Protein AF-A0AAV7ZYR9-F1 (afdb_monomer_lite)

pLDDT: mean 75.24, std 21.91, range [27.55, 97.44]

Secondary structure (DSSP, 8-state):
-HHHHHHHHHHHHHHHHSS-S-SSGGGTT-HHHHHHTHHHH-EEEETTTTEEEEEETTEETTS-S-GGGEE-STTPPPPPPPPPPP-PPPP----PPPPPPPP-S-HHHH-SSHHHHHHTHHHH-EEEETTTTEEEEEETTEETTSSS-GGGEE-STT-----S--GGGGTT-HHHHHTTHHHH-EEEETTTTEEEEEETTEETTS-S-GGGEE-STTPPPPPPPP-----------PPPPPPPPPTT-GGG--SHHHHHHTTTTS-EEEETTTTEEEEEETTEETTSS--GGGEE-STT-----HHHHT--SHHHHHHTHHHH-EEEEEETTTEEEEEEEETTEESSS--TTSEE-STT----SPPPP-------------PPPPPPTTGGGGGTT-HHHHHTTTTTS-EEEETTTTEEEEB-SS-BTT--S-GGGEE-STTS--PPPP----------------PPPTHHHHHHHHHHHHHHHHHHHHHHHHHHHHHTTS-----------------------------------------

Structure (mmCIF, N/CA/C/O backbone):
data_AF-A0AAV7ZYR9-F1
#
_entry.id   AF-A0AAV7ZYR9-F1
#
loop_
_atom_site.group_PDB
_atom_site.id
_atom_site.type_symbol
_atom_site.label_atom_id
_atom_site.label_alt_id
_atom_site.label_comp_id
_atom_site.label_asym_id
_atom_site.label_entity_id
_atom_site.label_seq_id
_atom_site.pdbx_PDB_ins_code
_atom_site.Cartn_x
_atom_site.Cartn_y
_atom_site.Cartn_z
_atom_site.occupancy
_atom_site.B_iso_or_equiv
_atom_site.auth_seq_id
_atom_site.auth_comp_id
_atom_site.auth_asym_id
_atom_site.auth_atom_id
_atom_site.pdbx_PDB_model_num
ATOM 1 N N . MET A 1 1 ? 52.885 -9.027 7.923 1.00 53.88 1 MET A N 1
ATOM 2 C CA . MET A 1 1 ? 52.209 -7.826 8.469 1.00 53.88 1 MET A CA 1
ATOM 3 C C . MET A 1 1 ? 51.811 -6.784 7.413 1.00 53.88 1 MET A C 1
ATOM 5 O O . MET A 1 1 ? 50.833 -6.096 7.654 1.00 53.88 1 MET A O 1
ATOM 9 N N . ASN A 1 2 ? 52.444 -6.704 6.232 1.00 48.59 2 ASN A N 1
ATOM 10 C CA . ASN A 1 2 ? 52.104 -5.683 5.217 1.00 48.59 2 ASN A CA 1
ATOM 11 C C . ASN A 1 2 ? 50.805 -5.921 4.411 1.00 48.59 2 ASN A C 1
ATOM 13 O O . ASN A 1 2 ? 50.259 -4.975 3.855 1.00 48.59 2 ASN A O 1
ATOM 17 N N . LEU A 1 3 ? 50.265 -7.145 4.373 1.00 50.34 3 LEU A N 1
ATOM 18 C CA . LEU A 1 3 ? 49.079 -7.456 3.558 1.00 50.34 3 LEU A CA 1
ATOM 19 C C . LEU A 1 3 ? 47.756 -6.954 4.178 1.00 50.34 3 LEU A C 1
ATOM 21 O O . LEU A 1 3 ? 46.842 -6.569 3.457 1.00 50.34 3 LEU A O 1
ATOM 25 N N . ASN A 1 4 ? 47.675 -6.883 5.513 1.00 60.84 4 ASN A N 1
ATOM 26 C CA . ASN A 1 4 ? 46.469 -6.418 6.214 1.00 60.84 4 ASN A CA 1
ATOM 27 C C . ASN A 1 4 ? 46.257 -4.903 6.107 1.00 60.84 4 ASN A C 1
ATOM 29 O O . ASN A 1 4 ? 45.119 -4.451 6.141 1.00 60.84 4 ASN A O 1
ATOM 33 N N . LEU A 1 5 ? 47.326 -4.119 5.938 1.00 58.44 5 LEU A N 1
ATOM 34 C CA . LEU A 1 5 ? 47.211 -2.666 5.809 1.00 58.44 5 LEU A CA 1
ATOM 35 C C . LEU A 1 5 ? 46.697 -2.261 4.419 1.00 58.44 5 LEU A C 1
ATOM 37 O O . LEU A 1 5 ? 45.922 -1.319 4.298 1.00 58.44 5 LEU A O 1
ATOM 41 N N . SER A 1 6 ? 47.064 -3.018 3.381 1.00 69.62 6 SER A N 1
ATOM 42 C CA . SER A 1 6 ? 46.621 -2.762 2.006 1.00 69.62 6 SER A CA 1
ATOM 43 C C . SER A 1 6 ? 45.141 -3.113 1.794 1.00 69.62 6 SER A C 1
ATOM 45 O O . SER A 1 6 ? 44.426 -2.355 1.142 1.00 69.62 6 SER A O 1
ATOM 47 N N . LEU A 1 7 ? 44.643 -4.188 2.425 1.00 65.81 7 LEU A N 1
ATOM 48 C CA . LEU A 1 7 ? 43.213 -4.520 2.394 1.00 65.81 7 LEU A CA 1
ATOM 49 C C . LEU A 1 7 ? 42.355 -3.515 3.172 1.00 65.81 7 LEU A C 1
ATOM 51 O O . LEU A 1 7 ? 41.273 -3.171 2.712 1.00 65.81 7 LEU A O 1
ATOM 55 N N . LEU A 1 8 ? 42.839 -3.010 4.312 1.00 72.31 8 LEU A N 1
ATOM 56 C CA . LEU A 1 8 ? 42.140 -1.968 5.073 1.00 72.31 8 LEU A CA 1
ATOM 57 C C . LEU A 1 8 ? 42.076 -0.646 4.297 1.00 72.31 8 LEU A C 1
ATOM 59 O O . LEU A 1 8 ? 41.040 0.012 4.312 1.00 72.31 8 LEU A O 1
ATOM 63 N N . PHE A 1 9 ? 43.133 -0.295 3.559 1.00 73.69 9 PHE A N 1
ATOM 64 C CA . PHE A 1 9 ? 43.125 0.871 2.672 1.00 73.69 9 PHE A CA 1
ATOM 65 C C . PHE A 1 9 ? 42.136 0.719 1.512 1.00 73.69 9 PHE A C 1
ATOM 67 O O . PHE A 1 9 ? 41.377 1.645 1.241 1.00 73.69 9 PHE A O 1
ATOM 74 N N . LEU A 1 10 ? 42.082 -0.452 0.871 1.00 71.19 10 LEU A N 1
ATOM 75 C CA . LEU A 1 10 ? 41.095 -0.727 -0.177 1.00 71.19 10 LEU A CA 1
ATOM 76 C C . LEU A 1 10 ? 39.663 -0.686 0.364 1.00 71.19 10 LEU A C 1
ATOM 78 O O . LEU A 1 10 ? 38.811 -0.079 -0.275 1.00 71.19 10 LEU A O 1
ATOM 82 N N . PHE A 1 11 ? 39.415 -1.237 1.558 1.00 69.69 11 PHE A N 1
ATOM 83 C CA . PHE A 1 11 ? 38.084 -1.255 2.170 1.00 69.69 11 PHE A CA 1
ATOM 84 C C . PHE A 1 11 ? 37.593 0.150 2.552 1.00 69.69 11 PHE A C 1
ATOM 86 O O . PHE A 1 11 ? 36.431 0.482 2.315 1.00 69.69 11 PHE A O 1
ATOM 93 N N . VAL A 1 12 ? 38.481 1.000 3.085 1.00 67.88 12 VAL A N 1
ATOM 94 C CA . VAL A 1 12 ? 38.173 2.404 3.408 1.00 67.88 12 VAL A CA 1
ATOM 95 C C . VAL A 1 12 ? 37.918 3.217 2.135 1.00 67.88 12 VAL A C 1
ATOM 97 O O . VAL A 1 12 ? 36.945 3.962 2.092 1.00 67.88 12 VAL A O 1
ATOM 100 N N . ILE A 1 13 ? 38.699 3.015 1.067 1.00 63.91 13 ILE A N 1
ATOM 101 C CA . ILE A 1 13 ? 38.478 3.691 -0.223 1.00 63.91 13 ILE A CA 1
ATOM 102 C C . ILE A 1 13 ? 37.147 3.252 -0.857 1.00 63.91 13 ILE A C 1
ATOM 104 O O . ILE A 1 13 ? 36.394 4.097 -1.336 1.00 63.91 13 ILE A O 1
ATOM 108 N N . THR A 1 14 ? 36.792 1.963 -0.799 1.00 57.06 14 THR A N 1
ATOM 109 C CA . THR A 1 14 ? 35.491 1.491 -1.305 1.00 57.06 14 THR A CA 1
ATOM 110 C C . THR A 1 14 ? 34.306 1.970 -0.466 1.00 57.06 14 THR A C 1
ATOM 112 O O . THR A 1 14 ? 33.272 2.298 -1.039 1.00 57.06 14 THR A O 1
ATOM 115 N N . LEU A 1 15 ? 34.428 2.089 0.865 1.00 46.91 15 LEU A N 1
ATOM 116 C CA . LEU A 1 15 ? 33.347 2.650 1.690 1.00 46.91 15 LEU A CA 1
ATOM 117 C C . LEU A 1 15 ? 33.177 4.165 1.503 1.00 46.91 15 LEU A C 1
ATOM 119 O O . LEU A 1 15 ? 32.062 4.665 1.645 1.00 46.91 15 LEU A O 1
ATOM 123 N N . SER A 1 16 ? 34.244 4.890 1.160 1.00 49.03 16 SER A N 1
ATOM 124 C CA . SER A 1 16 ? 34.173 6.318 0.831 1.00 49.03 16 SER A CA 1
ATOM 125 C C . SER A 1 16 ? 33.573 6.594 -0.554 1.00 49.03 16 SER A C 1
ATOM 127 O O . SER A 1 16 ? 33.007 7.662 -0.748 1.00 49.03 16 SER A O 1
ATOM 129 N N . LEU A 1 17 ? 33.629 5.641 -1.492 1.00 47.97 17 LEU A N 1
ATOM 130 C CA . LEU A 1 17 ? 33.036 5.779 -2.833 1.00 47.97 17 LEU A CA 1
ATOM 131 C C . LEU A 1 17 ? 31.554 5.360 -2.909 1.00 47.97 17 LEU A C 1
ATOM 133 O O . LEU A 1 17 ? 30.886 5.673 -3.886 1.00 47.97 17 LEU A O 1
ATOM 137 N N . ILE A 1 18 ? 31.012 4.694 -1.881 1.00 47.53 18 ILE A N 1
ATOM 138 C CA . ILE A 1 18 ? 29.614 4.207 -1.852 1.00 47.53 18 ILE A CA 1
ATOM 139 C C . ILE A 1 18 ? 28.634 5.239 -1.244 1.00 47.53 18 ILE A C 1
ATOM 141 O O . ILE A 1 18 ? 27.428 5.010 -1.177 1.00 47.53 18 ILE A O 1
ATOM 145 N N . ARG A 1 19 ? 29.102 6.425 -0.837 1.00 42.84 19 ARG A N 1
ATOM 146 C CA . ARG A 1 19 ? 28.238 7.497 -0.315 1.00 42.84 19 ARG A CA 1
ATOM 147 C C . ARG A 1 19 ? 28.418 8.794 -1.094 1.00 42.84 19 ARG A C 1
ATOM 149 O O . ARG A 1 19 ? 29.181 9.635 -0.652 1.00 42.84 19 ARG A O 1
ATOM 156 N N . CYS A 1 20 ? 27.699 8.928 -2.205 1.00 44.62 20 CYS A N 1
ATOM 157 C CA . CYS A 1 20 ? 27.210 10.191 -2.782 1.00 44.62 20 CYS A CA 1
ATOM 158 C C . CYS A 1 20 ? 26.295 9.845 -3.970 1.00 44.62 20 CYS A C 1
ATOM 160 O O . CYS A 1 20 ? 26.632 10.118 -5.115 1.00 44.62 20 CYS A O 1
ATOM 162 N N . ASN A 1 21 ? 25.167 9.173 -3.714 1.00 53.53 21 ASN A N 1
ATOM 163 C CA . ASN A 1 21 ? 24.111 9.094 -4.724 1.00 53.53 21 ASN A CA 1
ATOM 164 C C . ASN A 1 21 ? 23.280 10.381 -4.616 1.00 53.53 21 ASN A C 1
ATOM 166 O O . ASN A 1 21 ? 22.937 10.774 -3.500 1.00 53.53 21 ASN A O 1
ATOM 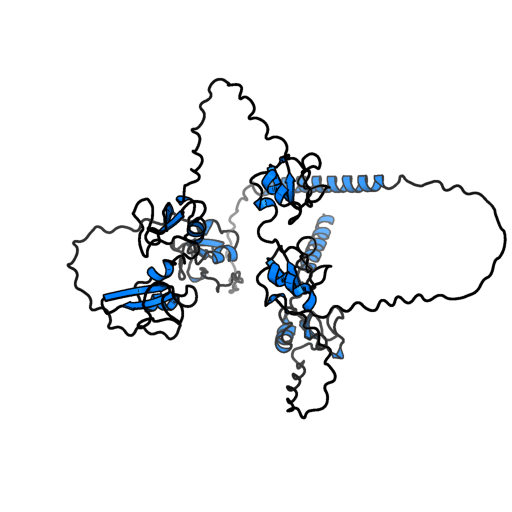170 N N . ASP A 1 22 ? 23.076 11.040 -5.757 1.00 67.44 22 ASP A N 1
ATOM 171 C CA . ASP A 1 22 ? 22.580 12.407 -5.976 1.00 67.44 22 ASP A CA 1
ATOM 172 C C . ASP A 1 22 ? 21.921 13.107 -4.786 1.00 67.44 22 ASP A C 1
ATOM 174 O O . ASP A 1 22 ? 20.717 13.044 -4.557 1.00 67.44 22 ASP A O 1
ATOM 178 N N . VAL A 1 23 ? 22.729 13.854 -4.039 1.00 86.12 23 VAL A N 1
ATOM 179 C CA . VAL A 1 23 ? 22.230 14.715 -2.964 1.00 86.12 23 VAL A CA 1
ATOM 180 C C . VAL A 1 23 ? 21.592 15.995 -3.535 1.00 86.12 23 VAL A C 1
ATOM 182 O O . VAL A 1 23 ? 20.804 16.651 -2.852 1.00 86.12 23 VAL A O 1
ATOM 185 N N . CYS A 1 24 ? 21.924 16.352 -4.779 1.00 93.12 24 CYS A N 1
ATOM 186 C CA . CYS A 1 24 ? 21.448 17.567 -5.435 1.00 93.12 24 CYS A CA 1
ATOM 187 C C . CYS A 1 24 ? 20.039 17.422 -6.041 1.00 93.12 24 CYS A C 1
ATOM 189 O O . CYS A 1 24 ? 19.318 18.416 -6.082 1.00 93.12 24 CYS A O 1
ATOM 191 N N . SER A 1 25 ? 19.594 16.203 -6.380 1.00 91.06 25 SER A N 1
ATOM 192 C CA . SER A 1 25 ? 18.270 15.949 -6.986 1.00 91.06 25 SER A CA 1
ATOM 193 C C . SER A 1 25 ? 17.084 16.298 -6.076 1.00 91.06 25 SER A C 1
ATOM 195 O O . SER A 1 25 ? 15.972 16.561 -6.529 1.00 91.06 25 SER A O 1
ATOM 197 N N . ALA A 1 26 ? 17.316 16.404 -4.763 1.00 91.12 26 ALA A N 1
ATOM 198 C CA . ALA A 1 26 ? 16.317 16.887 -3.810 1.00 91.12 26 ALA A CA 1
ATOM 199 C C . ALA A 1 26 ? 15.866 18.345 -4.067 1.00 91.12 26 ALA A C 1
ATOM 201 O O . ALA A 1 26 ? 14.871 18.778 -3.484 1.00 91.12 26 ALA A O 1
ATOM 202 N N . TYR A 1 27 ? 16.579 19.096 -4.918 1.00 91.88 27 TYR A N 1
ATOM 203 C CA . TYR A 1 27 ? 16.332 20.512 -5.216 1.00 91.88 27 TYR A CA 1
ATOM 204 C C . TYR A 1 27 ? 15.958 20.774 -6.687 1.00 91.88 27 TYR A C 1
ATOM 206 O O . TYR A 1 27 ? 16.013 21.915 -7.145 1.00 91.88 27 TYR A O 1
ATOM 214 N N . ASP A 1 28 ? 15.551 19.742 -7.432 1.00 88.00 28 ASP A N 1
ATOM 215 C CA . ASP A 1 28 ? 15.246 19.821 -8.872 1.00 88.00 28 ASP A CA 1
ATOM 216 C C . ASP A 1 28 ? 14.072 20.744 -9.232 1.00 88.00 28 ASP A C 1
ATOM 218 O O . ASP A 1 28 ? 13.854 21.061 -10.394 1.00 88.00 28 ASP A O 1
ATOM 222 N N . ASN A 1 29 ? 13.309 21.216 -8.250 1.00 87.06 29 ASN A N 1
ATOM 223 C CA . ASN A 1 29 ? 12.154 22.084 -8.463 1.00 87.06 29 ASN A CA 1
ATOM 224 C C . ASN A 1 29 ? 12.462 23.586 -8.354 1.00 87.06 29 ASN A C 1
ATOM 226 O O . ASN A 1 29 ? 11.558 24.397 -8.565 1.00 87.06 29 ASN A O 1
ATOM 230 N N . SER A 1 30 ? 13.692 23.988 -8.013 1.00 94.06 30 SER A N 1
ATOM 231 C CA . SER A 1 30 ? 14.034 25.406 -7.890 1.00 94.06 30 SER A CA 1
ATOM 232 C C . SER A 1 30 ? 15.531 25.674 -8.028 1.00 94.06 30 SER A C 1
ATOM 234 O O . SER A 1 30 ? 16.347 25.229 -7.221 1.00 94.06 30 SER A O 1
ATOM 236 N N . CYS A 1 31 ? 15.872 26.511 -9.011 1.00 96.00 31 CYS A N 1
ATOM 237 C CA . CYS A 1 31 ? 17.227 27.018 -9.200 1.00 96.00 31 CYS A CA 1
ATOM 238 C C . CYS A 1 31 ? 17.752 27.744 -7.949 1.00 96.00 31 CYS A C 1
ATOM 240 O O . CYS A 1 31 ? 18.904 27.550 -7.572 1.00 96.00 31 CYS A O 1
ATOM 242 N N . GLU A 1 32 ? 16.912 28.527 -7.262 1.00 95.56 32 GLU A N 1
ATOM 243 C CA . GLU A 1 32 ? 17.338 29.266 -6.068 1.00 95.56 32 GLU A CA 1
ATOM 244 C C . GLU A 1 32 ? 17.712 28.316 -4.925 1.00 95.56 32 GLU A C 1
ATOM 246 O O . GLU A 1 32 ? 18.763 28.480 -4.314 1.00 95.56 32 GLU A O 1
ATOM 251 N N . LEU A 1 33 ? 16.904 27.277 -4.686 1.00 93.50 33 LEU A N 1
ATOM 252 C CA . LEU A 1 33 ? 17.183 26.250 -3.673 1.00 93.50 33 LEU A CA 1
ATOM 253 C C . LEU A 1 33 ? 18.407 25.400 -4.030 1.00 93.50 33 LEU A C 1
ATOM 255 O O . LEU A 1 33 ? 19.198 25.060 -3.157 1.00 93.50 33 LEU A O 1
ATOM 259 N N . CYS A 1 34 ? 18.602 25.078 -5.308 1.00 95.81 34 CYS A N 1
ATOM 260 C CA . CYS A 1 34 ? 19.803 24.377 -5.756 1.00 95.81 34 CYS A CA 1
ATOM 261 C C . CYS A 1 34 ? 21.071 25.204 -5.471 1.00 95.81 34 CYS A C 1
ATOM 263 O O . CYS A 1 34 ? 22.071 24.687 -4.960 1.00 95.81 34 CYS A O 1
ATOM 265 N N . LEU A 1 35 ? 21.016 26.513 -5.744 1.00 94.88 35 LEU A N 1
ATOM 266 C CA . LEU A 1 35 ? 22.148 27.419 -5.578 1.00 94.88 35 LEU A CA 1
ATOM 267 C C . LEU A 1 35 ? 22.410 27.841 -4.129 1.00 94.88 35 LEU A C 1
ATOM 269 O O . LEU A 1 35 ? 23.512 28.305 -3.865 1.00 94.88 35 LEU A O 1
ATOM 273 N N . THR A 1 36 ? 21.502 27.647 -3.166 1.00 93.88 36 THR A N 1
ATOM 274 C CA . THR A 1 36 ? 21.829 27.867 -1.739 1.00 93.88 36 THR A CA 1
ATOM 275 C C . THR A 1 36 ? 22.729 26.769 -1.162 1.00 93.88 36 THR A C 1
ATOM 277 O O . THR A 1 36 ? 23.428 27.010 -0.179 1.00 93.88 36 THR A O 1
ATOM 280 N N . HIS A 1 37 ? 22.779 25.588 -1.790 1.00 90.44 37 HIS A N 1
ATOM 281 C CA . HIS A 1 37 ? 23.540 24.425 -1.316 1.00 90.44 37 HIS A CA 1
ATOM 282 C C . HIS A 1 37 ? 24.871 24.182 -2.052 1.00 90.44 37 HIS A C 1
ATOM 284 O O . HIS A 1 37 ? 25.522 23.152 -1.842 1.00 90.44 37 HIS A O 1
ATOM 290 N N . PHE A 1 38 ? 25.330 25.132 -2.874 1.00 88.31 38 PHE A N 1
ATOM 291 C CA . PHE A 1 38 ? 26.585 25.002 -3.629 1.00 88.31 38 PHE A CA 1
ATOM 292 C C . PHE A 1 38 ? 27.825 24.834 -2.723 1.00 88.31 38 PHE A C 1
ATOM 294 O O . PHE A 1 38 ? 28.741 24.091 -3.074 1.00 88.31 38 PHE A O 1
ATOM 301 N N . ALA A 1 39 ? 27.853 25.497 -1.557 1.00 82.81 39 ALA A N 1
ATOM 302 C CA . ALA A 1 39 ? 29.013 25.524 -0.660 1.00 82.81 39 ALA A CA 1
ATOM 303 C C . ALA A 1 39 ? 29.218 24.199 0.092 1.00 82.81 39 ALA A C 1
ATOM 305 O O . ALA A 1 39 ? 30.352 23.754 0.261 1.00 82.81 39 ALA A O 1
ATOM 306 N N . ASP A 1 40 ? 28.123 23.551 0.493 1.00 83.00 40 ASP A N 1
ATOM 307 C CA . ASP A 1 40 ? 28.176 22.359 1.344 1.00 83.00 40 ASP A CA 1
ATOM 308 C C . ASP A 1 40 ? 28.171 21.058 0.535 1.00 83.00 40 ASP A C 1
ATOM 310 O O . ASP A 1 40 ? 28.617 20.018 1.021 1.00 83.00 40 ASP A O 1
ATOM 314 N N . ARG A 1 41 ? 27.608 21.090 -0.681 1.00 84.19 41 ARG A N 1
ATOM 315 C CA . ARG A 1 41 ? 27.262 19.878 -1.443 1.00 84.19 41 ARG A CA 1
ATOM 316 C C . ARG A 1 41 ? 27.703 19.902 -2.901 1.00 84.19 41 ARG A C 1
ATOM 318 O O . ARG A 1 41 ? 27.441 18.943 -3.613 1.00 84.19 41 ARG A O 1
ATOM 325 N N . GLN A 1 42 ? 28.392 20.964 -3.331 1.00 94.50 42 GLN A N 1
ATOM 326 C CA . GLN A 1 42 ? 28.850 21.132 -4.713 1.00 94.50 42 GLN A CA 1
ATOM 327 C C . GLN A 1 42 ? 27.706 21.027 -5.736 1.00 94.50 42 GLN A C 1
ATOM 329 O O . GLN A 1 42 ? 27.893 20.512 -6.832 1.00 94.50 42 GLN A O 1
ATOM 334 N N . CYS A 1 43 ? 26.510 21.506 -5.393 1.00 96.31 43 CYS A N 1
ATOM 335 C CA . CYS A 1 43 ? 25.384 21.512 -6.322 1.00 96.31 43 CYS A CA 1
ATOM 336 C C . CYS A 1 43 ? 25.443 22.714 -7.277 1.00 96.31 43 CYS A C 1
ATOM 338 O O . CYS A 1 43 ? 25.876 23.806 -6.896 1.00 96.31 43 CYS A O 1
ATOM 340 N N . GLY A 1 44 ? 24.984 22.515 -8.510 1.00 96.31 44 GLY A N 1
ATOM 341 C CA . GLY A 1 44 ? 24.724 23.574 -9.481 1.00 96.31 44 GLY A CA 1
ATOM 342 C C . GLY A 1 44 ? 23.503 23.254 -10.342 1.00 96.31 44 GLY A C 1
ATOM 343 O O . GLY A 1 44 ? 23.049 22.112 -10.412 1.00 96.31 44 GLY A O 1
ATOM 344 N N . TRP A 1 45 ? 22.937 24.283 -10.963 1.00 97.12 45 TRP A N 1
ATOM 345 C CA . TRP A 1 45 ? 21.672 24.194 -11.688 1.00 97.12 45 TRP A CA 1
ATOM 346 C C . TRP A 1 45 ? 21.895 24.165 -13.198 1.00 97.12 45 TRP A C 1
ATOM 348 O O . TRP A 1 45 ? 22.585 25.031 -13.744 1.00 97.12 45 TRP A O 1
ATOM 358 N N . CYS A 1 46 ? 21.258 23.216 -13.887 1.00 97.31 46 CYS A N 1
ATOM 359 C CA . CYS A 1 46 ? 21.220 23.181 -15.343 1.00 97.31 46 CYS A CA 1
ATOM 360 C C . CYS A 1 46 ? 19.925 23.798 -15.879 1.00 97.31 46 CYS A C 1
ATOM 362 O O . CYS A 1 46 ? 18.843 23.231 -15.739 1.00 97.31 46 CYS A O 1
ATOM 364 N N . LYS A 1 47 ? 20.023 24.933 -16.577 1.00 95.81 47 LYS A N 1
ATOM 365 C CA . LYS A 1 47 ? 18.862 25.609 -17.183 1.00 95.81 47 LYS A CA 1
ATOM 366 C C . LYS A 1 47 ? 18.201 24.801 -18.297 1.00 95.81 47 LYS A C 1
ATOM 368 O O . LYS A 1 47 ? 16.990 24.889 -18.454 1.00 95.81 47 LYS A O 1
ATOM 373 N N . ALA A 1 48 ? 18.977 24.041 -19.068 1.00 94.50 48 ALA A N 1
ATOM 374 C CA . ALA A 1 48 ? 18.447 23.282 -20.201 1.00 94.50 48 ALA A CA 1
ATOM 375 C C . ALA A 1 48 ? 17.503 22.156 -19.754 1.00 94.50 48 ALA A C 1
ATOM 377 O O . ALA A 1 48 ? 16.489 21.917 -20.402 1.00 94.50 48 ALA A O 1
ATOM 378 N N . THR A 1 49 ? 17.820 21.496 -18.639 1.00 94.38 49 THR A N 1
ATOM 379 C CA . THR A 1 49 ? 17.025 20.380 -18.105 1.00 94.38 49 THR A CA 1
ATOM 380 C C . THR A 1 49 ? 16.116 20.798 -16.953 1.00 94.38 49 THR A C 1
ATOM 382 O O . THR A 1 49 ? 15.203 20.060 -16.608 1.00 94.38 49 THR A O 1
ATOM 385 N N . SER A 1 50 ? 16.340 21.985 -16.377 1.00 95.12 50 SER A N 1
ATOM 386 C CA . SER A 1 50 ? 15.695 22.438 -15.140 1.00 95.12 50 SER A CA 1
ATOM 387 C C . SER A 1 50 ? 15.908 21.440 -13.993 1.00 95.12 50 SER A C 1
ATOM 389 O O . SER A 1 50 ? 14.952 20.971 -13.387 1.00 95.12 50 SER A O 1
ATOM 391 N N . THR A 1 51 ? 17.165 21.060 -13.747 1.00 95.00 51 THR A N 1
ATOM 392 C CA . THR A 1 51 ? 17.556 20.014 -12.778 1.00 95.00 51 THR A CA 1
ATOM 393 C C . THR A 1 51 ? 18.834 20.436 -12.050 1.00 95.00 51 THR A C 1
ATOM 395 O O . THR A 1 51 ? 19.669 21.153 -12.617 1.00 95.00 51 THR A O 1
ATOM 398 N N . CYS A 1 52 ? 18.996 20.003 -10.802 1.00 96.44 52 CYS A N 1
ATOM 399 C CA . CYS A 1 52 ? 20.140 20.300 -9.954 1.00 96.44 52 CYS A CA 1
ATOM 400 C C . CYS A 1 52 ? 21.112 19.112 -9.939 1.00 96.44 52 CYS A C 1
ATOM 402 O O . CYS A 1 52 ? 20.783 18.026 -9.471 1.00 96.44 52 CYS A O 1
ATOM 404 N N . PHE A 1 53 ? 22.340 19.324 -10.408 1.00 95.75 53 PHE A N 1
ATOM 405 C CA . PHE A 1 53 ? 23.361 18.278 -10.489 1.00 95.75 53 PHE A CA 1
ATOM 406 C C . PHE A 1 53 ? 24.534 18.570 -9.556 1.00 95.75 53 PHE A C 1
ATOM 408 O O . PHE A 1 53 ? 24.786 19.715 -9.170 1.00 95.75 53 PHE A O 1
ATOM 415 N N . THR A 1 54 ? 25.300 17.533 -9.225 1.00 95.44 54 THR A N 1
ATOM 416 C CA . THR A 1 54 ? 26.599 17.712 -8.564 1.00 95.44 54 THR A CA 1
ATOM 417 C C . THR A 1 54 ? 27.627 18.202 -9.594 1.00 95.44 54 THR A C 1
ATOM 419 O O . THR A 1 54 ? 27.799 17.601 -10.656 1.00 95.44 54 THR A O 1
ATOM 422 N N . GLY A 1 55 ? 28.334 19.295 -9.306 1.00 94.62 55 GLY A N 1
ATOM 423 C CA . GLY A 1 55 ? 29.243 19.938 -10.251 1.00 94.62 55 GLY A CA 1
ATOM 424 C C . GLY A 1 55 ? 30.164 20.996 -9.648 1.00 94.62 55 GLY A C 1
ATOM 425 O O . GLY A 1 55 ? 30.200 21.243 -8.445 1.00 94.62 55 GLY A O 1
ATOM 426 N N . ASN A 1 56 ? 30.947 21.633 -10.512 1.00 95.00 56 ASN A N 1
ATOM 427 C CA . ASN A 1 56 ? 31.875 22.704 -10.144 1.00 95.00 56 ASN A CA 1
ATOM 428 C C . ASN A 1 56 ? 31.742 23.899 -11.103 1.00 95.00 56 ASN A C 1
ATOM 430 O O . ASN A 1 56 ? 30.832 23.945 -11.927 1.00 95.00 56 ASN A O 1
ATOM 434 N N . THR A 1 57 ? 32.653 24.873 -11.026 1.00 94.62 57 THR A N 1
ATOM 435 C CA . THR A 1 57 ? 32.663 26.057 -11.909 1.00 94.62 57 THR A CA 1
ATOM 436 C C . THR A 1 57 ? 32.711 25.739 -13.408 1.00 94.62 57 THR A C 1
ATOM 438 O O . THR A 1 57 ? 32.403 26.613 -14.216 1.00 94.62 57 THR A O 1
ATOM 441 N N . ASN A 1 58 ? 33.117 24.530 -13.804 1.00 94.69 58 ASN A N 1
ATOM 442 C CA . ASN A 1 58 ? 33.253 24.139 -15.207 1.00 94.69 58 ASN A CA 1
ATOM 443 C C . ASN A 1 58 ? 32.025 23.414 -15.774 1.00 94.69 58 ASN A C 1
ATOM 445 O O . ASN A 1 58 ? 31.950 23.266 -16.992 1.00 94.69 58 ASN A O 1
ATOM 449 N N . GLY A 1 59 ? 31.089 22.970 -14.933 1.00 95.12 59 GLY A N 1
ATOM 450 C CA . GLY A 1 59 ? 29.949 22.153 -15.349 1.00 95.12 59 GLY A CA 1
ATOM 451 C C . GLY A 1 59 ? 29.574 21.081 -14.320 1.00 95.12 59 GLY A C 1
ATOM 452 O O . GLY A 1 59 ? 30.252 20.945 -13.291 1.00 95.12 59 GLY A O 1
ATOM 453 N N . PRO A 1 60 ? 28.514 20.301 -14.591 1.00 96.12 60 PRO A N 1
ATOM 454 C CA . PRO A 1 60 ? 28.213 19.097 -13.827 1.00 96.12 60 PRO A CA 1
ATOM 455 C C . PRO A 1 60 ? 29.299 18.036 -14.055 1.00 96.12 60 PRO A C 1
ATOM 457 O O . PRO A 1 60 ? 29.933 17.994 -15.112 1.00 96.12 60 PRO A O 1
ATOM 460 N N . LEU A 1 61 ? 29.530 17.173 -13.063 1.00 93.31 61 LEU A N 1
ATOM 461 C CA . LEU A 1 61 ? 30.581 16.145 -13.142 1.00 93.31 61 LEU A CA 1
ATOM 462 C C . LEU A 1 61 ? 30.289 15.053 -14.184 1.00 93.31 61 LEU A C 1
ATOM 464 O O . LEU A 1 61 ? 31.216 14.391 -14.644 1.00 93.31 61 LEU A O 1
ATOM 468 N N . ASP A 1 62 ? 29.023 14.872 -14.558 1.00 90.50 62 ASP A N 1
ATOM 469 C CA . ASP A 1 62 ? 28.551 13.862 -15.511 1.00 90.50 62 ASP A CA 1
ATOM 470 C C . ASP A 1 62 ? 28.446 14.373 -16.963 1.00 90.50 62 ASP A C 1
ATOM 472 O O . ASP A 1 62 ? 28.166 13.596 -17.874 1.00 90.50 62 ASP A O 1
ATOM 476 N N . GLY A 1 63 ? 28.686 15.669 -17.199 1.00 88.88 63 GLY A N 1
ATOM 477 C CA . GLY A 1 63 ? 28.608 16.288 -18.525 1.00 88.88 63 GLY A CA 1
ATOM 478 C C . GLY A 1 63 ? 27.189 16.483 -19.078 1.00 88.88 63 GLY A C 1
ATOM 479 O O . GLY A 1 63 ? 27.047 16.810 -20.255 1.00 88.88 63 GLY A O 1
ATOM 480 N N . THR A 1 64 ? 26.141 16.326 -18.266 1.00 91.00 64 THR A N 1
ATOM 481 C CA . THR A 1 64 ? 24.731 16.444 -18.703 1.00 91.00 64 THR A CA 1
ATOM 482 C C . THR A 1 64 ? 24.307 17.859 -19.098 1.00 91.00 64 THR A C 1
ATOM 484 O O . THR A 1 64 ? 23.309 18.037 -19.797 1.00 91.00 64 THR A O 1
ATOM 487 N N . CYS A 1 65 ? 25.069 18.878 -18.697 1.00 96.44 65 CYS A N 1
ATOM 488 C CA . CYS A 1 65 ? 24.765 20.277 -18.963 1.00 96.44 65 CYS A CA 1
ATOM 489 C C . CYS A 1 65 ? 25.933 20.989 -19.646 1.00 96.44 65 CYS A C 1
ATOM 491 O O . CYS A 1 65 ? 27.064 20.963 -19.160 1.00 96.44 65 CYS A O 1
ATOM 493 N N . SER A 1 66 ? 25.642 21.688 -20.747 1.00 95.31 66 SER A N 1
ATOM 494 C CA . SER A 1 66 ? 26.607 22.598 -21.372 1.00 95.31 66 SER A CA 1
ATOM 495 C C . SER A 1 66 ? 26.964 23.746 -20.424 1.00 95.31 66 SER A C 1
ATOM 497 O O . SER A 1 66 ? 26.106 24.241 -19.690 1.00 95.31 66 SER A O 1
ATOM 499 N N . LYS A 1 67 ? 28.213 24.219 -20.497 1.00 93.94 67 LYS A N 1
ATOM 500 C CA . LYS A 1 67 ? 28.746 25.320 -19.682 1.00 93.94 67 LYS A CA 1
ATOM 501 C C . LYS A 1 67 ? 27.894 26.594 -19.759 1.00 93.94 67 LYS A C 1
ATOM 503 O O . LYS A 1 67 ? 27.746 27.275 -18.752 1.00 93.94 67 LYS A O 1
ATOM 508 N N . ASP A 1 68 ? 27.282 26.873 -20.910 1.00 94.94 68 ASP A N 1
ATOM 509 C CA . ASP A 1 68 ? 26.434 28.061 -21.112 1.00 94.94 68 ASP A CA 1
ATOM 510 C C . ASP A 1 68 ? 25.069 27.967 -20.409 1.00 94.94 68 ASP A C 1
ATOM 512 O O . ASP A 1 68 ? 24.380 28.969 -20.231 1.00 94.94 68 ASP A O 1
ATOM 516 N N . ASN A 1 69 ? 24.671 26.761 -19.998 1.00 95.81 69 ASN A N 1
ATOM 517 C CA . ASN A 1 69 ? 23.423 26.495 -19.287 1.00 95.81 69 ASN A CA 1
ATOM 518 C C . ASN A 1 69 ? 23.650 26.129 -17.814 1.00 95.81 69 ASN A C 1
ATOM 520 O O . ASN A 1 69 ? 22.690 25.769 -17.131 1.00 95.81 69 ASN A O 1
ATOM 524 N N . TRP A 1 70 ? 24.893 26.207 -17.335 1.00 97.06 70 TRP A N 1
ATOM 525 C CA . TRP A 1 70 ? 25.293 25.777 -16.004 1.00 97.06 70 TRP A CA 1
ATOM 526 C C . TRP A 1 70 ? 25.480 26.960 -15.054 1.00 97.06 70 TRP A C 1
ATOM 528 O O . TRP A 1 70 ? 26.288 27.855 -15.300 1.00 97.06 70 TRP A O 1
ATOM 538 N N . TYR A 1 71 ? 24.754 26.938 -13.940 1.00 96.94 71 TYR A N 1
ATOM 539 C CA . TYR A 1 71 ? 24.788 27.969 -12.908 1.00 96.94 71 TYR A CA 1
ATOM 540 C C . TYR A 1 71 ? 25.402 27.381 -11.638 1.00 96.94 71 TYR A C 1
ATOM 542 O O . TYR A 1 71 ? 24.920 26.375 -11.119 1.00 96.94 71 TYR A O 1
ATOM 550 N N . TRP A 1 72 ? 26.471 28.000 -11.133 1.00 96.25 72 TRP A N 1
ATOM 551 C CA . TRP A 1 72 ? 27.223 27.486 -9.985 1.00 96.25 72 TRP A CA 1
ATOM 552 C C . TRP A 1 72 ? 27.864 28.614 -9.169 1.00 96.25 72 TRP A C 1
ATOM 554 O O . TRP A 1 72 ? 28.428 29.557 -9.727 1.00 96.25 72 TRP A O 1
ATOM 564 N N . GLY A 1 73 ? 27.813 28.515 -7.839 1.00 93.62 73 GLY A N 1
ATOM 565 C CA . GLY A 1 73 ? 28.409 29.494 -6.923 1.00 93.62 73 GLY A CA 1
ATOM 566 C C . GLY A 1 73 ? 27.433 30.547 -6.381 1.00 93.62 73 GLY A C 1
ATOM 567 O O . GLY A 1 73 ? 26.422 30.844 -7.011 1.00 93.62 73 GLY A O 1
ATOM 568 N N . ALA A 1 74 ? 27.783 31.169 -5.246 1.00 88.38 74 ALA A N 1
ATOM 569 C CA . ALA A 1 74 ? 26.972 32.188 -4.550 1.00 88.38 74 ALA A CA 1
ATOM 570 C C . ALA A 1 74 ? 26.556 33.393 -5.408 1.00 88.38 74 ALA A C 1
ATOM 572 O O . ALA A 1 74 ? 25.574 34.056 -5.094 1.00 88.38 74 ALA A O 1
ATOM 573 N N . ASN A 1 75 ? 27.318 33.696 -6.462 1.00 88.88 75 ASN A N 1
ATOM 574 C CA . ASN A 1 75 ? 27.084 34.860 -7.318 1.00 88.88 75 ASN A CA 1
ATOM 575 C C . ASN A 1 75 ? 26.343 34.511 -8.616 1.00 88.88 75 ASN A C 1
ATOM 577 O O . ASN A 1 75 ? 26.086 35.401 -9.424 1.00 88.88 75 ASN A O 1
ATOM 581 N N . SER A 1 76 ? 26.029 33.233 -8.845 1.00 92.81 76 SER A N 1
ATOM 582 C CA . SER A 1 76 ? 25.225 32.840 -9.996 1.00 92.81 76 SER A CA 1
ATOM 583 C C . SER A 1 76 ? 23.779 33.251 -9.753 1.00 92.81 76 SER A C 1
ATOM 585 O O . SER A 1 76 ? 23.150 32.810 -8.797 1.00 92.81 76 SER A O 1
ATOM 587 N N . GLN A 1 77 ? 23.249 34.114 -10.615 1.00 93.19 77 GLN A N 1
ATOM 588 C CA . GLN A 1 77 ? 21.838 34.477 -10.586 1.00 93.19 77 GLN A CA 1
ATOM 589 C C . GLN A 1 77 ? 21.056 33.513 -11.469 1.00 93.19 77 GLN A C 1
ATOM 591 O O . GLN A 1 77 ? 21.408 33.303 -12.633 1.00 93.19 77 GLN A O 1
ATOM 596 N N . CYS A 1 78 ? 19.989 32.939 -10.916 1.00 93.75 78 CYS A N 1
ATOM 597 C CA . CYS A 1 78 ? 19.039 32.169 -11.701 1.00 93.75 78 CYS A CA 1
ATOM 598 C C . CYS A 1 78 ? 18.479 33.042 -12.831 1.00 93.75 78 CYS A C 1
ATOM 600 O O . CYS A 1 78 ? 18.212 34.228 -12.612 1.00 93.75 78 CYS A O 1
ATOM 602 N N . PRO A 1 79 ? 18.307 32.491 -14.044 1.00 88.81 79 PRO A N 1
ATOM 603 C CA . PRO A 1 79 ? 17.710 33.246 -15.131 1.00 88.81 79 PRO A CA 1
ATOM 604 C C . PRO A 1 79 ? 16.311 33.713 -14.697 1.00 88.81 79 PRO A C 1
ATOM 606 O O . PRO A 1 79 ? 15.573 32.916 -14.112 1.00 88.81 79 PRO A O 1
ATOM 609 N N . PRO A 1 80 ? 15.936 34.981 -14.955 1.00 84.00 80 PRO A N 1
ATOM 610 C CA . PRO A 1 80 ? 14.614 35.473 -14.602 1.00 84.00 80 PRO A CA 1
ATOM 611 C C . PRO A 1 80 ? 13.565 34.577 -15.259 1.00 84.00 80 PRO A C 1
ATOM 613 O O . PRO A 1 80 ? 13.659 34.281 -16.454 1.00 84.00 80 PRO A O 1
ATOM 616 N N . ASN A 1 81 ? 12.599 34.120 -14.460 1.00 70.44 81 ASN A N 1
ATOM 617 C CA . ASN A 1 81 ? 11.476 33.332 -14.951 1.00 70.44 81 ASN A CA 1
ATOM 618 C C . ASN A 1 81 ? 10.837 34.109 -16.117 1.00 70.44 81 ASN A C 1
ATOM 620 O O . ASN A 1 81 ? 10.554 35.300 -15.927 1.00 70.44 81 ASN A O 1
ATOM 624 N N . PRO A 1 82 ? 10.675 33.526 -17.323 1.00 67.38 82 PRO A N 1
ATOM 625 C CA . PRO A 1 82 ? 10.082 34.251 -18.435 1.00 67.38 82 PRO A CA 1
ATOM 626 C C . PRO A 1 82 ? 8.740 34.846 -17.987 1.00 67.38 82 PRO A C 1
ATOM 628 O O . PRO A 1 82 ? 7.950 34.142 -17.350 1.00 67.38 82 PRO A O 1
ATOM 631 N N . PRO A 1 83 ? 8.487 36.142 -18.255 1.00 64.31 83 PRO A N 1
ATOM 632 C CA . PRO A 1 83 ? 7.234 36.768 -17.870 1.00 64.31 83 PRO A CA 1
ATOM 633 C C . PRO A 1 83 ? 6.077 35.951 -18.460 1.00 64.31 83 PRO A C 1
ATOM 635 O O . PRO A 1 83 ? 6.183 35.526 -19.616 1.00 64.31 83 PRO A O 1
ATOM 638 N N . PRO A 1 84 ? 5.000 35.698 -17.691 1.00 50.22 84 PRO A N 1
ATOM 639 C CA . PRO A 1 84 ? 3.842 34.983 -18.206 1.00 50.22 84 PRO A CA 1
ATOM 640 C C . PRO A 1 84 ? 3.376 35.709 -19.466 1.00 50.22 84 PRO A C 1
ATOM 642 O O . PRO A 1 84 ? 3.050 36.896 -19.426 1.00 50.22 84 PRO A O 1
ATOM 645 N N . SER A 1 85 ? 3.458 35.010 -20.598 1.00 46.91 85 SER A N 1
ATOM 646 C CA . SER A 1 85 ? 3.151 35.583 -21.905 1.00 46.91 85 SER A CA 1
ATOM 647 C C . SER A 1 85 ? 1.729 36.162 -21.873 1.00 46.91 85 SER A C 1
ATOM 649 O O . SER A 1 85 ? 0.828 35.470 -21.389 1.00 46.91 85 SER A O 1
ATOM 651 N N . PRO A 1 86 ? 1.500 37.416 -22.313 1.00 44.19 86 PRO A N 1
ATOM 652 C CA . PRO A 1 86 ? 0.193 38.051 -22.209 1.00 44.19 86 PRO A CA 1
ATOM 653 C C . PRO A 1 86 ? -0.845 37.259 -23.007 1.00 44.19 86 PRO A C 1
ATOM 655 O O . PRO A 1 86 ? -0.737 37.107 -24.225 1.00 44.19 86 PRO A O 1
ATOM 658 N N . THR A 1 87 ? -1.863 36.764 -22.307 1.00 47.28 87 THR A N 1
ATOM 659 C CA . THR A 1 87 ? -3.023 36.101 -22.902 1.00 47.28 87 THR A CA 1
ATOM 660 C C . THR A 1 87 ? -3.731 37.083 -23.832 1.00 47.28 87 THR A C 1
ATOM 662 O O . THR A 1 87 ? -4.327 38.061 -23.381 1.00 47.28 87 THR A O 1
ATOM 665 N N . THR A 1 88 ? -3.650 36.845 -25.140 1.00 41.22 88 THR A N 1
ATOM 666 C CA . THR A 1 88 ? -4.390 37.613 -26.143 1.00 41.22 88 THR A CA 1
ATOM 667 C C . THR A 1 88 ? -5.790 37.023 -26.313 1.00 41.22 88 THR A C 1
ATOM 669 O O . THR A 1 88 ? -5.966 35.819 -26.485 1.00 41.22 88 THR A O 1
ATOM 672 N N . THR A 1 89 ? -6.800 37.887 -26.226 1.00 43.41 89 THR A N 1
ATOM 673 C CA . THR A 1 89 ? -8.210 37.584 -26.510 1.00 43.41 89 THR A CA 1
ATOM 674 C C . THR A 1 89 ? -8.373 37.195 -27.990 1.00 43.41 89 THR A C 1
ATOM 676 O O . THR A 1 89 ? -7.871 37.929 -28.844 1.00 43.41 89 THR A O 1
ATOM 679 N N . PRO A 1 90 ? -9.048 36.079 -28.334 1.00 39.66 90 PRO A N 1
ATOM 680 C CA . PRO A 1 90 ? -9.067 35.576 -29.705 1.00 39.66 90 PRO A CA 1
ATOM 681 C C . PRO A 1 90 ? -10.021 36.357 -30.623 1.00 39.66 90 PRO A C 1
ATOM 683 O O . PRO A 1 90 ? -11.202 36.529 -30.322 1.00 39.66 90 PRO A O 1
ATOM 686 N N . THR A 1 91 ? -9.501 36.740 -31.791 1.00 43.69 91 THR A N 1
ATOM 687 C CA . THR A 1 91 ? -10.260 37.048 -33.015 1.00 43.69 91 THR A CA 1
ATOM 688 C C . THR A 1 91 ? -10.332 35.765 -33.859 1.00 43.69 91 THR A C 1
ATOM 690 O O . THR A 1 91 ? -9.301 35.105 -34.013 1.00 43.69 91 THR A O 1
ATOM 693 N N . PRO A 1 92 ? -11.503 35.373 -34.399 1.00 46.88 92 PRO A N 1
ATOM 694 C CA . PRO A 1 92 ? -11.675 34.097 -35.092 1.00 46.88 92 PRO A CA 1
ATOM 695 C C . PRO A 1 92 ? -10.947 34.079 -36.444 1.00 46.88 92 PRO A C 1
ATOM 697 O O . PRO A 1 92 ? -11.323 34.784 -37.376 1.00 46.88 92 PRO A O 1
ATOM 700 N N . THR A 1 93 ? -9.934 33.220 -36.545 1.00 47.72 93 THR A N 1
ATOM 701 C CA . THR A 1 93 ? -9.225 32.849 -37.781 1.00 47.72 93 THR A CA 1
ATOM 702 C C . THR A 1 93 ? -9.134 31.316 -37.798 1.00 47.72 93 THR A C 1
ATOM 704 O O . THR A 1 93 ? -8.887 30.739 -36.735 1.00 47.72 93 THR A O 1
ATOM 707 N N . PRO A 1 94 ? -9.390 30.640 -38.938 1.00 44.00 94 PRO A N 1
ATOM 708 C CA . PRO A 1 94 ? -9.604 29.195 -38.999 1.00 44.00 94 PRO A CA 1
ATOM 709 C C . PRO A 1 94 ? -8.447 28.401 -38.392 1.00 44.00 94 PRO A C 1
ATOM 711 O O . PRO A 1 94 ? -7.281 28.591 -38.730 1.00 44.00 94 PRO A O 1
ATOM 714 N N . THR A 1 95 ? -8.829 27.522 -37.474 1.00 39.72 95 THR A N 1
ATOM 715 C CA . THR A 1 95 ? -8.000 26.674 -36.623 1.00 39.72 95 THR A CA 1
ATOM 716 C C . THR A 1 95 ? -7.127 25.713 -37.438 1.00 39.72 95 THR A C 1
ATOM 718 O O . THR A 1 95 ? -7.669 24.791 -38.046 1.00 39.72 95 THR A O 1
ATOM 721 N N . PRO A 1 96 ? -5.785 25.828 -37.419 1.00 46.00 96 PRO A N 1
ATOM 722 C CA . PRO A 1 96 ? -4.938 24.662 -37.604 1.00 46.00 96 PRO A CA 1
ATOM 723 C C . PRO A 1 96 ? -5.043 23.806 -36.338 1.00 46.00 96 PRO A C 1
ATOM 725 O O . PRO A 1 96 ? -4.811 24.286 -35.226 1.00 46.00 96 PRO A O 1
ATOM 728 N N . THR A 1 97 ? -5.450 22.552 -36.509 1.00 42.62 97 THR A N 1
ATOM 729 C CA . THR A 1 97 ? -5.603 21.573 -35.431 1.00 42.62 97 THR A CA 1
ATOM 730 C C . THR A 1 97 ? -4.301 21.475 -34.623 1.00 42.62 97 THR A C 1
ATOM 732 O O . THR A 1 97 ? -3.268 21.120 -35.197 1.00 42.62 97 THR A O 1
ATOM 735 N N . PRO A 1 98 ? -4.301 21.806 -33.318 1.00 37.84 98 PRO A N 1
ATOM 736 C CA . PRO A 1 98 ? -3.101 21.723 -32.500 1.00 37.84 98 PRO A CA 1
ATOM 737 C C . PRO A 1 98 ? -2.691 20.260 -32.325 1.00 37.84 98 PRO A C 1
ATOM 739 O O . PRO A 1 98 ? -3.484 19.423 -31.898 1.00 37.84 98 PRO A O 1
ATOM 742 N N . ILE A 1 99 ? -1.429 19.974 -32.639 1.00 47.38 99 ILE A N 1
ATOM 743 C CA . ILE A 1 99 ? -0.775 18.717 -32.277 1.00 47.38 99 ILE A CA 1
ATOM 744 C C . ILE A 1 99 ? -0.499 18.784 -30.763 1.00 47.38 99 ILE A C 1
ATOM 746 O O . ILE A 1 99 ? 0.189 19.711 -30.325 1.00 47.38 99 ILE A O 1
ATOM 750 N N . PRO A 1 100 ? -1.055 17.870 -29.948 1.00 39.22 100 PRO A N 1
ATOM 751 C CA . PRO A 1 100 ? -0.951 17.941 -28.496 1.00 39.22 100 PRO A CA 1
ATOM 752 C C . PRO A 1 100 ? 0.482 17.698 -28.008 1.00 39.22 100 PRO A C 1
ATOM 754 O O . PRO A 1 100 ? 1.147 16.738 -28.397 1.00 39.22 100 PRO A O 1
ATOM 757 N N . THR A 1 101 ? 0.938 18.577 -27.116 1.00 48.16 101 THR A N 1
ATOM 758 C CA . THR A 1 101 ? 2.198 18.447 -26.378 1.00 48.16 101 THR A CA 1
ATOM 759 C C . THR A 1 101 ? 2.115 17.257 -25.407 1.00 48.16 101 THR A C 1
ATOM 761 O O . THR A 1 101 ? 1.160 17.202 -24.629 1.00 48.16 101 THR A O 1
ATOM 764 N N . PRO A 1 102 ? 3.088 16.323 -25.389 1.00 45.47 102 PRO A N 1
ATOM 765 C CA . PRO A 1 102 ? 3.066 15.174 -24.482 1.00 45.47 102 PRO A CA 1
ATOM 766 C C . PRO A 1 102 ? 3.231 15.612 -23.019 1.00 45.47 102 PRO A C 1
ATOM 768 O O . PRO A 1 102 ? 4.257 16.176 -22.637 1.00 45.47 102 PRO A O 1
ATOM 771 N N . ILE A 1 103 ? 2.218 15.353 -22.195 1.00 46.78 103 ILE A N 1
ATOM 772 C CA . ILE A 1 103 ? 2.218 15.606 -20.748 1.00 46.78 103 ILE A CA 1
ATOM 773 C C . ILE A 1 103 ? 2.866 14.392 -20.065 1.00 46.78 103 ILE A C 1
ATOM 775 O O . ILE A 1 103 ? 2.343 13.289 -20.177 1.00 46.78 103 ILE A O 1
ATOM 779 N N . LYS A 1 104 ? 4.010 14.566 -19.389 1.00 55.78 104 LYS A N 1
ATOM 780 C CA . LYS A 1 104 ? 4.914 13.456 -19.010 1.00 55.78 104 LYS A CA 1
ATOM 781 C C . LYS A 1 104 ? 4.992 13.121 -17.503 1.00 55.78 104 LYS A C 1
ATOM 783 O O . LYS A 1 104 ? 6.078 12.804 -17.044 1.00 55.78 104 LYS A O 1
ATOM 788 N N . ASN A 1 105 ? 3.931 13.267 -16.700 1.00 61.38 105 ASN A N 1
ATOM 789 C CA . ASN A 1 105 ? 3.984 12.870 -15.268 1.00 61.38 105 ASN A CA 1
ATOM 790 C C . ASN A 1 105 ? 2.603 12.799 -14.573 1.00 61.38 105 ASN A C 1
ATOM 792 O O . ASN A 1 105 ? 2.448 13.201 -13.415 1.00 61.38 105 ASN A O 1
ATOM 796 N N . GLU A 1 106 ? 1.552 12.370 -15.275 1.00 80.44 106 GLU A N 1
ATOM 797 C CA . GLU A 1 106 ? 0.181 12.403 -14.726 1.00 80.44 106 GLU A CA 1
ATOM 798 C C . GLU A 1 106 ? -0.337 11.054 -14.212 1.00 80.44 106 GLU A C 1
ATOM 800 O O . GLU A 1 106 ? -1.388 11.025 -13.566 1.00 80.44 106 GLU A O 1
ATOM 805 N N . CYS A 1 107 ? 0.383 9.950 -14.427 1.00 86.62 107 CYS A N 1
ATOM 806 C CA . CYS A 1 107 ? -0.080 8.631 -13.992 1.00 86.62 107 CYS A CA 1
ATOM 807 C C . CYS A 1 107 ? -0.110 8.489 -12.454 1.00 86.62 107 CYS A C 1
ATOM 809 O O . CYS A 1 107 ? -1.066 7.943 -11.903 1.00 86.62 107 CYS A O 1
ATOM 811 N N . THR A 1 108 ? 0.866 9.061 -11.738 1.00 77.44 108 THR A N 1
ATOM 812 C CA . THR A 1 108 ? 1.026 8.907 -10.273 1.00 77.44 108 THR A CA 1
ATOM 813 C C . THR A 1 108 ? -0.000 9.670 -9.432 1.00 77.44 108 THR A C 1
ATOM 815 O O . THR A 1 108 ? -0.210 9.329 -8.269 1.00 77.44 108 THR A O 1
ATOM 818 N N . LYS A 1 109 ? -0.635 10.721 -9.967 1.00 76.56 109 LYS A N 1
ATOM 819 C CA . LYS A 1 109 ? -1.532 11.592 -9.179 1.00 76.56 109 LYS A CA 1
ATOM 820 C C . LYS A 1 109 ? -2.999 11.172 -9.191 1.00 76.56 109 LYS A C 1
ATOM 822 O O . LYS A 1 109 ? -3.726 11.555 -8.276 1.00 76.56 109 LYS A O 1
ATOM 827 N N . ASN A 1 110 ? -3.436 10.420 -10.200 1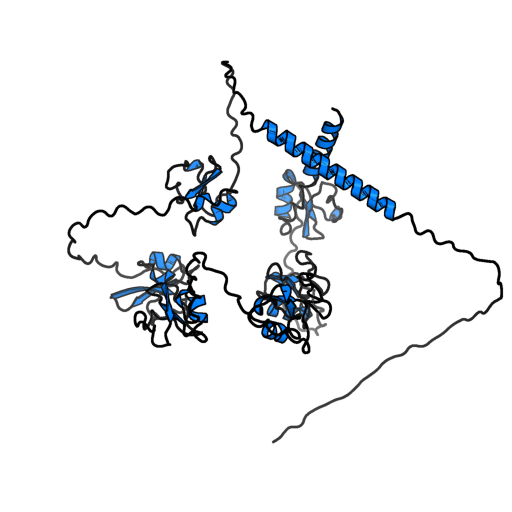.00 78.94 110 ASN A N 1
ATOM 828 C CA . ASN A 1 110 ? -4.865 10.296 -10.502 1.00 78.94 110 ASN A CA 1
ATOM 829 C C . ASN A 1 110 ? -5.454 8.898 -10.284 1.00 78.94 110 ASN A C 1
ATOM 831 O O . ASN A 1 110 ? -6.670 8.786 -10.138 1.00 78.94 110 ASN A O 1
ATOM 835 N N . TYR A 1 111 ? -4.635 7.848 -10.210 1.00 85.62 111 TYR A N 1
ATOM 836 C CA . TYR A 1 111 ? -5.133 6.471 -10.167 1.00 85.62 111 TYR A CA 1
ATOM 837 C C . TYR A 1 111 ? -4.715 5.778 -8.875 1.00 85.62 111 TYR A C 1
ATOM 839 O O . TYR A 1 111 ? -3.530 5.685 -8.561 1.00 85.62 111 TYR A O 1
ATOM 847 N N . LYS A 1 112 ? -5.708 5.317 -8.107 1.00 84.69 112 LYS A N 1
ATOM 848 C CA . LYS A 1 112 ? -5.506 4.641 -6.813 1.00 84.69 112 LYS A CA 1
ATOM 849 C C . LYS A 1 112 ? -5.505 3.122 -6.916 1.00 84.69 112 LYS A C 1
ATOM 851 O O . LYS A 1 112 ? -5.184 2.456 -5.939 1.00 84.69 112 LYS A O 1
ATOM 856 N N . ASP A 1 113 ? -5.892 2.584 -8.065 1.00 87.06 113 ASP A N 1
ATOM 857 C CA . ASP A 1 113 ? -5.971 1.152 -8.289 1.00 87.06 113 ASP A CA 1
ATOM 858 C C . ASP A 1 113 ? -5.459 0.786 -9.684 1.00 87.06 113 ASP A C 1
ATOM 860 O O . ASP A 1 113 ? -5.377 1.602 -10.607 1.00 87.06 113 ASP A O 1
ATOM 864 N N . CYS A 1 114 ? -5.097 -0.483 -9.826 1.00 85.94 114 CYS A N 1
ATOM 865 C CA . CYS A 1 114 ? -4.532 -1.006 -11.055 1.00 85.94 114 CYS A CA 1
ATOM 866 C C . CYS A 1 114 ? -5.535 -0.895 -12.219 1.00 85.94 114 CYS 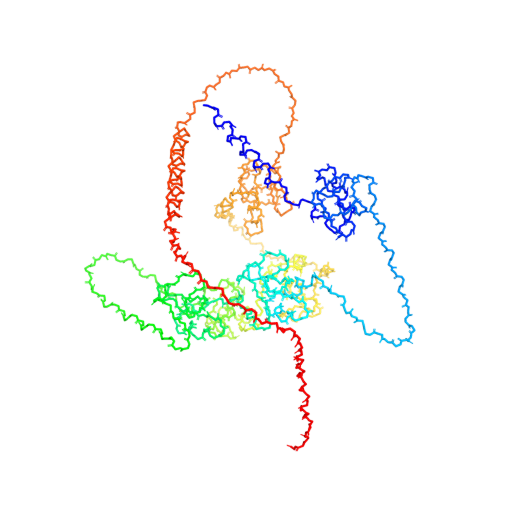A C 1
ATOM 868 O O . CYS A 1 114 ? -5.151 -0.517 -13.326 1.00 85.94 114 CYS A O 1
ATOM 870 N N . ALA A 1 115 ? -6.823 -1.182 -11.994 1.00 85.00 115 ALA A N 1
ATOM 871 C CA . ALA A 1 115 ? -7.829 -1.177 -13.058 1.00 85.00 115 ALA A CA 1
ATOM 872 C C . ALA A 1 115 ? -7.966 0.212 -13.704 1.00 85.00 115 ALA A C 1
ATOM 874 O O . ALA A 1 115 ? -7.944 0.326 -14.926 1.00 85.00 115 ALA A O 1
ATOM 875 N N . SER A 1 116 ? -8.022 1.265 -12.890 1.00 87.69 116 SER A N 1
ATOM 876 C CA . SER A 1 116 ? -8.049 2.651 -13.356 1.00 87.69 116 SER A CA 1
ATOM 877 C C . SER A 1 116 ? -6.731 3.061 -14.016 1.00 87.69 116 SER A C 1
ATOM 879 O O . SER A 1 116 ? -6.756 3.652 -15.088 1.00 87.69 116 SER A O 1
ATOM 881 N N . CYS A 1 117 ? -5.580 2.669 -13.465 1.00 90.62 117 CYS A N 1
ATOM 882 C CA . CYS A 1 117 ? -4.276 2.955 -14.069 1.00 90.62 117 CYS A CA 1
ATOM 883 C C . CYS A 1 117 ? -4.099 2.309 -15.458 1.00 90.62 117 CYS A C 1
ATOM 885 O O . CYS A 1 117 ? -3.745 2.972 -16.434 1.00 90.62 117 CYS A O 1
ATOM 887 N N . SER A 1 118 ? -4.381 1.009 -15.559 1.00 86.50 118 SER A N 1
ATOM 888 C CA . SER A 1 118 ? -4.221 0.221 -16.787 1.00 86.50 118 SER A CA 1
ATOM 889 C C . SER A 1 118 ? -5.259 0.544 -17.854 1.00 86.50 118 SER A C 1
ATOM 891 O O . SER A 1 118 ? -4.979 0.324 -19.028 1.00 86.50 118 SER A O 1
ATOM 893 N N . ALA A 1 119 ? -6.418 1.105 -17.495 1.00 84.75 119 ALA A N 1
ATOM 894 C CA . ALA A 1 119 ? -7.408 1.571 -18.463 1.00 84.75 119 ALA A CA 1
ATOM 895 C C . ALA A 1 119 ? -6.896 2.748 -19.316 1.00 84.75 119 ALA A C 1
ATOM 897 O O . ALA A 1 119 ? -7.325 2.896 -20.459 1.00 84.75 119 ALA A O 1
ATOM 898 N N . HIS A 1 120 ? -5.939 3.535 -18.808 1.00 85.19 120 HIS A N 1
ATOM 899 C CA . HIS A 1 120 ? -5.398 4.730 -19.473 1.00 85.19 120 HIS A CA 1
ATOM 900 C C . HIS A 1 120 ? -4.043 4.516 -20.169 1.00 85.19 120 HIS A C 1
ATOM 902 O O . HIS A 1 120 ? -3.351 5.477 -20.515 1.00 85.19 120 HIS A O 1
ATOM 908 N N . PHE A 1 121 ? -3.665 3.261 -20.425 1.00 82.12 121 PHE A N 1
ATOM 909 C CA . PHE A 1 121 ? -2.430 2.919 -21.138 1.00 82.12 121 PHE A CA 1
ATOM 910 C C . PHE A 1 121 ? -2.354 3.555 -22.543 1.00 82.12 121 PHE A C 1
ATOM 912 O O . PHE A 1 121 ? -1.277 3.970 -22.958 1.00 82.12 121 PHE A O 1
ATOM 919 N N . ALA A 1 122 ? -3.487 3.658 -23.254 1.00 78.44 122 ALA A N 1
ATOM 920 C CA . ALA A 1 122 ? -3.544 4.149 -24.635 1.00 78.44 122 ALA A CA 1
ATOM 921 C C . ALA A 1 122 ? -3.364 5.669 -24.743 1.00 78.44 122 ALA A C 1
ATOM 923 O O . ALA A 1 122 ? -2.766 6.151 -25.700 1.00 78.44 122 ALA A O 1
ATOM 924 N N . ASP A 1 123 ? -3.858 6.414 -23.754 1.00 79.00 123 ASP A N 1
ATOM 925 C CA . ASP A 1 123 ? -3.903 7.876 -23.828 1.00 79.00 123 ASP A CA 1
ATOM 926 C C . ASP A 1 123 ? -2.657 8.526 -23.221 1.00 79.00 123 ASP A C 1
ATOM 928 O O . ASP A 1 123 ? -2.312 9.657 -23.561 1.00 79.00 123 ASP A O 1
ATOM 932 N N . ARG A 1 124 ? -2.017 7.849 -22.258 1.00 80.50 124 ARG A N 1
ATOM 933 C CA . ARG A 1 124 ? -1.016 8.477 -21.382 1.00 80.50 124 ARG A CA 1
ATOM 934 C C . ARG A 1 124 ? 0.206 7.626 -21.095 1.00 80.50 124 ARG A C 1
ATOM 936 O O . ARG A 1 124 ? 1.050 8.064 -20.325 1.00 80.50 124 ARG A O 1
ATOM 943 N N . ASN A 1 125 ? 0.320 6.442 -21.702 1.00 91.31 125 ASN A N 1
ATOM 944 C CA . ASN A 1 125 ? 1.428 5.533 -21.420 1.00 91.31 125 ASN A CA 1
ATOM 945 C C . ASN A 1 125 ? 1.539 5.225 -19.912 1.00 91.31 125 ASN A C 1
ATOM 947 O O . ASN A 1 125 ? 2.620 5.223 -19.343 1.00 91.31 125 ASN A O 1
ATOM 951 N N . CYS A 1 126 ? 0.414 4.973 -19.240 1.00 93.12 126 CYS A N 1
ATOM 952 C CA . CYS A 1 126 ? 0.426 4.557 -17.839 1.00 93.12 126 CYS A CA 1
ATOM 953 C C . CYS A 1 126 ? 0.534 3.034 -17.707 1.00 93.12 126 CYS A C 1
ATOM 955 O O . CYS A 1 126 ? -0.092 2.288 -18.465 1.00 93.12 126 CYS A O 1
ATOM 957 N N . GLY A 1 127 ? 1.261 2.573 -16.693 1.00 92.31 127 GLY A N 1
ATOM 958 C CA . GLY A 1 127 ? 1.222 1.191 -16.225 1.00 92.31 127 GLY A CA 1
ATOM 959 C C . GLY A 1 127 ? 1.270 1.111 -14.703 1.00 92.31 127 GLY A C 1
ATOM 960 O O . GLY A 1 127 ? 1.640 2.059 -14.009 1.00 92.31 127 GLY A O 1
ATOM 961 N N . TRP A 1 128 ? 0.826 -0.019 -14.170 1.00 92.69 128 TRP A N 1
ATOM 962 C CA . TRP A 1 128 ? 0.716 -0.231 -12.735 1.00 92.69 128 TRP A CA 1
ATOM 963 C C . TRP A 1 128 ? 1.881 -1.054 -12.213 1.00 92.69 128 TRP A C 1
ATOM 965 O O . TRP A 1 128 ? 2.194 -2.117 -12.756 1.00 92.69 128 TRP A O 1
ATOM 975 N N . CYS A 1 129 ? 2.474 -0.598 -11.117 1.00 92.38 129 CYS A N 1
ATOM 976 C CA . CYS A 1 129 ? 3.436 -1.371 -10.367 1.00 92.38 129 CYS A CA 1
ATOM 977 C C . CYS A 1 129 ? 2.755 -2.158 -9.243 1.00 92.38 129 CYS A C 1
ATOM 979 O O . CYS A 1 129 ? 2.224 -1.605 -8.283 1.00 92.38 129 CYS A O 1
ATOM 981 N N . ILE A 1 130 ? 2.791 -3.486 -9.344 1.00 85.56 130 ILE A N 1
ATOM 982 C CA . ILE A 1 130 ? 2.198 -4.393 -8.358 1.00 85.56 130 ILE A CA 1
ATOM 983 C C . ILE A 1 130 ? 2.927 -4.299 -7.012 1.00 85.56 130 ILE A C 1
ATOM 985 O O . ILE A 1 130 ? 2.278 -4.364 -5.971 1.00 85.56 130 ILE A O 1
ATOM 989 N N . SER A 1 131 ? 4.258 -4.154 -7.010 1.00 83.50 131 SER A N 1
ATOM 990 C CA . SER A 1 131 ? 5.058 -4.254 -5.781 1.00 83.50 131 SER A CA 1
ATOM 991 C C . SER A 1 131 ? 4.866 -3.093 -4.809 1.00 83.50 131 SER A C 1
ATOM 993 O O . SER A 1 131 ? 4.971 -3.304 -3.605 1.00 83.50 131 SER A O 1
ATOM 995 N N . ASP A 1 132 ? 4.586 -1.890 -5.308 1.00 88.06 132 ASP A N 1
ATOM 996 C CA . ASP A 1 132 ? 4.365 -0.691 -4.488 1.00 88.06 132 ASP A CA 1
ATOM 997 C C . ASP A 1 132 ? 2.943 -0.126 -4.615 1.00 88.06 132 ASP A C 1
ATOM 999 O O . ASP A 1 132 ? 2.633 0.901 -4.014 1.00 88.06 132 ASP A O 1
ATOM 1003 N N . GLN A 1 133 ? 2.081 -0.805 -5.380 1.00 87.50 133 GLN A N 1
ATOM 1004 C CA . GLN A 1 133 ? 0.697 -0.411 -5.625 1.00 87.50 133 GLN A CA 1
ATOM 1005 C C . GLN A 1 133 ? 0.569 1.027 -6.153 1.00 87.50 133 GLN A C 1
ATOM 1007 O O . GLN A 1 133 ? -0.321 1.771 -5.741 1.00 87.50 133 GLN A O 1
ATOM 1012 N N . THR A 1 134 ? 1.471 1.427 -7.053 1.00 91.31 134 THR A N 1
ATOM 1013 C CA . THR A 1 134 ? 1.505 2.779 -7.619 1.00 91.31 134 THR A CA 1
ATOM 1014 C C . THR A 1 134 ? 1.450 2.752 -9.149 1.00 91.31 134 THR A C 1
ATOM 1016 O O . THR A 1 134 ? 2.034 1.895 -9.813 1.00 91.31 134 THR A O 1
ATOM 1019 N N . CYS A 1 135 ? 0.725 3.707 -9.735 1.00 93.06 135 CYS A N 1
ATOM 1020 C CA . CYS A 1 135 ? 0.659 3.906 -11.182 1.00 93.06 135 CYS A CA 1
ATOM 1021 C C . CYS A 1 135 ? 1.815 4.797 -11.646 1.00 93.06 135 CYS A C 1
ATOM 1023 O O . CYS A 1 135 ? 1.960 5.911 -11.146 1.00 93.06 135 CYS A O 1
ATOM 1025 N N . TYR A 1 136 ? 2.603 4.347 -12.618 1.00 92.94 136 TYR A N 1
ATOM 1026 C CA . TYR A 1 136 ? 3.718 5.108 -13.181 1.00 92.94 136 TYR A CA 1
ATOM 1027 C C . TYR A 1 136 ? 3.524 5.350 -14.676 1.00 92.94 136 TYR A C 1
ATOM 1029 O O . TYR A 1 136 ? 2.814 4.609 -15.355 1.00 92.94 136 TYR A O 1
ATOM 1037 N N . ASP A 1 137 ? 4.166 6.393 -15.191 1.00 92.50 137 ASP A N 1
ATOM 1038 C CA . ASP A 1 137 ? 4.364 6.563 -16.627 1.00 92.50 137 ASP A CA 1
ATOM 1039 C C . ASP A 1 137 ? 5.377 5.501 -17.117 1.00 92.50 137 ASP A C 1
ATOM 1041 O O . ASP A 1 137 ? 6.346 5.177 -16.421 1.00 92.50 137 ASP A O 1
ATOM 1045 N N . GLY A 1 138 ? 5.143 4.913 -18.287 1.00 92.12 138 GLY A N 1
ATOM 1046 C CA . GLY A 1 138 ? 5.964 3.841 -18.839 1.00 92.12 138 GLY A CA 1
ATOM 1047 C C . GLY A 1 138 ? 5.446 3.248 -20.146 1.00 92.12 138 GLY A C 1
ATOM 1048 O O . GLY A 1 138 ? 4.479 3.696 -20.746 1.00 92.12 138 GLY A O 1
ATOM 1049 N N . SER A 1 139 ? 6.093 2.188 -20.605 1.00 92.38 139 SER A N 1
ATOM 1050 C CA . SER A 1 139 ? 5.715 1.464 -21.823 1.00 92.38 139 SER A CA 1
ATOM 1051 C C . SER A 1 139 ? 5.513 -0.019 -21.529 1.00 92.38 139 SER A C 1
ATOM 1053 O O . SER A 1 139 ? 5.687 -0.472 -20.397 1.00 92.38 139 SER A O 1
ATOM 1055 N N . SER A 1 140 ? 5.227 -0.822 -22.553 1.00 89.50 140 SER A N 1
ATOM 1056 C CA . SER A 1 140 ? 5.190 -2.286 -22.425 1.00 89.50 140 SER A CA 1
ATOM 1057 C C . SER A 1 140 ? 6.512 -2.886 -21.935 1.00 89.50 140 SER A C 1
ATOM 1059 O O . SER A 1 140 ? 6.528 -4.024 -21.477 1.00 89.50 140 SER A O 1
ATOM 1061 N N . SER A 1 141 ? 7.612 -2.133 -22.015 1.00 89.44 141 SER A N 1
ATOM 1062 C CA . SER A 1 141 ? 8.937 -2.549 -21.549 1.00 89.44 141 SER A CA 1
ATOM 1063 C C . SER A 1 141 ? 9.175 -2.299 -20.053 1.00 89.44 141 SER A C 1
ATOM 1065 O O . SER A 1 141 ? 10.144 -2.825 -19.508 1.00 89.44 141 SER A O 1
ATOM 1067 N N . GLY A 1 142 ? 8.335 -1.501 -19.388 1.00 89.44 142 GLY A N 1
ATOM 1068 C CA . GLY A 1 142 ? 8.529 -1.096 -17.992 1.00 89.44 142 GLY A CA 1
ATOM 1069 C C . GLY A 1 142 ? 8.165 0.370 -17.723 1.00 89.44 142 GLY A C 1
ATOM 1070 O O . GLY A 1 142 ? 7.898 1.115 -18.671 1.00 89.44 142 GLY A O 1
ATOM 1071 N N . PRO A 1 143 ? 8.174 0.798 -16.449 1.00 93.94 143 PRO A N 1
ATOM 1072 C CA . PRO A 1 143 ? 8.033 2.196 -16.060 1.00 93.94 143 PRO A CA 1
ATOM 1073 C C . PRO A 1 143 ? 9.260 3.011 -16.478 1.00 93.94 143 PRO A C 1
ATOM 1075 O O . PRO A 1 143 ? 10.393 2.525 -16.421 1.00 93.94 143 PRO A O 1
ATOM 1078 N N . ASP A 1 144 ? 9.051 4.286 -16.791 1.00 90.81 144 ASP A N 1
ATOM 1079 C CA . ASP A 1 144 ? 10.114 5.217 -17.186 1.00 90.81 144 ASP A CA 1
ATOM 1080 C C . ASP A 1 144 ? 11.126 5.483 -16.052 1.00 90.81 144 ASP A C 1
ATOM 1082 O O . ASP A 1 144 ? 12.265 5.867 -16.312 1.00 90.81 144 ASP A O 1
ATOM 1086 N N . ASN A 1 145 ? 10.735 5.268 -14.789 1.00 82.38 145 ASN A N 1
ATOM 1087 C CA . ASN A 1 145 ? 11.556 5.557 -13.606 1.00 82.38 145 ASN A CA 1
ATOM 1088 C C . ASN A 1 145 ? 12.249 4.327 -12.980 1.00 82.38 145 ASN A C 1
ATOM 1090 O O . ASN A 1 145 ? 12.823 4.444 -11.901 1.00 82.38 145 ASN A O 1
ATOM 1094 N N . ALA A 1 146 ? 12.229 3.164 -13.642 1.00 74.69 146 ALA A N 1
ATOM 1095 C CA . ALA A 1 146 ? 12.932 1.930 -13.251 1.00 74.69 146 ALA A CA 1
ATOM 1096 C C . ALA A 1 146 ? 12.646 1.363 -11.837 1.00 74.69 146 ALA A C 1
ATOM 1098 O O . ALA A 1 146 ? 13.272 0.375 -11.448 1.00 74.69 146 ALA A O 1
ATOM 1099 N N . ILE A 1 147 ? 11.695 1.914 -11.073 1.00 76.69 147 ILE A N 1
ATOM 1100 C CA . ILE A 1 147 ? 11.372 1.430 -9.715 1.00 76.69 147 ILE A CA 1
ATOM 1101 C C . ILE A 1 147 ? 10.685 0.056 -9.777 1.00 76.69 147 ILE A C 1
ATOM 1103 O O . ILE A 1 147 ? 10.920 -0.801 -8.927 1.00 76.69 147 ILE A O 1
ATOM 1107 N N . CYS A 1 148 ? 9.903 -0.188 -10.830 1.00 84.19 148 CYS A N 1
ATOM 1108 C CA . CYS A 1 148 ? 9.136 -1.414 -11.009 1.00 84.19 148 CYS A CA 1
ATOM 1109 C C . CYS A 1 148 ? 9.585 -2.189 -12.248 1.00 84.19 148 CYS A C 1
ATOM 1111 O O . CYS A 1 148 ? 9.055 -2.002 -13.336 1.00 84.19 148 CYS A O 1
ATOM 1113 N N . THR A 1 149 ? 10.588 -3.051 -12.121 1.00 77.50 149 THR A N 1
ATOM 1114 C CA . THR A 1 149 ? 11.088 -3.833 -13.263 1.00 77.50 149 THR A CA 1
ATOM 1115 C C . THR A 1 149 ? 10.553 -5.266 -13.256 1.00 77.50 149 THR A C 1
ATOM 1117 O O . THR A 1 149 ? 10.282 -5.854 -12.209 1.00 77.50 149 THR A O 1
ATOM 1120 N N . GLY A 1 150 ? 10.398 -5.847 -14.448 1.00 77.62 150 GLY A N 1
ATOM 1121 C CA . GLY A 1 150 ? 10.032 -7.253 -14.624 1.00 77.62 150 GLY A CA 1
ATOM 1122 C C . GLY A 1 150 ? 8.550 -7.556 -14.384 1.00 77.62 150 GLY A C 1
ATOM 1123 O O . GLY A 1 150 ? 7.673 -6.834 -14.848 1.00 77.62 150 GLY A O 1
ATOM 1124 N N . MET A 1 151 ? 8.272 -8.659 -13.681 1.00 73.44 151 MET A N 1
ATOM 1125 C CA . MET A 1 151 ? 6.920 -9.227 -13.525 1.00 73.44 151 MET A CA 1
ATOM 1126 C C . MET A 1 151 ? 5.964 -8.380 -12.671 1.00 73.44 151 MET A C 1
ATOM 1128 O O . MET A 1 151 ? 4.772 -8.667 -12.628 1.00 73.44 151 MET A O 1
ATOM 1132 N N . SER A 1 152 ? 6.468 -7.341 -12.003 1.00 86.38 152 SER A N 1
ATOM 1133 C CA . SER A 1 152 ? 5.647 -6.425 -11.207 1.00 86.38 152 SER A CA 1
ATOM 1134 C C . SER A 1 152 ? 5.001 -5.314 -12.041 1.00 86.38 152 SER A C 1
ATOM 1136 O O . SER A 1 152 ? 4.221 -4.544 -11.490 1.00 86.38 152 SER A O 1
ATOM 1138 N N . TRP A 1 153 ? 5.309 -5.206 -13.338 1.00 91.31 153 TRP A N 1
ATOM 1139 C CA . TRP A 1 153 ? 4.788 -4.157 -14.214 1.00 91.31 153 TRP A CA 1
ATOM 1140 C C . TRP A 1 153 ? 3.606 -4.637 -15.061 1.00 91.31 153 TRP A C 1
ATOM 1142 O O . TRP A 1 153 ? 3.713 -5.605 -15.813 1.00 91.31 153 TRP A O 1
ATOM 1152 N N . VAL A 1 154 ? 2.478 -3.934 -14.962 1.00 90.75 154 VAL A N 1
ATOM 1153 C CA . VAL A 1 154 ? 1.232 -4.246 -15.676 1.00 90.75 154 VAL A CA 1
ATOM 1154 C C . VAL A 1 154 ? 0.916 -3.106 -16.641 1.00 90.75 154 VAL A C 1
ATOM 1156 O O . VAL A 1 154 ? 0.594 -2.001 -16.209 1.00 90.75 154 VAL A O 1
ATOM 1159 N N . TYR A 1 155 ? 0.992 -3.365 -17.950 1.00 90.25 155 TYR A N 1
ATOM 1160 C CA . TYR A 1 155 ? 0.837 -2.342 -18.992 1.00 90.25 155 TYR A CA 1
ATOM 1161 C C . TYR A 1 155 ? 0.059 -2.858 -20.208 1.00 90.25 155 TYR A C 1
ATOM 1163 O O . TYR A 1 155 ? 0.484 -3.818 -20.850 1.00 90.25 155 TYR A O 1
ATOM 1171 N N . GLY A 1 156 ? -1.062 -2.200 -20.549 1.00 85.62 156 GLY A N 1
ATOM 1172 C CA . GLY A 1 156 ? -1.899 -2.520 -21.719 1.00 85.62 156 GLY A CA 1
ATOM 1173 C C . GLY A 1 156 ? -3.376 -2.827 -21.406 1.00 85.62 156 GLY A C 1
ATOM 1174 O O . GLY A 1 156 ? -3.699 -3.236 -20.293 1.00 85.62 156 GLY A O 1
ATOM 1175 N N . LYS A 1 157 ? -4.261 -2.725 -22.414 1.00 75.94 157 LYS A N 1
ATOM 1176 C CA . LYS A 1 157 ? -5.731 -2.952 -22.318 1.00 75.94 157 LYS A CA 1
ATOM 1177 C C . LYS A 1 157 ? -6.143 -4.292 -21.714 1.00 75.94 157 LYS A C 1
ATOM 1179 O O . LYS A 1 157 ? -7.184 -4.402 -21.077 1.00 75.94 157 LYS A O 1
ATOM 1184 N N . ASN A 1 158 ? -5.342 -5.317 -21.991 1.00 66.88 158 ASN A N 1
ATOM 1185 C CA . ASN A 1 158 ? -5.632 -6.709 -21.645 1.00 66.88 158 ASN A CA 1
ATOM 1186 C C . ASN A 1 158 ? -4.856 -7.168 -20.407 1.00 66.88 158 ASN A C 1
ATOM 1188 O O . ASN A 1 158 ? -4.934 -8.332 -20.014 1.00 66.88 158 ASN A O 1
ATOM 1192 N N . SER A 1 159 ? -4.093 -6.261 -19.805 1.00 70.56 159 SER A N 1
ATOM 1193 C CA . SER A 1 159 ? -3.290 -6.539 -18.626 1.00 70.56 159 SER A CA 1
ATOM 1194 C C . SER A 1 159 ? -4.237 -6.557 -17.449 1.00 70.56 159 SER A C 1
ATOM 1196 O O . SER A 1 159 ? -4.694 -5.517 -16.976 1.00 70.56 159 SER A O 1
ATOM 1198 N N . LYS A 1 160 ? -4.621 -7.758 -17.025 1.00 68.94 160 LYS A N 1
ATOM 1199 C CA . LYS A 1 160 ? -5.570 -7.892 -15.933 1.00 68.94 160 LYS A CA 1
ATOM 1200 C C . LYS A 1 160 ? -4.905 -7.455 -14.644 1.00 68.94 160 LYS A C 1
ATOM 1202 O O . LYS A 1 160 ? -4.070 -8.142 -14.066 1.00 68.94 160 LYS A O 1
ATOM 1207 N N . CYS A 1 161 ? -5.321 -6.277 -14.227 1.00 65.50 161 CYS A N 1
ATOM 1208 C CA . CYS A 1 161 ? -4.955 -5.633 -12.997 1.00 65.50 161 CYS A CA 1
ATOM 1209 C C . CYS A 1 161 ? -5.496 -6.380 -11.790 1.00 65.50 161 CYS A C 1
ATOM 1211 O O . CYS A 1 161 ? -6.556 -6.067 -11.257 1.00 65.50 161 CYS A O 1
ATOM 1213 N N . ASN A 1 162 ? -4.778 -7.420 -11.394 1.00 60.53 162 ASN A N 1
ATOM 1214 C CA . ASN A 1 162 ? -5.213 -8.322 -10.352 1.00 60.53 162 ASN A CA 1
ATOM 1215 C C . ASN A 1 162 ? -4.233 -8.280 -9.179 1.00 60.53 162 ASN A C 1
ATOM 1217 O O . ASN A 1 162 ? -3.544 -9.252 -8.886 1.00 60.53 162 ASN A O 1
ATOM 1221 N N . ALA A 1 163 ? -4.149 -7.107 -8.550 1.00 51.94 163 ALA A N 1
ATOM 1222 C CA . ALA A 1 163 ? -3.264 -6.867 -7.416 1.00 51.94 163 ALA A CA 1
ATOM 1223 C C . ALA A 1 163 ? -3.827 -7.364 -6.071 1.00 51.94 163 ALA A C 1
ATOM 1225 O O . ALA A 1 163 ? -3.080 -7.344 -5.102 1.00 51.94 163 ALA A O 1
ATOM 1226 N N . ASP A 1 164 ? -5.078 -7.844 -5.992 1.00 46.69 164 ASP A N 1
ATOM 1227 C CA . ASP A 1 164 ? -5.688 -8.145 -4.679 1.00 46.69 164 ASP A CA 1
ATOM 1228 C C . ASP A 1 164 ? -6.079 -9.602 -4.417 1.00 46.69 164 ASP A C 1
ATOM 1230 O O . ASP A 1 164 ? -6.358 -9.976 -3.285 1.00 46.69 164 ASP A O 1
ATOM 1234 N N . LEU A 1 165 ? -6.034 -10.480 -5.416 1.00 58.09 165 LEU A N 1
ATOM 1235 C CA . LEU A 1 165 ? -6.186 -11.918 -5.191 1.00 58.09 165 LEU A CA 1
ATOM 1236 C C . LEU A 1 165 ? -5.281 -12.627 -6.195 1.00 58.09 165 LEU A C 1
ATOM 1238 O O . LEU A 1 165 ? -5.733 -13.126 -7.232 1.00 58.09 165 LEU A O 1
ATOM 1242 N N . GLY A 1 166 ? -3.976 -12.629 -5.901 1.00 78.56 166 GLY A N 1
ATOM 1243 C CA . GLY A 1 166 ? -3.061 -13.586 -6.518 1.00 78.56 166 GLY A CA 1
ATOM 1244 C C . GLY A 1 166 ? -3.615 -15.004 -6.360 1.00 78.56 166 GLY A C 1
ATOM 1245 O O . GLY A 1 166 ? -4.531 -15.232 -5.570 1.00 78.56 166 GLY A O 1
ATOM 1246 N N . CYS A 1 167 ? -3.076 -15.974 -7.092 1.00 90.06 167 CYS A N 1
ATOM 1247 C CA . CYS A 1 167 ? -3.605 -17.340 -7.072 1.00 90.06 167 CYS A CA 1
ATOM 1248 C C . CYS A 1 167 ? -3.752 -17.926 -5.651 1.00 90.06 167 CYS A C 1
ATOM 1250 O O . CYS A 1 167 ? -4.668 -18.706 -5.414 1.00 90.06 167 CYS A O 1
ATOM 1252 N N . GLY A 1 168 ? -2.983 -17.419 -4.677 1.00 86.31 168 GLY A N 1
ATOM 1253 C CA . GLY A 1 168 ? -3.127 -17.704 -3.246 1.00 86.31 168 GLY A CA 1
ATOM 1254 C C . GLY A 1 168 ? -4.529 -17.499 -2.642 1.00 86.31 168 GLY A C 1
ATOM 1255 O O . GLY A 1 168 ? -4.873 -18.144 -1.655 1.00 86.31 168 GLY A O 1
ATOM 1256 N N . ALA A 1 169 ? -5.372 -16.663 -3.247 1.00 87.31 169 ALA A N 1
ATOM 1257 C CA . ALA A 1 169 ? -6.784 -16.505 -2.893 1.00 87.31 169 ALA A CA 1
ATOM 1258 C C . ALA A 1 169 ? -7.605 -17.798 -3.010 1.00 87.31 169 ALA A C 1
ATOM 1260 O O . ALA A 1 169 ? -8.616 -17.965 -2.330 1.00 87.31 169 ALA A O 1
ATOM 1261 N N . TYR A 1 170 ? -7.157 -18.708 -3.874 1.00 90.50 170 TYR A N 1
ATOM 1262 C CA . TYR A 1 170 ? -7.833 -19.952 -4.225 1.00 90.50 170 TYR A CA 1
ATOM 1263 C C . TYR A 1 170 ? -7.130 -21.172 -3.614 1.00 90.50 170 TYR A C 1
ATOM 1265 O O . TYR A 1 170 ? -7.299 -22.297 -4.078 1.00 90.50 170 TYR A O 1
ATOM 1273 N N . ASN A 1 171 ? -6.362 -20.969 -2.535 1.00 90.12 171 ASN A N 1
ATOM 1274 C CA . ASN A 1 171 ? -5.689 -22.041 -1.786 1.00 90.12 171 ASN A CA 1
ATOM 1275 C C . ASN A 1 171 ? -6.655 -22.985 -1.047 1.00 90.12 171 ASN A C 1
ATOM 1277 O O . ASN A 1 171 ? -6.223 -23.924 -0.386 1.00 90.12 171 ASN A O 1
ATOM 1281 N N . ASN A 1 172 ? -7.965 -22.749 -1.126 1.00 86.88 172 ASN A N 1
ATOM 1282 C CA . ASN A 1 172 ? -8.971 -23.566 -0.455 1.00 86.88 172 ASN A CA 1
ATOM 1283 C C . ASN A 1 172 ? -9.182 -24.937 -1.117 1.00 86.88 172 ASN A C 1
ATOM 1285 O O . ASN A 1 172 ? -9.599 -25.870 -0.436 1.00 86.88 172 ASN A O 1
ATOM 1289 N N . SER A 1 173 ? -8.925 -25.075 -2.421 1.00 94.62 173 SER A N 1
ATOM 1290 C CA . SER A 1 173 ? -8.959 -26.365 -3.119 1.00 94.62 173 SER A CA 1
ATOM 1291 C C . SER A 1 173 ? -8.314 -26.272 -4.499 1.00 94.62 173 SER A C 1
ATOM 1293 O O . SER A 1 173 ? -8.296 -25.211 -5.123 1.00 94.62 173 SER A O 1
ATOM 1295 N N . CYS A 1 174 ? -7.860 -27.415 -5.008 1.00 96.25 174 CYS A N 1
ATOM 1296 C CA . CYS A 1 174 ? -7.386 -27.521 -6.380 1.00 96.25 174 CYS A CA 1
ATOM 1297 C C . CYS A 1 174 ? -8.474 -27.134 -7.400 1.00 96.25 174 CYS A C 1
ATOM 1299 O O . CYS A 1 174 ? -8.180 -26.391 -8.330 1.00 96.25 174 CYS A O 1
ATOM 1301 N N . ASP A 1 175 ? -9.734 -27.538 -7.195 1.00 95.56 175 ASP A N 1
ATOM 1302 C CA . ASP A 1 175 ? -10.822 -27.212 -8.128 1.00 95.56 175 ASP A CA 1
ATOM 1303 C C . ASP A 1 175 ? -11.048 -25.695 -8.230 1.00 95.56 175 ASP A C 1
ATOM 1305 O O . ASP A 1 175 ? -11.101 -25.145 -9.326 1.00 95.56 175 ASP A O 1
ATOM 1309 N N . SER A 1 176 ? -11.085 -25.003 -7.087 1.00 93.81 176 SER A N 1
ATOM 1310 C CA . SER A 1 176 ? -11.192 -23.536 -7.009 1.00 93.81 176 SER A CA 1
ATOM 1311 C C . SER A 1 176 ? -10.005 -22.831 -7.675 1.00 93.81 176 SER A C 1
ATOM 1313 O O . SER A 1 176 ? -10.165 -21.844 -8.387 1.00 93.81 176 SER A O 1
ATOM 1315 N N . CYS A 1 177 ? -8.793 -23.359 -7.498 1.00 95.88 177 CYS A N 1
ATOM 1316 C CA . CYS A 1 177 ? -7.606 -22.840 -8.167 1.00 95.88 177 CYS A CA 1
ATOM 1317 C C . CYS A 1 177 ? -7.700 -22.975 -9.694 1.00 95.88 177 CYS A C 1
ATOM 1319 O O . CYS A 1 177 ? -7.433 -22.027 -10.440 1.00 95.88 177 CYS A O 1
ATOM 1321 N N . LEU A 1 178 ? -8.119 -24.153 -10.160 1.00 95.00 178 LEU A N 1
ATOM 1322 C CA . LEU A 1 178 ? -8.197 -24.474 -11.577 1.00 95.00 178 LEU A CA 1
ATOM 1323 C C . LEU A 1 178 ? -9.370 -23.800 -12.283 1.00 95.00 178 LEU A C 1
ATOM 1325 O O . LEU A 1 178 ? -9.296 -23.666 -13.495 1.00 95.00 178 LEU A O 1
ATOM 1329 N N . THR A 1 179 ? -10.397 -23.283 -11.599 1.00 94.12 179 THR A N 1
ATOM 1330 C CA . THR A 1 179 ? -11.404 -22.435 -12.269 1.00 94.12 179 THR A CA 1
ATOM 1331 C C . THR A 1 179 ? -10.835 -21.098 -12.750 1.00 94.12 179 THR A C 1
ATOM 1333 O O . THR A 1 179 ? -11.427 -20.473 -13.628 1.00 94.12 179 THR A O 1
ATOM 1336 N N . HIS A 1 180 ? -9.669 -20.684 -12.233 1.00 92.06 180 HIS A N 1
ATOM 1337 C CA . HIS A 1 180 ? -9.041 -19.393 -12.529 1.00 92.06 180 HIS A CA 1
ATOM 1338 C C . HIS A 1 180 ? -7.806 -19.463 -13.452 1.00 92.06 180 HIS A C 1
ATOM 1340 O O . HIS A 1 180 ? -7.013 -18.520 -13.558 1.00 92.06 180 HIS A O 1
ATOM 1346 N N . PHE A 1 181 ? -7.607 -20.582 -14.157 1.00 89.69 181 PHE A N 1
ATOM 1347 C CA . PHE A 1 181 ? -6.472 -20.724 -15.078 1.00 89.69 181 PHE A CA 1
ATOM 1348 C C . PHE A 1 181 ? -6.564 -19.760 -16.279 1.00 89.69 181 PHE A C 1
ATOM 1350 O O . PHE A 1 181 ? -5.550 -19.227 -16.727 1.00 89.69 181 PHE A O 1
ATOM 1357 N N . ALA A 1 182 ? -7.774 -19.519 -16.799 1.00 81.44 182 ALA A N 1
ATOM 1358 C CA . ALA A 1 182 ? -7.990 -18.746 -18.024 1.00 81.44 182 ALA A CA 1
ATOM 1359 C C . ALA A 1 182 ? -7.971 -17.233 -17.782 1.00 81.44 182 ALA A C 1
ATOM 1361 O O . ALA A 1 182 ? -7.533 -16.462 -18.636 1.00 81.44 182 ALA A O 1
ATOM 1362 N N . ASP A 1 183 ? -8.465 -16.790 -16.627 1.00 77.00 183 ASP A N 1
ATOM 1363 C CA . ASP A 1 183 ? -8.556 -15.378 -16.293 1.00 77.00 183 ASP A CA 1
ATOM 1364 C C . ASP A 1 183 ? -7.342 -14.873 -15.515 1.00 77.00 183 ASP A C 1
ATOM 1366 O O . ASP A 1 183 ? -7.016 -13.701 -15.675 1.00 77.00 183 ASP A O 1
ATOM 1370 N N . ARG A 1 184 ? -6.675 -15.716 -14.716 1.00 80.44 184 ARG A N 1
ATOM 1371 C CA . ARG A 1 184 ? -5.598 -15.293 -13.802 1.00 80.44 184 ARG A CA 1
ATOM 1372 C C . ARG A 1 184 ? -4.299 -16.079 -13.952 1.00 80.44 184 ARG A C 1
ATOM 1374 O O . ARG A 1 184 ? -3.365 -15.830 -13.196 1.00 80.44 184 ARG A O 1
ATOM 1381 N N . GLN A 1 185 ? -4.226 -16.993 -14.924 1.00 92.75 185 GLN A N 1
ATOM 1382 C CA . GLN A 1 185 ? -3.074 -17.880 -15.121 1.00 92.75 185 GLN A CA 1
ATOM 1383 C C . GLN A 1 185 ? -2.731 -18.678 -13.853 1.00 92.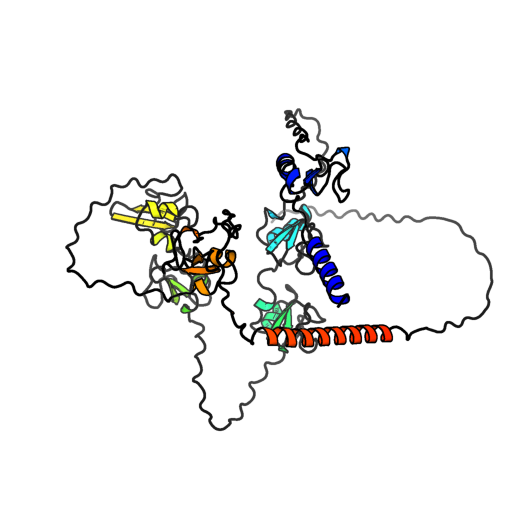75 185 GLN A C 1
ATOM 1385 O O . GLN A 1 185 ? -1.565 -18.935 -13.561 1.00 92.75 185 GLN A O 1
ATOM 1390 N N . CYS A 1 186 ? -3.746 -19.068 -13.082 1.00 95.38 186 CYS A N 1
ATOM 1391 C CA . CYS A 1 186 ? -3.540 -19.867 -11.885 1.00 95.38 186 CYS A CA 1
ATOM 1392 C C . CYS A 1 186 ? -3.355 -21.349 -12.206 1.00 95.38 186 CYS A C 1
ATOM 1394 O O . CYS A 1 186 ? -4.017 -21.902 -13.085 1.00 95.38 186 CYS A O 1
ATOM 1396 N N . GLY A 1 187 ? -2.455 -21.990 -11.466 1.00 96.00 187 GLY A N 1
ATOM 1397 C CA . GLY A 1 187 ? -2.322 -23.439 -11.420 1.00 96.00 187 GLY A CA 1
ATOM 1398 C C . GLY A 1 187 ? -2.090 -23.929 -9.996 1.00 96.00 187 GLY A C 1
ATOM 1399 O O . GLY A 1 187 ? -1.637 -23.188 -9.118 1.00 96.00 187 GLY A O 1
ATOM 1400 N N . TRP A 1 188 ? -2.463 -25.180 -9.756 1.00 97.00 188 TRP A N 1
ATOM 1401 C CA . TRP A 1 188 ? -2.402 -25.811 -8.445 1.00 97.00 188 TRP A CA 1
ATOM 1402 C C . TRP A 1 188 ? -1.108 -26.599 -8.288 1.00 97.00 188 TRP A C 1
ATOM 1404 O O . TRP A 1 188 ? -0.757 -27.406 -9.150 1.00 97.00 188 TRP A O 1
ATOM 1414 N N . CYS A 1 189 ? -0.431 -26.411 -7.158 1.00 97.44 189 CYS A N 1
ATOM 1415 C CA . CYS A 1 189 ? 0.704 -27.228 -6.770 1.00 97.44 189 CYS A CA 1
ATOM 1416 C C . CYS A 1 189 ? 0.294 -28.278 -5.735 1.00 97.44 189 CYS A C 1
ATOM 1418 O O . CYS A 1 189 ? -0.007 -27.951 -4.586 1.00 97.44 189 CYS A O 1
ATOM 1420 N N . ASN A 1 190 ? 0.349 -29.556 -6.115 1.00 96.06 190 ASN A N 1
ATOM 1421 C CA . ASN A 1 190 ? -0.045 -30.663 -5.242 1.00 96.06 190 ASN A CA 1
ATOM 1422 C C . ASN A 1 190 ? 0.769 -30.726 -3.953 1.00 96.06 190 ASN A C 1
ATOM 1424 O O . ASN A 1 190 ? 0.232 -30.905 -2.863 1.00 96.06 190 ASN A O 1
ATOM 1428 N N . SER A 1 191 ? 2.089 -30.602 -4.098 1.00 94.81 191 SER A N 1
ATOM 1429 C CA . SER A 1 191 ? 3.046 -30.867 -3.027 1.00 94.81 191 SER A CA 1
ATOM 1430 C C . SER A 1 191 ? 2.946 -29.844 -1.902 1.00 94.81 191 SER A C 1
ATOM 1432 O O . SER A 1 191 ? 3.197 -30.176 -0.747 1.00 94.81 191 SER A O 1
ATOM 1434 N N . THR A 1 192 ? 2.548 -28.614 -2.227 1.00 94.69 192 THR A N 1
ATOM 1435 C CA . THR A 1 192 ? 2.379 -27.526 -1.260 1.00 94.69 192 THR A CA 1
ATOM 1436 C C . THR A 1 192 ? 0.918 -27.257 -0.916 1.00 94.69 192 THR A C 1
ATOM 1438 O O . THR A 1 192 ? 0.664 -26.511 0.024 1.00 94.69 192 THR A O 1
ATOM 1441 N N . SER A 1 193 ? -0.029 -27.863 -1.643 1.00 95.25 193 SER A N 1
ATOM 1442 C CA . SER A 1 193 ? -1.467 -27.592 -1.522 1.00 95.25 193 SER A CA 1
ATOM 1443 C C . SER A 1 193 ? -1.798 -26.098 -1.626 1.00 95.25 193 SER A C 1
ATOM 1445 O O . SER A 1 193 ? -2.620 -25.577 -0.878 1.00 95.25 193 SER A O 1
ATOM 1447 N N . ASN A 1 194 ? -1.113 -25.404 -2.537 1.00 95.00 194 ASN A N 1
ATOM 1448 C CA . ASN A 1 194 ? -1.284 -23.979 -2.786 1.00 95.00 194 ASN A CA 1
ATOM 1449 C C . ASN A 1 194 ? -1.400 -23.711 -4.288 1.00 95.00 194 ASN A C 1
ATOM 1451 O O . ASN A 1 194 ? -0.922 -24.469 -5.133 1.00 95.00 194 ASN A O 1
ATOM 1455 N N . CYS A 1 195 ? -2.026 -22.593 -4.603 1.00 96.19 195 CYS A N 1
ATOM 1456 C CA . CYS A 1 195 ? -2.317 -22.115 -5.933 1.00 96.19 195 CYS A CA 1
ATOM 1457 C C . CYS A 1 195 ? -1.340 -20.978 -6.277 1.00 96.19 195 CYS A C 1
ATOM 1459 O O . CYS A 1 195 ? -1.209 -20.002 -5.534 1.00 96.19 195 CYS A O 1
ATOM 1461 N N . PHE A 1 196 ? -0.639 -21.105 -7.402 1.00 94.44 196 PHE A N 1
ATOM 1462 C CA . PHE A 1 196 ? 0.399 -20.170 -7.846 1.00 94.44 196 PHE A CA 1
ATOM 1463 C C . PHE A 1 196 ? 0.084 -19.643 -9.243 1.00 94.44 196 PHE A C 1
ATOM 1465 O O . PHE A 1 196 ? -0.700 -20.235 -9.984 1.00 94.44 196 PHE A O 1
ATOM 1472 N N . THR A 1 197 ? 0.706 -18.528 -9.616 1.00 93.12 197 THR A N 1
ATOM 1473 C CA . THR A 1 197 ? 0.658 -18.037 -10.996 1.00 93.12 197 THR A CA 1
ATOM 1474 C C . THR A 1 197 ? 1.637 -18.842 -11.851 1.00 93.12 197 THR A C 1
ATOM 1476 O O . THR A 1 197 ? 2.803 -19.010 -11.484 1.00 93.12 197 THR A O 1
ATOM 1479 N N . GLY A 1 198 ? 1.187 -19.339 -13.000 1.00 93.44 198 GLY A N 1
ATOM 1480 C CA . GLY A 1 198 ? 1.989 -20.187 -13.874 1.00 93.44 198 GLY A CA 1
ATOM 1481 C C . GLY A 1 198 ? 1.371 -20.434 -15.243 1.00 93.44 198 GLY A C 1
ATOM 1482 O O . GLY A 1 198 ? 0.358 -19.852 -15.623 1.00 93.44 198 GLY A O 1
ATOM 1483 N N . ASN A 1 199 ? 2.006 -21.311 -16.008 1.00 94.12 199 ASN A N 1
ATOM 1484 C CA . ASN A 1 199 ? 1.560 -21.722 -17.339 1.00 94.12 199 ASN A CA 1
ATOM 1485 C C . ASN A 1 199 ? 1.651 -23.251 -17.489 1.00 94.12 199 ASN A C 1
ATOM 1487 O O . ASN A 1 199 ? 1.868 -23.962 -16.509 1.00 94.12 199 ASN A O 1
ATOM 1491 N N . THR A 1 200 ? 1.507 -23.776 -18.708 1.00 94.50 200 THR A N 1
ATOM 1492 C CA . THR A 1 200 ? 1.618 -25.220 -18.994 1.00 94.50 200 THR A CA 1
ATOM 1493 C C . THR A 1 200 ? 2.946 -25.852 -18.563 1.00 94.50 200 THR A C 1
ATOM 1495 O O . THR A 1 200 ? 3.004 -27.067 -18.401 1.00 94.50 200 THR A O 1
ATOM 1498 N N . ASN A 1 201 ? 4.012 -25.066 -18.381 1.00 93.81 201 ASN A N 1
ATOM 1499 C CA . ASN A 1 201 ? 5.344 -25.564 -18.029 1.00 93.81 201 ASN A CA 1
ATOM 1500 C C . ASN A 1 201 ? 5.623 -25.568 -16.518 1.00 93.81 201 ASN A C 1
ATOM 1502 O O . ASN A 1 201 ? 6.628 -26.138 -16.101 1.00 93.81 201 ASN A O 1
ATOM 1506 N N . GLY A 1 202 ? 4.772 -24.945 -15.700 1.00 94.25 202 GLY A N 1
ATOM 1507 C CA . GLY A 1 202 ? 5.001 -24.810 -14.260 1.00 94.25 202 GLY A CA 1
ATOM 1508 C C . GLY A 1 202 ? 4.602 -23.441 -13.703 1.00 94.25 202 GLY A C 1
ATOM 1509 O O . GLY A 1 202 ? 4.180 -22.556 -14.461 1.00 94.25 202 GLY A O 1
ATOM 1510 N N . PRO A 1 203 ? 4.750 -23.240 -12.382 1.00 95.00 203 PRO A N 1
ATOM 1511 C CA . PRO A 1 203 ? 4.648 -21.917 -11.778 1.00 95.00 203 PRO A CA 1
ATOM 1512 C C . PRO A 1 203 ? 5.816 -21.028 -12.225 1.00 95.00 203 PRO A C 1
ATOM 1514 O O . PRO A 1 203 ? 6.930 -21.508 -12.448 1.00 95.00 203 PRO A O 1
ATOM 1517 N N . LEU A 1 204 ? 5.581 -19.718 -12.324 1.00 86.88 204 LEU A N 1
ATOM 1518 C CA . LEU A 1 204 ? 6.597 -18.759 -12.789 1.00 86.88 204 LEU A CA 1
ATOM 1519 C C . LEU A 1 204 ? 7.803 -18.639 -11.840 1.00 86.88 204 LEU A C 1
ATOM 1521 O O . LEU A 1 204 ? 8.893 -18.273 -12.271 1.00 86.88 204 LEU A O 1
ATOM 1525 N N . ASP A 1 205 ? 7.623 -18.959 -10.560 1.00 84.94 205 ASP A N 1
ATOM 1526 C CA . ASP A 1 205 ? 8.642 -18.854 -9.510 1.00 84.94 205 ASP A CA 1
ATOM 1527 C C . ASP A 1 205 ? 9.373 -20.180 -9.214 1.00 84.94 205 ASP A C 1
ATOM 1529 O O . ASP A 1 205 ? 10.213 -20.235 -8.317 1.00 84.94 205 ASP A O 1
ATOM 1533 N N . SER A 1 206 ? 9.088 -21.251 -9.969 1.00 86.88 206 SER A N 1
ATOM 1534 C CA . SER A 1 206 ? 9.653 -22.597 -9.757 1.00 86.88 206 SER A CA 1
ATOM 1535 C C . SER A 1 206 ? 9.382 -23.206 -8.369 1.00 86.88 206 SER A C 1
ATOM 1537 O O . SER A 1 206 ? 10.083 -24.128 -7.952 1.00 86.88 206 SER A O 1
ATOM 1539 N N . THR A 1 207 ? 8.363 -22.736 -7.641 1.00 89.31 207 THR A N 1
ATOM 1540 C CA . THR A 1 207 ? 8.005 -23.272 -6.310 1.00 89.31 207 THR A CA 1
ATOM 1541 C C . THR A 1 207 ? 7.373 -24.663 -6.351 1.00 89.31 207 THR A C 1
ATOM 1543 O O . THR A 1 207 ? 7.340 -25.355 -5.332 1.00 89.31 207 THR A O 1
ATOM 1546 N N . CYS A 1 208 ? 6.903 -25.099 -7.521 1.00 96.31 208 CYS A N 1
ATOM 1547 C CA . CYS A 1 208 ? 6.302 -26.407 -7.739 1.00 96.31 208 CYS A CA 1
ATOM 1548 C C . CYS A 1 208 ? 7.065 -27.192 -8.801 1.00 96.31 208 CYS A C 1
ATOM 1550 O O . CYS A 1 208 ? 7.317 -26.687 -9.895 1.00 96.31 208 CYS A O 1
ATOM 1552 N N . ALA A 1 209 ? 7.386 -28.448 -8.492 1.00 95.62 209 ALA A N 1
ATOM 1553 C CA . ALA A 1 209 ? 7.922 -29.375 -9.476 1.00 95.62 209 ALA A CA 1
ATOM 1554 C C . ALA A 1 209 ? 6.859 -29.698 -10.543 1.00 95.62 209 ALA A C 1
ATOM 1556 O O . ALA A 1 209 ? 5.665 -29.762 -10.246 1.00 95.62 209 ALA A O 1
ATOM 1557 N N . GLN A 1 210 ? 7.294 -29.888 -11.791 1.00 93.88 210 GLN A N 1
ATOM 1558 C CA . GLN A 1 210 ? 6.401 -30.020 -12.948 1.00 93.88 210 GLN A CA 1
ATOM 1559 C C . GLN A 1 210 ? 5.481 -31.252 -12.872 1.00 93.88 210 GLN A C 1
ATOM 1561 O O . GLN A 1 210 ? 4.383 -31.235 -13.413 1.00 93.88 210 GLN A O 1
ATOM 1566 N N . ASP A 1 211 ? 5.896 -32.295 -12.153 1.00 95.19 211 ASP A N 1
ATOM 1567 C CA . ASP A 1 211 ? 5.107 -33.499 -11.862 1.00 95.19 211 ASP A CA 1
ATOM 1568 C C . ASP A 1 211 ? 3.982 -33.272 -10.833 1.00 95.19 211 ASP A C 1
ATOM 1570 O O . ASP A 1 211 ? 3.080 -34.096 -10.708 1.00 95.19 211 ASP A O 1
ATOM 1574 N N . ASN A 1 212 ? 4.020 -32.152 -10.109 1.00 96.19 212 ASN A N 1
ATOM 1575 C CA . ASN A 1 212 ? 3.037 -31.759 -9.100 1.00 96.19 212 ASN A CA 1
ATOM 1576 C C . ASN A 1 212 ? 2.214 -30.531 -9.515 1.00 96.19 212 ASN A C 1
ATOM 1578 O O . ASN A 1 212 ? 1.459 -30.001 -8.697 1.00 96.19 212 ASN A O 1
ATOM 1582 N N . TRP A 1 213 ? 2.372 -30.066 -10.756 1.00 96.88 213 TRP A N 1
ATOM 1583 C CA . TRP A 1 213 ? 1.747 -28.855 -11.269 1.00 96.88 213 TRP A CA 1
ATOM 1584 C C . TRP A 1 213 ? 0.530 -29.166 -12.140 1.00 96.88 213 TRP A C 1
ATOM 1586 O O . TRP A 1 213 ? 0.636 -29.862 -13.149 1.00 96.88 213 TRP A O 1
ATOM 1596 N N . TYR A 1 214 ? -0.619 -28.601 -11.777 1.00 97.12 214 TYR A N 1
ATOM 1597 C CA . TYR A 1 214 ? -1.871 -28.732 -12.519 1.00 97.12 214 TYR A CA 1
ATOM 1598 C C . TYR A 1 214 ? -2.286 -27.374 -13.076 1.00 97.12 214 TYR A C 1
ATOM 1600 O O . TYR A 1 214 ? -2.392 -26.398 -12.335 1.00 97.12 214 TYR A O 1
ATOM 1608 N N . TRP A 1 215 ? -2.535 -27.308 -14.383 1.00 96.62 215 TRP A N 1
ATOM 1609 C CA . TRP A 1 215 ? -2.868 -26.070 -15.087 1.00 96.62 215 TRP A CA 1
ATOM 1610 C C . TRP A 1 215 ? -3.736 -26.343 -16.321 1.00 96.62 215 TRP A C 1
ATOM 1612 O O . TRP A 1 215 ? -3.508 -27.310 -17.051 1.00 96.62 215 TRP A O 1
ATOM 1622 N N . GLY A 1 216 ? -4.719 -25.484 -16.592 1.00 94.50 216 GLY A N 1
ATOM 1623 C CA . GLY A 1 216 ? -5.602 -25.617 -17.758 1.00 94.50 216 GLY A CA 1
ATOM 1624 C C . GLY A 1 216 ? -6.952 -26.282 -17.468 1.00 94.50 216 GLY A C 1
ATOM 1625 O O . GLY A 1 216 ? -7.089 -27.029 -16.504 1.00 94.50 216 GLY A O 1
ATOM 1626 N N . ALA A 1 217 ? -7.931 -26.070 -18.359 1.00 91.50 217 ALA A N 1
ATOM 1627 C CA . ALA A 1 217 ? -9.296 -26.614 -18.245 1.00 91.50 217 ALA A CA 1
ATOM 1628 C C . ALA A 1 217 ? -9.370 -28.145 -18.125 1.00 91.50 217 ALA A C 1
ATOM 1630 O O . ALA A 1 217 ? -10.329 -28.671 -17.572 1.00 91.50 217 ALA A O 1
ATOM 1631 N N . ASN A 1 218 ? -8.378 -28.855 -18.669 1.00 92.38 218 ASN A N 1
ATOM 1632 C CA . ASN A 1 218 ? -8.353 -30.319 -18.702 1.00 92.38 218 ASN A CA 1
ATOM 1633 C C . ASN A 1 218 ? -7.528 -30.931 -17.565 1.00 92.38 218 ASN A C 1
ATOM 1635 O O . ASN A 1 218 ? -7.419 -32.154 -17.485 1.00 92.38 218 ASN A O 1
ATOM 1639 N N . SER A 1 219 ? -6.913 -30.107 -16.715 1.00 93.88 219 SER A N 1
ATOM 1640 C CA . SER A 1 219 ? -6.206 -30.621 -15.550 1.00 93.88 219 SER A CA 1
ATOM 1641 C C . SER A 1 219 ? -7.220 -31.124 -14.534 1.00 93.88 219 SER A C 1
ATOM 1643 O O . SER A 1 219 ? -8.093 -30.382 -14.094 1.00 93.88 219 SER A O 1
ATOM 1645 N N . GLN A 1 220 ? -7.106 -32.396 -14.167 1.00 93.50 220 GLN A N 1
ATOM 1646 C CA . GLN A 1 220 ? -7.884 -32.959 -13.074 1.00 93.50 220 GLN A CA 1
ATOM 1647 C C . GLN A 1 220 ? -7.058 -32.921 -11.801 1.00 93.50 220 GLN A C 1
ATOM 1649 O O . GLN A 1 220 ? -5.912 -33.375 -11.776 1.00 93.50 220 GLN A O 1
ATOM 1654 N N . CYS A 1 221 ? -7.665 -32.393 -10.745 1.00 93.00 221 CYS A N 1
ATOM 1655 C CA . CYS A 1 221 ? -7.097 -32.451 -9.415 1.00 93.00 221 CYS A CA 1
ATOM 1656 C C . CYS A 1 221 ? -6.860 -33.910 -9.021 1.00 93.00 221 CYS A C 1
ATOM 1658 O O . CYS A 1 221 ? -7.720 -34.762 -9.277 1.00 93.00 221 CYS A O 1
ATOM 1660 N N . PRO A 1 222 ? -5.707 -34.227 -8.412 1.00 88.62 222 PRO A N 1
ATOM 1661 C CA . PRO A 1 222 ? -5.450 -35.577 -7.962 1.00 88.62 222 PRO A CA 1
ATOM 1662 C C . PRO A 1 222 ? -6.541 -35.953 -6.954 1.00 88.62 222 PRO A C 1
ATOM 1664 O O . PRO A 1 222 ? -6.916 -35.116 -6.125 1.00 88.62 222 PRO A O 1
ATOM 1667 N N . PRO A 1 223 ? -7.081 -37.182 -7.024 1.00 82.94 223 PRO A N 1
ATOM 1668 C CA . PRO A 1 223 ? -8.098 -37.620 -6.086 1.00 82.94 223 PRO A CA 1
ATOM 1669 C C . PRO A 1 223 ? -7.552 -37.424 -4.676 1.00 82.94 223 PRO A C 1
ATOM 1671 O O . PRO A 1 223 ? -6.466 -37.921 -4.362 1.00 82.94 223 PRO A O 1
ATOM 1674 N N . ASN A 1 224 ? -8.287 -36.658 -3.863 1.00 63.88 224 ASN A N 1
ATOM 1675 C CA . ASN A 1 224 ? -7.923 -36.379 -2.480 1.00 63.88 224 ASN A CA 1
ATOM 1676 C C . ASN A 1 224 ? -7.532 -37.714 -1.828 1.00 63.88 224 ASN A C 1
ATOM 1678 O O . ASN A 1 224 ? -8.364 -38.632 -1.855 1.00 63.88 224 ASN A O 1
ATOM 1682 N N . PRO A 1 225 ? -6.284 -37.892 -1.348 1.00 62.94 225 PRO A N 1
ATOM 1683 C CA . PRO A 1 225 ? -5.848 -39.176 -0.832 1.00 62.94 225 PRO A CA 1
ATOM 1684 C C . PRO A 1 225 ? -6.847 -39.617 0.230 1.00 62.94 225 PRO A C 1
ATOM 1686 O O . PRO A 1 225 ? -7.055 -38.915 1.222 1.00 62.94 225 PRO A O 1
ATOM 1689 N N . ALA A 1 226 ? -7.506 -40.756 -0.018 1.00 50.44 226 ALA A N 1
ATOM 1690 C CA . ALA A 1 226 ? -8.449 -41.329 0.927 1.00 50.44 226 ALA A CA 1
ATOM 1691 C C . ALA A 1 226 ? -7.763 -41.343 2.300 1.00 50.44 226 ALA A C 1
ATOM 1693 O O . ALA A 1 226 ? -6.607 -41.783 2.363 1.00 50.44 226 ALA A O 1
ATOM 1694 N N . PRO A 1 227 ? -8.404 -40.816 3.363 1.00 47.34 227 PRO A N 1
ATOM 1695 C CA . PRO A 1 227 ? -7.778 -40.701 4.670 1.00 47.34 227 PRO A CA 1
ATOM 1696 C C . PRO A 1 227 ? -7.153 -42.046 5.018 1.00 47.34 227 PRO A C 1
ATOM 1698 O O . PRO A 1 227 ? -7.846 -43.062 5.103 1.00 47.34 227 PRO A O 1
ATOM 1701 N N . LYS A 1 228 ? -5.817 -42.058 5.091 1.00 37.28 228 LYS A N 1
ATOM 1702 C CA . LYS A 1 228 ? -5.025 -43.271 5.286 1.00 37.28 228 LYS A CA 1
ATOM 1703 C C . LYS A 1 228 ? -5.625 -44.027 6.477 1.00 37.28 228 LYS A C 1
ATOM 1705 O O . LYS A 1 228 ? -5.741 -43.409 7.534 1.00 37.28 228 LYS A O 1
ATOM 1710 N N . PRO A 1 229 ? -6.001 -45.315 6.345 1.00 42.31 229 PRO A N 1
ATOM 1711 C CA . PRO A 1 229 ? -6.524 -46.088 7.460 1.00 42.31 229 PRO A CA 1
ATOM 1712 C C . PRO A 1 229 ? -5.525 -46.035 8.611 1.00 42.31 229 PRO A C 1
ATOM 1714 O O . PRO A 1 229 ? -4.415 -46.566 8.518 1.00 42.31 229 PRO A O 1
ATOM 1717 N N . THR A 1 230 ? -5.892 -45.323 9.670 1.00 38.22 230 THR A N 1
ATOM 1718 C CA . THR A 1 230 ? -5.061 -45.175 10.856 1.00 38.22 230 THR A CA 1
ATOM 1719 C C . THR A 1 230 ? -4.989 -46.533 11.542 1.00 38.22 230 THR A C 1
ATOM 1721 O O . THR A 1 230 ? -5.924 -46.955 12.218 1.00 38.22 230 THR A O 1
ATOM 1724 N N . THR A 1 231 ? -3.881 -47.247 11.358 1.00 43.25 231 THR A N 1
ATOM 1725 C CA . THR A 1 231 ? -3.544 -48.413 12.176 1.00 43.25 231 THR A CA 1
ATOM 1726 C C . THR A 1 231 ? -3.297 -47.930 13.598 1.00 43.25 231 THR A C 1
ATOM 1728 O O . THR A 1 231 ? -2.312 -47.233 13.832 1.00 43.25 231 THR A O 1
ATOM 1731 N N . ILE A 1 232 ? -4.207 -48.270 14.512 1.00 42.44 232 ILE A N 1
ATOM 1732 C CA . ILE A 1 232 ? -4.182 -47.932 15.941 1.00 42.44 232 ILE A CA 1
ATOM 1733 C C . ILE A 1 232 ? -2.880 -48.441 16.585 1.00 42.44 232 ILE A C 1
ATOM 1735 O O . ILE A 1 232 ? -2.702 -49.658 16.678 1.00 42.44 232 ILE A O 1
ATOM 1739 N N . PRO A 1 233 ? -1.995 -47.559 17.089 1.00 39.31 233 PRO A N 1
ATOM 1740 C CA . PRO A 1 233 ? -0.972 -47.923 18.052 1.00 39.31 233 PRO A CA 1
ATOM 1741 C C . PRO A 1 233 ? -1.446 -47.613 19.482 1.00 39.31 233 PRO A C 1
ATOM 1743 O O . PRO A 1 233 ? -2.140 -46.634 19.751 1.00 39.31 233 PRO A O 1
ATOM 1746 N N . THR A 1 234 ? -1.033 -48.490 20.388 1.00 44.53 234 THR A N 1
ATOM 1747 C CA . THR A 1 234 ? -1.168 -48.497 21.852 1.00 44.53 234 THR A CA 1
ATOM 1748 C C . THR A 1 234 ? -1.016 -47.108 22.515 1.00 44.53 234 THR A C 1
ATOM 1750 O O . THR A 1 234 ? -0.135 -46.339 22.124 1.00 44.53 234 THR A O 1
ATOM 1753 N N . PRO A 1 235 ? -1.843 -46.772 23.532 1.00 38.25 235 PRO A N 1
ATOM 1754 C CA . PRO A 1 235 ? -2.032 -45.406 24.023 1.00 38.25 235 PRO A CA 1
ATOM 1755 C C . PRO A 1 235 ? -0.770 -44.787 24.636 1.00 38.25 235 PRO A C 1
ATOM 1757 O O . PRO A 1 235 ? -0.225 -45.276 25.622 1.00 38.25 235 PRO A O 1
ATOM 1760 N N . THR A 1 236 ? -0.380 -43.639 24.084 1.00 49.34 236 THR A N 1
ATOM 1761 C CA . THR A 1 236 ? 0.456 -42.616 24.730 1.00 49.34 236 THR A CA 1
ATOM 1762 C C . THR A 1 236 ? -0.457 -41.409 24.995 1.00 49.34 236 THR A C 1
ATOM 1764 O O . THR A 1 236 ? -1.249 -41.075 24.107 1.00 49.34 236 THR A O 1
ATOM 1767 N N . PRO A 1 237 ? -0.436 -40.778 26.189 1.00 45.59 237 PRO A N 1
ATOM 1768 C CA . PRO A 1 237 ? -1.386 -39.723 26.550 1.00 45.59 237 PRO A CA 1
ATOM 1769 C C . PRO A 1 237 ? -1.338 -38.577 25.534 1.00 45.59 237 PRO A C 1
ATOM 1771 O O . PRO A 1 237 ? -0.333 -37.885 25.393 1.00 45.59 237 PRO A O 1
ATOM 1774 N N . THR A 1 238 ? -2.437 -38.433 24.795 1.00 42.50 238 THR A N 1
ATOM 1775 C CA . THR A 1 238 ? -2.602 -37.458 23.717 1.00 42.50 238 THR A CA 1
ATOM 1776 C C . THR A 1 238 ? -3.210 -36.178 24.295 1.00 42.50 238 THR A C 1
ATOM 1778 O O . THR A 1 238 ? -4.211 -36.270 25.012 1.00 42.50 238 THR A O 1
ATOM 1781 N N . PRO A 1 239 ? -2.631 -34.994 24.021 1.00 47.12 239 PRO A N 1
ATOM 1782 C CA . PRO A 1 239 ? -3.212 -33.721 24.423 1.00 47.12 239 PRO A CA 1
ATOM 1783 C C . PRO A 1 239 ? -4.578 -33.534 23.760 1.00 47.12 239 PRO A C 1
ATOM 1785 O O . PRO A 1 239 ? -4.759 -33.822 22.577 1.00 47.12 239 PRO A O 1
ATOM 1788 N N . THR A 1 240 ?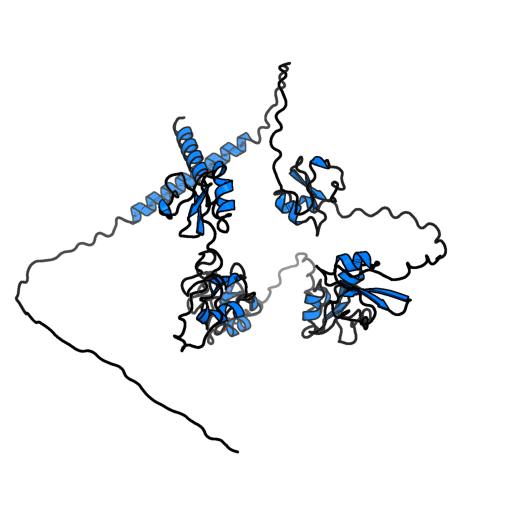 -5.533 -33.060 24.555 1.00 42.78 240 THR A N 1
ATOM 1789 C CA . THR A 1 240 ? -6.905 -32.756 24.152 1.00 42.78 240 THR A CA 1
ATOM 1790 C C . THR A 1 240 ? -6.915 -31.947 22.848 1.00 42.78 240 THR A C 1
ATOM 1792 O O . THR A 1 240 ? -6.276 -30.892 22.805 1.00 42.78 240 THR A O 1
ATOM 1795 N N . PRO A 1 241 ? -7.610 -32.403 21.788 1.00 36.66 241 PRO A N 1
ATOM 1796 C CA . PRO A 1 241 ? -7.721 -31.643 20.552 1.00 36.66 241 PRO A CA 1
ATOM 1797 C C . PRO A 1 241 ? -8.344 -30.278 20.849 1.00 36.66 241 PRO A C 1
ATOM 1799 O O . PRO A 1 241 ? -9.403 -30.186 21.474 1.00 36.66 241 PRO A O 1
ATOM 1802 N N . ILE A 1 242 ? -7.665 -29.218 20.410 1.00 44.62 242 ILE A N 1
ATOM 1803 C CA . ILE A 1 242 ? -8.226 -27.869 20.406 1.00 44.62 242 ILE A CA 1
ATOM 1804 C C . ILE A 1 242 ? -9.397 -27.898 19.411 1.00 44.62 242 ILE A C 1
ATOM 1806 O O . ILE A 1 242 ? -9.183 -28.282 18.258 1.00 44.62 242 ILE A O 1
ATOM 1810 N N . PRO A 1 243 ? -10.627 -27.560 19.836 1.00 37.31 243 PRO A N 1
ATOM 1811 C CA . PRO A 1 243 ? -11.790 -27.595 18.965 1.00 37.31 243 PRO A CA 1
ATOM 1812 C C . PRO A 1 243 ? -11.575 -26.678 17.762 1.00 37.31 243 PRO A C 1
ATOM 1814 O O . PRO A 1 243 ? -11.152 -25.530 17.900 1.00 37.31 243 PRO A O 1
ATOM 1817 N N . THR A 1 244 ? -11.869 -27.204 16.576 1.00 44.09 244 THR A N 1
ATOM 1818 C CA . THR A 1 244 ? -11.968 -26.425 15.343 1.00 44.09 244 THR A CA 1
ATOM 1819 C C . THR A 1 244 ? -12.988 -25.305 15.580 1.00 44.09 244 THR A C 1
ATOM 1821 O O . THR A 1 244 ? -14.105 -25.620 16.001 1.00 44.09 244 THR A O 1
ATOM 1824 N N . PRO A 1 245 ? -12.640 -24.017 15.378 1.00 44.78 245 PRO A N 1
ATOM 1825 C CA . PRO A 1 245 ? -13.586 -22.924 15.555 1.00 44.78 245 PRO A CA 1
ATOM 1826 C C . PRO A 1 245 ? -14.811 -23.187 14.688 1.00 44.78 245 PRO A C 1
ATOM 1828 O O . PRO A 1 245 ? -14.687 -23.425 13.485 1.00 44.78 245 PRO A O 1
ATOM 1831 N N . ASN A 1 246 ? -15.982 -23.215 15.319 1.00 63.97 246 ASN A N 1
ATOM 1832 C CA . ASN A 1 246 ? -17.235 -23.464 14.628 1.00 63.97 246 ASN A CA 1
ATOM 1833 C C . ASN A 1 246 ? -17.389 -22.418 13.512 1.00 63.97 246 ASN A C 1
ATOM 1835 O O . ASN A 1 246 ? -17.178 -21.229 13.745 1.00 63.97 246 ASN A O 1
ATOM 1839 N N . SER A 1 247 ? -17.746 -22.859 12.304 1.00 64.31 247 SER A N 1
ATOM 1840 C CA . SER A 1 247 ? -17.849 -22.015 11.099 1.00 64.31 247 SER A CA 1
ATOM 1841 C C . SER A 1 247 ? -18.775 -20.795 11.272 1.00 64.31 247 SER A C 1
ATOM 1843 O O . SER A 1 247 ? -18.641 -19.803 10.555 1.00 64.31 247 SER A O 1
ATOM 1845 N N . ASP A 1 248 ? -19.659 -20.833 12.266 1.00 77.00 248 ASP A N 1
ATOM 1846 C CA . ASP A 1 248 ? -20.650 -19.799 12.570 1.00 77.00 248 ASP A CA 1
ATOM 1847 C C . ASP A 1 248 ? -20.193 -18.788 13.637 1.00 77.00 248 ASP A C 1
ATOM 1849 O O . ASP A 1 248 ? -20.974 -17.949 14.090 1.00 77.00 248 ASP A O 1
ATOM 1853 N N . ASP A 1 249 ? -18.931 -18.851 14.069 1.00 91.50 249 ASP A N 1
ATOM 1854 C CA . ASP A 1 249 ? -18.437 -17.986 15.132 1.00 91.50 249 ASP A CA 1
ATOM 1855 C C . ASP A 1 249 ? -18.081 -16.584 14.617 1.00 91.50 249 ASP A C 1
ATOM 1857 O O . ASP A 1 249 ? -16.976 -16.318 14.146 1.00 91.50 249 ASP A O 1
ATOM 1861 N N . CYS A 1 250 ? -19.027 -15.654 14.743 1.00 95.06 250 CYS A N 1
ATOM 1862 C CA . CYS A 1 250 ? -18.808 -14.241 14.445 1.00 95.06 250 CYS A CA 1
ATOM 1863 C C . CYS A 1 250 ? -17.775 -13.575 15.375 1.00 95.06 250 CYS A C 1
ATOM 1865 O O . CYS A 1 250 ? -17.281 -12.500 15.041 1.00 95.06 250 CYS A O 1
ATOM 1867 N N . THR A 1 251 ? -17.411 -14.174 16.518 1.00 94.31 251 THR A N 1
ATOM 1868 C CA . THR A 1 251 ? -16.487 -13.548 17.485 1.00 94.31 251 THR A CA 1
ATOM 1869 C C . THR A 1 251 ? -15.043 -13.454 16.988 1.00 94.31 251 THR A C 1
ATOM 1871 O O . THR A 1 251 ? -14.245 -12.718 17.568 1.00 94.31 251 THR A O 1
ATOM 1874 N N . ILE A 1 252 ? -14.716 -14.126 15.879 1.00 94.38 252 ILE A N 1
ATOM 1875 C CA . ILE A 1 252 ? -13.393 -14.076 15.244 1.00 94.38 252 ILE A CA 1
ATOM 1876 C C . ILE A 1 252 ? -13.085 -12.729 14.575 1.00 94.38 252 ILE A C 1
ATOM 1878 O O . ILE A 1 252 ? -11.930 -12.469 14.241 1.00 94.38 252 ILE A O 1
ATOM 1882 N N . TYR A 1 253 ? -14.093 -11.876 14.358 1.00 93.88 253 TYR A N 1
ATOM 1883 C CA . TYR A 1 253 ? -13.923 -10.573 13.718 1.00 93.88 253 TYR A CA 1
ATOM 1884 C C . TYR A 1 253 ? -13.762 -9.472 14.780 1.00 93.88 253 TYR A C 1
ATOM 1886 O O . TYR A 1 253 ? -14.741 -9.120 15.445 1.00 93.88 253 TYR A O 1
ATOM 1894 N N . PRO A 1 254 ? -12.546 -8.914 14.955 1.00 91.12 254 PRO A N 1
ATOM 1895 C CA . PRO A 1 254 ? -12.253 -7.981 16.043 1.00 91.12 254 PRO A CA 1
ATOM 1896 C C . PRO A 1 254 ? -12.743 -6.553 15.778 1.00 91.12 254 PRO A C 1
ATOM 1898 O O . PRO A 1 254 ? -12.704 -5.726 16.684 1.00 91.12 254 PRO A O 1
ATOM 1901 N N . ASP A 1 255 ? -13.177 -6.247 14.556 1.00 92.50 255 ASP A N 1
ATOM 1902 C CA . ASP A 1 255 ? -13.602 -4.912 14.152 1.00 92.50 255 ASP A CA 1
ATOM 1903 C C . ASP A 1 255 ? -14.913 -4.938 13.363 1.00 92.50 255 ASP A C 1
ATOM 1905 O O . ASP A 1 255 ? -15.318 -5.946 12.773 1.00 92.50 255 ASP A O 1
ATOM 1909 N N . CYS A 1 256 ? -15.578 -3.786 13.357 1.00 93.00 256 CYS A N 1
ATOM 1910 C CA . CYS A 1 256 ? -16.886 -3.637 12.747 1.00 93.00 256 CYS A CA 1
ATOM 1911 C C . CYS A 1 256 ? -16.878 -3.870 11.233 1.00 93.00 256 CYS A C 1
ATOM 1913 O O . CYS A 1 256 ? -17.815 -4.484 10.721 1.00 93.00 256 CYS A O 1
ATOM 1915 N N . ASN A 1 257 ? -15.852 -3.403 10.512 1.00 91.38 257 ASN A N 1
ATOM 1916 C CA . ASN A 1 257 ? -15.827 -3.488 9.051 1.00 91.38 257 ASN A CA 1
ATOM 1917 C C . ASN A 1 257 ? -15.720 -4.949 8.609 1.00 91.38 257 ASN A C 1
ATOM 1919 O O . ASN A 1 257 ? -16.491 -5.392 7.762 1.00 91.38 257 ASN A O 1
ATOM 1923 N N . ARG A 1 258 ? -14.835 -5.729 9.243 1.00 92.00 258 ARG A N 1
ATOM 1924 C CA . ARG A 1 258 ? -14.737 -7.174 8.995 1.00 92.00 258 ARG A CA 1
ATOM 1925 C C . ARG A 1 258 ? -16.004 -7.902 9.419 1.00 92.00 258 ARG A C 1
ATOM 1927 O O . ARG A 1 258 ? -16.539 -8.686 8.649 1.00 92.00 258 ARG A O 1
ATOM 1934 N N . CYS A 1 259 ? -16.523 -7.607 10.608 1.00 95.56 259 CYS A N 1
ATOM 1935 C CA . CYS A 1 259 ? -17.736 -8.243 11.113 1.00 95.56 259 CYS A CA 1
ATOM 1936 C C . CYS A 1 259 ? -18.947 -8.033 10.186 1.00 95.56 259 CYS A C 1
ATOM 1938 O O . CYS A 1 259 ? -19.649 -8.984 9.844 1.00 95.56 259 CYS A O 1
ATOM 1940 N N . SER A 1 260 ? -19.184 -6.787 9.770 1.00 92.69 260 SER A N 1
ATOM 1941 C CA . SER A 1 260 ? -20.331 -6.415 8.938 1.00 92.69 260 SER A CA 1
ATOM 1942 C C . SER A 1 260 ? -20.184 -6.841 7.480 1.00 92.69 260 SER A C 1
ATOM 1944 O O . SER A 1 260 ? -21.205 -7.031 6.827 1.00 92.69 260 SER A O 1
ATOM 1946 N N . ALA A 1 261 ? -18.966 -7.077 6.979 1.00 92.19 261 ALA A N 1
ATOM 1947 C CA . ALA A 1 261 ? -18.749 -7.665 5.657 1.00 92.19 261 ALA A CA 1
ATOM 1948 C C . ALA A 1 261 ? -19.292 -9.104 5.555 1.00 92.19 261 ALA A C 1
ATOM 1950 O O . ALA A 1 261 ? -19.757 -9.503 4.489 1.00 92.19 261 ALA A O 1
ATOM 1951 N N . HIS A 1 262 ? -19.324 -9.842 6.671 1.00 93.62 262 HIS A N 1
ATOM 1952 C CA . HIS A 1 262 ? -19.799 -11.231 6.742 1.00 93.62 262 HIS A CA 1
ATOM 1953 C C . HIS A 1 262 ? -21.294 -11.374 7.101 1.00 93.62 262 HIS A C 1
ATOM 1955 O O . HIS A 1 262 ? -21.749 -12.369 7.680 1.00 93.62 262 HIS A O 1
ATOM 1961 N N . TYR A 1 263 ? -22.100 -10.353 6.792 1.00 92.25 263 TYR A N 1
ATOM 1962 C CA . TYR A 1 263 ? -23.541 -10.389 7.049 1.00 92.25 263 TYR A CA 1
ATOM 1963 C C . TYR A 1 263 ? -24.275 -11.413 6.166 1.00 92.25 263 TYR A C 1
ATOM 1965 O O . TYR A 1 263 ? -25.280 -11.970 6.600 1.00 92.25 263 TYR A O 1
ATOM 1973 N N . ALA A 1 264 ? -23.794 -11.643 4.938 1.00 88.38 264 ALA A N 1
ATOM 1974 C CA . ALA A 1 264 ? -24.483 -12.454 3.933 1.00 88.38 264 ALA A CA 1
ATOM 1975 C C . ALA A 1 264 ? -24.155 -13.951 4.032 1.00 88.38 264 ALA A C 1
ATOM 1977 O O . ALA A 1 264 ? -25.023 -14.783 3.786 1.00 88.38 264 ALA A O 1
ATOM 1978 N N . ASP A 1 265 ? -22.919 -14.295 4.391 1.00 87.06 265 ASP A N 1
ATOM 1979 C CA . ASP A 1 265 ? -22.420 -15.670 4.468 1.00 87.06 265 ASP A CA 1
ATOM 1980 C C . ASP A 1 265 ? -22.561 -16.272 5.872 1.00 87.06 265 ASP A C 1
ATOM 1982 O O . ASP A 1 265 ? -22.789 -17.473 5.993 1.00 87.06 265 ASP A O 1
ATOM 1986 N N . ARG A 1 266 ? -22.460 -15.460 6.934 1.00 89.94 266 ARG A N 1
ATOM 1987 C CA . ARG A 1 266 ? -22.456 -15.959 8.327 1.00 89.94 266 ARG A CA 1
ATOM 1988 C C . ARG A 1 266 ? -23.506 -15.342 9.238 1.00 89.94 266 ARG A C 1
ATOM 1990 O O . ARG A 1 266 ? -23.579 -15.696 10.416 1.00 89.94 266 ARG A O 1
ATOM 1997 N N . ASN A 1 267 ? -24.338 -14.440 8.713 1.00 95.69 267 ASN A N 1
ATOM 1998 C CA . ASN A 1 267 ? -25.294 -13.669 9.506 1.00 95.69 267 ASN A CA 1
ATOM 1999 C C . ASN A 1 267 ? -24.612 -12.894 10.649 1.00 95.69 267 ASN A C 1
ATOM 2001 O O . ASN A 1 267 ? -25.152 -12.793 11.749 1.00 95.69 267 ASN A O 1
ATOM 2005 N N . CYS A 1 268 ? -23.418 -12.347 10.412 1.00 96.94 268 CYS A N 1
ATOM 2006 C CA . CYS A 1 268 ? -22.718 -11.546 11.410 1.00 96.94 268 CYS A CA 1
ATOM 2007 C C . CYS A 1 268 ? -23.164 -10.076 11.386 1.00 96.94 268 CYS A C 1
ATOM 2009 O O . CYS A 1 268 ? -23.465 -9.506 10.337 1.00 96.94 268 CYS A O 1
ATOM 2011 N N . GLY A 1 269 ? -23.199 -9.453 12.562 1.00 96.06 269 GLY A N 1
ATOM 2012 C CA . GLY A 1 269 ? -23.409 -8.019 12.727 1.00 96.06 269 GLY A CA 1
ATOM 2013 C C . GLY A 1 269 ? -22.646 -7.476 13.931 1.00 96.06 269 GLY A C 1
ATOM 2014 O O . GLY A 1 269 ? -22.337 -8.195 14.887 1.00 96.06 269 GLY A O 1
ATOM 2015 N N . TRP A 1 270 ? -22.291 -6.197 13.866 1.00 96.38 270 TRP A N 1
ATOM 2016 C CA . TRP A 1 270 ? -21.457 -5.554 14.873 1.00 96.38 270 TRP A CA 1
ATOM 2017 C C . TRP A 1 270 ? -22.297 -4.844 15.926 1.00 96.38 270 TRP A C 1
ATOM 2019 O O . TRP A 1 270 ? -23.175 -4.039 15.606 1.00 96.38 270 TRP A O 1
ATOM 2029 N N . CYS A 1 271 ? -21.978 -5.094 17.193 1.00 96.31 271 CYS A N 1
ATOM 2030 C CA . CYS A 1 271 ? -22.558 -4.393 18.321 1.00 96.31 271 CYS A CA 1
ATOM 2031 C C . CYS A 1 271 ? -21.672 -3.232 18.772 1.00 96.31 271 CYS A C 1
ATOM 2033 O O . CYS A 1 271 ? -20.668 -3.435 19.456 1.00 96.31 271 CYS A O 1
ATOM 2035 N N . ALA A 1 272 ? -22.068 -2.005 18.433 1.00 89.12 272 ALA A N 1
ATOM 2036 C CA . ALA A 1 272 ? -21.290 -0.803 18.729 1.00 89.12 272 ALA A CA 1
ATOM 2037 C C . ALA A 1 272 ? -21.136 -0.538 20.238 1.00 89.12 272 ALA A C 1
ATOM 2039 O O . ALA A 1 272 ? -20.079 -0.086 20.672 1.00 89.12 272 ALA A O 1
ATOM 2040 N N . SER A 1 273 ? -22.148 -0.860 21.049 1.00 87.12 273 SER A N 1
ATOM 2041 C CA . SER A 1 273 ? -22.093 -0.664 22.505 1.00 87.12 273 SER A CA 1
ATOM 2042 C C . SER A 1 273 ? -21.142 -1.631 23.211 1.00 87.12 273 SER A C 1
ATOM 2044 O O . SER A 1 273 ? -20.585 -1.289 24.247 1.00 87.12 273 SER A O 1
ATOM 2046 N N . GLU A 1 274 ? -20.947 -2.832 22.662 1.00 92.62 274 GLU A N 1
ATOM 2047 C CA . GLU A 1 274 ? -20.073 -3.851 23.259 1.00 92.62 274 GLU A CA 1
ATOM 2048 C C . GLU A 1 274 ? -18.730 -4.003 22.540 1.00 92.62 274 GLU A C 1
ATOM 2050 O O . GLU A 1 274 ? -17.875 -4.744 23.022 1.00 92.62 274 GLU A O 1
ATOM 2055 N N . GLN A 1 275 ? -18.548 -3.323 21.402 1.00 92.31 275 GLN A N 1
ATOM 2056 C CA . GLN A 1 275 ? -17.376 -3.456 20.532 1.00 92.31 275 GLN A CA 1
ATOM 2057 C C . GLN A 1 275 ? -17.089 -4.921 20.170 1.00 92.31 275 GLN A C 1
ATOM 2059 O O . GLN A 1 275 ? -15.953 -5.389 20.229 1.00 92.31 275 GLN A O 1
ATOM 2064 N N . LYS A 1 276 ? -18.152 -5.672 19.861 1.00 95.56 276 LYS A N 1
ATOM 2065 C CA . LYS A 1 276 ? -18.085 -7.109 19.575 1.00 95.56 276 LYS A CA 1
ATOM 2066 C C . LYS A 1 276 ? -18.988 -7.489 18.419 1.00 95.56 276 LYS A C 1
ATOM 2068 O O . LYS A 1 276 ? -20.084 -6.950 18.257 1.00 95.56 276 LYS A O 1
ATOM 2073 N N . CYS A 1 277 ? -18.533 -8.468 17.652 1.00 96.62 277 CYS A N 1
ATOM 2074 C CA . CYS A 1 277 ? -19.308 -9.080 16.592 1.00 96.62 277 CYS A CA 1
ATOM 2075 C C . CYS A 1 277 ? -20.179 -10.207 17.158 1.00 96.62 277 CYS A C 1
ATOM 2077 O O . CYS A 1 277 ? -19.707 -11.056 17.916 1.00 96.62 277 CYS A O 1
ATOM 2079 N N . TYR A 1 278 ? -21.455 -10.214 16.788 1.00 96.44 278 TYR A N 1
ATOM 2080 C CA . TYR A 1 278 ? -22.397 -11.261 17.157 1.00 96.44 278 TYR A CA 1
ATOM 2081 C C . TYR A 1 278 ? -23.068 -11.816 15.907 1.00 96.44 278 TYR A C 1
ATOM 2083 O O . TYR A 1 278 ? -23.193 -11.138 14.892 1.00 96.44 278 TYR A O 1
ATOM 2091 N N . GLN A 1 279 ? -23.549 -13.049 15.995 1.00 96.44 279 GLN A N 1
ATOM 2092 C CA . GLN A 1 279 ? -24.466 -13.578 14.996 1.00 96.44 279 GLN A CA 1
ATOM 2093 C C . GLN A 1 279 ? -25.846 -12.940 15.200 1.00 96.44 279 GLN A C 1
ATOM 2095 O O . GLN A 1 279 ? -26.284 -12.771 16.342 1.00 96.44 279 GLN A O 1
ATOM 2100 N N . GLY A 1 280 ? -26.557 -12.588 14.136 1.00 95.81 280 GLY A N 1
ATOM 2101 C CA . GLY A 1 280 ? -27.840 -11.893 14.209 1.00 95.81 280 GLY A CA 1
ATOM 2102 C C . GLY A 1 280 ? -28.502 -11.679 12.855 1.00 95.81 280 GLY A C 1
ATOM 2103 O O . GLY A 1 280 ? -28.078 -12.196 11.832 1.00 95.81 280 GLY A O 1
ATOM 2104 N N . THR A 1 281 ? -29.578 -10.905 12.853 1.00 95.88 281 THR A N 1
ATOM 2105 C CA . THR A 1 281 ? -30.307 -10.517 11.635 1.00 95.88 281 THR A CA 1
ATOM 2106 C C . THR A 1 281 ? -30.399 -8.999 11.566 1.00 95.88 281 THR A C 1
ATOM 2108 O O . THR A 1 281 ? -29.953 -8.311 12.481 1.00 95.88 281 THR A O 1
ATOM 2111 N N . LYS A 1 282 ? -31.051 -8.436 10.542 1.00 94.19 282 LYS A N 1
ATOM 2112 C CA . LYS A 1 282 ? -31.327 -6.986 10.476 1.00 94.19 282 LYS A CA 1
ATOM 2113 C C . LYS A 1 282 ? -32.010 -6.429 11.738 1.00 94.19 282 LYS A C 1
ATOM 2115 O O . LYS A 1 282 ? -31.864 -5.247 12.024 1.00 94.19 282 LYS A O 1
ATOM 2120 N N . SER A 1 283 ? -32.731 -7.255 12.501 1.00 94.50 283 SER A N 1
ATOM 2121 C CA . SER A 1 283 ? -33.456 -6.830 13.708 1.00 94.50 283 SER A CA 1
ATOM 2122 C C . SER A 1 283 ? -32.597 -6.744 14.978 1.00 94.50 283 SER A C 1
ATOM 2124 O O . SER A 1 283 ? -33.053 -6.181 15.975 1.00 94.50 283 SER A O 1
ATOM 2126 N N . GLY A 1 284 ? -31.383 -7.300 14.979 1.00 95.31 284 GLY A N 1
ATOM 2127 C CA . GLY A 1 284 ? -30.513 -7.338 16.155 1.00 95.31 284 GLY A CA 1
ATOM 2128 C C . GLY A 1 284 ? -29.675 -8.609 16.253 1.00 95.31 284 GLY A C 1
ATOM 2129 O O . GLY A 1 284 ? -29.817 -9.539 15.453 1.00 95.31 284 GLY A O 1
ATOM 2130 N N . SER A 1 285 ? -28.828 -8.663 17.277 1.00 96.88 285 SER A N 1
ATOM 2131 C CA . SER A 1 285 ? -28.057 -9.854 17.624 1.00 96.88 285 SER A CA 1
ATOM 2132 C C . SER A 1 285 ? -28.966 -10.991 18.110 1.00 96.88 285 SER A C 1
ATOM 2134 O O . SER A 1 285 ? -29.967 -10.769 18.796 1.00 96.88 285 SER A O 1
ATOM 2136 N N . SER A 1 286 ? -28.589 -12.237 17.817 1.00 95.25 286 SER A N 1
ATOM 2137 C CA . SER A 1 286 ? -29.337 -13.445 18.206 1.00 95.25 286 SER A CA 1
ATOM 2138 C C . SER A 1 286 ? -29.401 -13.638 19.723 1.00 95.25 286 SER A C 1
ATOM 2140 O O . SER A 1 286 ? -30.356 -14.203 20.241 1.00 95.25 286 SER A O 1
ATOM 2142 N N . ASN A 1 287 ? -28.411 -13.119 20.457 1.00 92.69 287 ASN A N 1
ATOM 2143 C CA . ASN A 1 287 ? -28.407 -13.111 21.923 1.00 92.69 287 ASN A CA 1
ATOM 2144 C C . ASN A 1 287 ? -29.253 -11.973 22.533 1.00 92.69 287 ASN A C 1
ATOM 2146 O O . ASN A 1 287 ? -29.299 -11.833 23.752 1.00 92.69 287 ASN A O 1
ATOM 2150 N N . GLY A 1 288 ? -29.874 -11.126 21.705 1.00 93.44 288 GLY A N 1
ATOM 2151 C CA . GLY A 1 288 ? -30.739 -10.028 22.127 1.00 93.44 288 GLY A CA 1
ATOM 2152 C C . GLY A 1 288 ? -30.037 -8.838 22.786 1.00 93.44 288 GLY A C 1
ATOM 2153 O O . GLY A 1 288 ? -30.724 -7.870 23.109 1.00 93.44 288 GLY A O 1
ATOM 2154 N N . LYS A 1 289 ? -28.710 -8.880 22.966 1.00 90.94 289 LYS A N 1
ATOM 2155 C CA . LYS A 1 289 ? -27.939 -7.826 23.644 1.00 90.94 289 LYS A CA 1
ATOM 2156 C C . LYS A 1 289 ? -27.835 -6.534 22.841 1.00 90.94 289 LYS A C 1
ATOM 2158 O O . LYS A 1 289 ? -27.738 -5.459 23.422 1.00 90.94 289 LYS A O 1
ATOM 2163 N N . CYS A 1 290 ? -27.875 -6.630 21.515 1.00 94.44 290 CYS A N 1
ATOM 2164 C CA . CYS A 1 290 ? -27.619 -5.506 20.628 1.00 94.44 290 CYS A CA 1
ATOM 2165 C C . CYS A 1 290 ? -28.765 -5.365 19.633 1.00 94.44 290 CYS A C 1
ATOM 2167 O O . CYS A 1 290 ? -29.017 -6.253 18.819 1.00 94.44 290 CYS A O 1
ATOM 2169 N N . LYS A 1 291 ? -29.490 -4.251 19.735 1.00 93.31 291 LYS A N 1
ATOM 2170 C CA . LYS A 1 291 ? -30.659 -3.922 18.912 1.00 93.31 291 LYS A CA 1
ATOM 2171 C C . LYS A 1 291 ? -30.652 -2.434 18.566 1.00 93.31 291 LYS A C 1
ATOM 2173 O O . LYS A 1 291 ? -29.989 -1.638 19.234 1.00 93.31 291 LYS A O 1
ATOM 2178 N N . GLY A 1 292 ? -31.430 -2.063 17.552 1.00 89.56 292 GLY A N 1
ATOM 2179 C CA . GLY A 1 292 ? -31.607 -0.669 17.143 1.00 89.56 292 GLY A CA 1
ATOM 2180 C C . GLY A 1 292 ? -30.302 -0.033 16.666 1.00 89.56 292 GLY A C 1
ATOM 2181 O O . GLY A 1 292 ? -29.533 -0.659 15.947 1.00 89.56 292 GLY A O 1
ATOM 2182 N N . VAL A 1 293 ? -30.041 1.203 17.096 1.00 81.81 293 VAL A N 1
ATOM 2183 C CA . VAL A 1 293 ? -28.893 2.014 16.640 1.00 81.81 293 VAL A CA 1
ATOM 2184 C C . VAL A 1 293 ? -27.521 1.437 17.003 1.00 81.81 293 VAL A C 1
ATOM 2186 O O . VAL A 1 293 ? -26.524 1.796 16.390 1.00 81.81 293 VAL A O 1
ATOM 2189 N N . ASN A 1 294 ? -27.458 0.522 17.976 1.00 86.81 294 ASN A N 1
ATOM 2190 C CA . ASN A 1 294 ? -26.211 -0.128 18.383 1.00 86.81 294 ASN A CA 1
ATOM 2191 C C . ASN A 1 294 ? -25.883 -1.371 17.544 1.00 86.81 294 ASN A C 1
ATOM 2193 O O . ASN A 1 294 ? -24.873 -2.023 17.808 1.00 86.81 294 ASN A O 1
ATOM 2197 N N . TRP A 1 295 ? -26.730 -1.723 16.572 1.00 94.75 295 TRP A N 1
ATOM 2198 C CA . TRP A 1 295 ? -26.595 -2.919 15.754 1.00 94.75 295 TRP A CA 1
ATOM 2199 C C . TRP A 1 295 ? -26.341 -2.573 14.286 1.00 94.75 295 TRP A C 1
ATOM 2201 O O . TRP A 1 295 ? -27.220 -2.087 13.579 1.00 94.75 295 TRP A O 1
ATOM 2211 N N . ASN A 1 296 ? -25.127 -2.864 13.826 1.00 93.44 296 ASN A N 1
ATOM 2212 C CA . ASN A 1 296 ? -24.680 -2.620 12.460 1.00 93.44 296 ASN A CA 1
ATOM 2213 C C . ASN A 1 296 ? -24.689 -3.941 11.679 1.00 93.44 296 ASN A C 1
ATOM 2215 O O . ASN A 1 296 ? -23.838 -4.802 11.900 1.00 93.44 296 ASN A O 1
ATOM 2219 N N . TYR A 1 297 ? -25.659 -4.108 10.777 1.00 94.19 297 TYR A N 1
ATOM 2220 C CA . TYR A 1 297 ? -25.858 -5.332 9.993 1.00 94.19 297 TYR A CA 1
ATOM 2221 C C . TYR A 1 297 ? -26.227 -5.010 8.538 1.00 94.19 297 TYR A C 1
ATOM 2223 O O . TYR A 1 297 ? -27.152 -4.234 8.288 1.00 94.19 297 TYR A O 1
ATOM 2231 N N . GLY A 1 298 ? -25.542 -5.639 7.578 1.00 91.31 298 GLY A N 1
ATOM 2232 C CA . GLY A 1 298 ? -25.770 -5.462 6.138 1.00 91.31 298 GLY A CA 1
ATOM 2233 C C . GLY A 1 298 ? -24.628 -4.756 5.399 1.00 91.31 298 GLY A C 1
ATOM 2234 O O . GLY A 1 298 ? -23.780 -4.124 6.017 1.00 91.31 298 GLY A O 1
ATOM 2235 N N . SER A 1 299 ? -24.655 -4.786 4.061 1.00 84.12 299 SER A N 1
ATOM 2236 C CA . SER A 1 299 ? -23.656 -4.124 3.194 1.00 84.12 299 SER A CA 1
ATOM 2237 C C . SER A 1 299 ? -23.562 -2.612 3.386 1.00 84.12 299 SER A C 1
ATOM 2239 O O . SER A 1 299 ? -22.535 -2.009 3.099 1.00 84.12 299 SER A O 1
ATOM 2241 N N . ASN A 1 300 ? -24.650 -1.999 3.853 1.00 77.44 300 ASN A N 1
ATOM 2242 C CA . ASN A 1 300 ? -24.749 -0.559 4.076 1.00 77.44 300 ASN A CA 1
ATOM 2243 C C . ASN A 1 300 ? -24.563 -0.196 5.551 1.00 77.44 300 ASN A C 1
ATOM 2245 O O . ASN A 1 300 ? -24.815 0.949 5.932 1.00 77.44 300 ASN A O 1
ATOM 2249 N N . ALA A 1 301 ? -24.181 -1.162 6.392 1.00 78.44 301 ALA A N 1
ATOM 2250 C CA . ALA A 1 301 ? -23.877 -0.908 7.783 1.00 78.44 301 ALA A CA 1
ATOM 2251 C C . ALA A 1 301 ? -22.625 -0.031 7.843 1.00 78.44 301 ALA A C 1
ATOM 2253 O O . ALA A 1 301 ? -21.496 -0.511 7.817 1.00 78.44 301 ALA A O 1
ATOM 2254 N N . LYS A 1 302 ? -22.830 1.288 7.896 1.00 78.56 302 LYS A N 1
ATOM 2255 C CA . LYS A 1 302 ? -21.765 2.215 8.243 1.00 78.56 302 LYS A CA 1
ATOM 2256 C C . LYS A 1 302 ? -21.423 1.915 9.682 1.00 78.56 302 LYS A C 1
ATOM 2258 O O . LYS A 1 302 ? -22.191 2.248 10.579 1.00 78.56 302 LYS A O 1
ATOM 2263 N N . CYS A 1 303 ? -20.297 1.247 9.875 1.00 79.06 303 CYS A N 1
ATOM 2264 C CA . CYS A 1 303 ? -19.695 1.070 11.172 1.00 79.06 303 CYS A CA 1
ATOM 2265 C C . CYS A 1 303 ? -19.587 2.430 11.833 1.00 79.06 303 CYS A C 1
ATOM 2267 O O . CYS A 1 303 ? -18.707 3.218 11.496 1.00 79.06 303 CYS A O 1
ATOM 2269 N N . ILE A 1 304 ? -20.544 2.715 12.718 1.00 66.81 304 ILE A N 1
ATOM 2270 C CA . ILE A 1 304 ? -20.519 3.903 13.550 1.00 66.81 304 ILE A CA 1
ATOM 2271 C C . ILE A 1 304 ? -19.237 3.735 14.342 1.00 66.81 304 ILE A C 1
ATOM 2273 O O . ILE A 1 304 ? -19.169 2.899 15.246 1.00 66.81 304 ILE A O 1
ATOM 2277 N N . SER A 1 305 ? -18.188 4.450 13.938 1.00 60.19 305 SER A N 1
ATOM 2278 C CA . SER A 1 305 ? -16.973 4.505 14.716 1.00 60.19 305 SER A CA 1
ATOM 2279 C C . SER A 1 305 ? -17.406 5.114 16.040 1.00 60.19 305 SER A C 1
ATOM 2281 O O . SER A 1 305 ? -17.683 6.312 16.134 1.00 60.19 305 SER A O 1
ATOM 2283 N N . SER A 1 306 ? -17.491 4.279 17.073 1.00 63.28 306 SER A N 1
ATOM 2284 C CA . SER A 1 306 ? -17.674 4.711 18.461 1.00 63.28 306 SER A CA 1
ATOM 2285 C C . SER A 1 306 ? -16.621 5.734 18.883 1.00 63.28 306 SER A C 1
ATOM 2287 O O . SER A 1 306 ? -16.760 6.361 19.921 1.00 63.28 306 SER A O 1
ATOM 2289 N N . GLU A 1 307 ? -15.583 5.914 18.066 1.00 75.94 307 GLU A N 1
ATOM 2290 C CA . GLU A 1 307 ? -14.604 6.979 18.157 1.00 75.94 307 GLU A CA 1
ATOM 2291 C C . GLU A 1 307 ? -15.224 8.355 18.403 1.00 75.94 307 GLU A C 1
ATOM 2293 O O . GLU A 1 307 ? -14.737 9.029 19.301 1.00 75.94 307 GLU A O 1
ATOM 2298 N N . CYS A 1 308 ? -16.303 8.746 17.708 1.00 85.25 308 CYS A N 1
ATOM 2299 C CA . CYS A 1 308 ? -16.944 10.037 17.983 1.00 85.25 308 CYS A CA 1
ATOM 2300 C C . CYS A 1 308 ? -17.741 10.006 19.296 1.00 85.25 308 CYS A C 1
ATOM 2302 O O . CYS A 1 308 ? -17.613 10.914 20.107 1.00 85.25 308 CYS A O 1
ATOM 2304 N N . ASN A 1 309 ? -18.480 8.925 19.569 1.00 82.00 309 ASN A N 1
ATOM 2305 C CA . ASN A 1 309 ? -19.334 8.807 20.762 1.00 82.00 309 ASN A CA 1
ATOM 2306 C C . ASN A 1 309 ? -18.557 8.821 22.095 1.00 82.00 309 ASN A C 1
ATOM 2308 O O . ASN A 1 309 ? -19.168 8.957 23.151 1.00 82.00 309 ASN A O 1
ATOM 2312 N N . ASN A 1 310 ? -17.230 8.666 22.063 1.00 82.31 310 ASN A N 1
ATOM 2313 C CA . ASN A 1 310 ? -16.377 8.732 23.250 1.00 82.31 310 ASN A CA 1
ATOM 2314 C C . ASN A 1 310 ? -16.105 10.166 23.728 1.00 82.31 310 ASN A C 1
ATOM 2316 O O . ASN A 1 310 ? -15.560 10.344 24.817 1.00 82.31 310 ASN A O 1
ATOM 2320 N N . TYR A 1 311 ? -16.436 11.180 22.926 1.00 85.50 311 TYR A N 1
ATOM 2321 C CA . TYR A 1 311 ? -16.228 12.573 23.297 1.00 85.50 311 TYR A CA 1
ATOM 2322 C C . TYR A 1 311 ? -17.482 13.108 23.992 1.00 85.50 311 TYR A C 1
ATOM 2324 O O . TYR A 1 311 ? -18.540 13.253 23.384 1.00 85.50 311 TYR A O 1
ATOM 2332 N N . ASP A 1 312 ? -17.345 13.397 25.282 1.00 88.06 312 ASP A N 1
ATOM 2333 C CA . ASP A 1 312 ? -18.396 13.902 26.172 1.00 88.06 312 ASP A CA 1
ATOM 2334 C C . ASP A 1 312 ? -18.526 15.433 26.156 1.00 88.06 312 ASP A C 1
ATOM 2336 O O . ASP A 1 312 ? -19.429 15.996 26.775 1.00 88.06 312 ASP A O 1
ATOM 2340 N N . SER A 1 313 ? -17.648 16.116 25.419 1.00 91.38 313 SER A N 1
ATOM 2341 C CA . SER A 1 313 ? -17.672 17.564 25.254 1.00 91.38 313 SER A CA 1
ATOM 2342 C C . SER A 1 313 ? -17.593 17.971 23.790 1.00 91.38 313 SER A C 1
ATOM 2344 O O . SER A 1 313 ? -16.917 17.353 22.962 1.00 91.38 313 SER A O 1
ATOM 2346 N N . CYS A 1 314 ? -18.292 19.062 23.491 1.00 92.94 314 CYS A N 1
ATOM 2347 C CA . CYS A 1 314 ? -18.370 19.627 22.157 1.00 92.94 314 CYS A CA 1
ATOM 2348 C C . CYS A 1 314 ? -16.992 20.050 21.634 1.00 92.94 314 CYS A C 1
ATOM 2350 O O . CYS A 1 314 ? -16.657 19.733 20.497 1.00 92.94 314 CYS A O 1
ATOM 2352 N N . ASP A 1 315 ? -16.157 20.668 22.473 1.00 92.81 315 ASP A N 1
ATOM 2353 C CA . ASP A 1 315 ? -14.823 21.109 22.059 1.00 92.81 315 ASP A CA 1
ATOM 2354 C C . ASP A 1 315 ? -13.936 19.927 21.645 1.00 92.81 315 ASP A C 1
ATOM 2356 O O . ASP A 1 315 ? -13.320 19.967 20.583 1.00 92.81 315 ASP A O 1
ATOM 2360 N N . VAL A 1 316 ? -13.924 18.839 22.424 1.00 90.06 316 VAL A N 1
ATOM 2361 C CA . VAL A 1 316 ? -13.131 17.638 22.105 1.00 90.06 316 VAL A CA 1
ATOM 2362 C C . VAL A 1 316 ? -13.698 16.912 20.883 1.00 90.06 316 VAL A C 1
ATOM 2364 O O . VAL A 1 316 ? -12.945 16.462 20.022 1.00 90.06 316 VAL A O 1
ATOM 2367 N N . CYS A 1 317 ? -15.022 16.841 20.747 1.00 93.56 317 CYS A N 1
ATOM 2368 C CA . CYS A 1 317 ? -15.654 16.295 19.548 1.00 93.56 317 CYS A CA 1
ATOM 2369 C C . CYS A 1 317 ? -15.206 17.037 18.280 1.00 93.56 317 CYS A C 1
ATOM 2371 O O . CYS A 1 317 ? -14.845 16.425 17.271 1.00 93.56 317 CYS A O 1
ATOM 2373 N N . LEU A 1 318 ? -15.186 18.369 18.354 1.00 92.88 318 LEU A N 1
ATOM 2374 C CA . LEU A 1 318 ? -14.834 19.234 17.240 1.00 92.88 318 LEU A CA 1
ATOM 2375 C C . LEU A 1 318 ? -13.335 19.262 16.945 1.00 92.88 318 LEU A C 1
ATOM 2377 O O . LEU A 1 318 ? -12.984 19.672 15.847 1.00 92.88 318 LEU A O 1
ATOM 2381 N N . THR A 1 319 ? -12.437 18.784 17.817 1.00 90.94 319 THR A N 1
ATOM 2382 C CA . THR A 1 319 ? -11.020 18.613 17.429 1.00 90.94 319 THR A CA 1
ATOM 2383 C C . THR A 1 319 ? -10.805 17.449 16.461 1.00 90.94 319 THR A C 1
ATOM 2385 O O . THR A 1 319 ? -9.783 17.415 15.780 1.00 90.94 319 THR A O 1
ATOM 2388 N N . HIS A 1 320 ? -11.771 16.529 16.360 1.00 86.94 320 HIS A N 1
ATOM 2389 C CA . HIS A 1 320 ? -11.684 15.310 15.549 1.00 86.94 320 HIS A CA 1
ATOM 2390 C C . HIS A 1 320 ? -12.520 15.350 14.251 1.00 86.94 320 HIS A C 1
ATOM 2392 O O . HIS A 1 320 ? -12.863 14.325 13.652 1.00 86.94 320 HIS A O 1
ATOM 2398 N N . PHE A 1 321 ? -12.881 16.549 13.784 1.00 86.00 321 PHE A N 1
ATOM 2399 C CA . PHE A 1 321 ? -13.640 16.707 12.538 1.00 86.00 321 PHE A CA 1
ATOM 2400 C C . PHE A 1 321 ? -12.820 16.307 11.294 1.00 86.00 321 PHE A C 1
ATOM 2402 O O . PHE A 1 321 ? -13.384 15.819 10.317 1.00 86.00 321 PHE A O 1
ATOM 2409 N N . ALA A 1 322 ? -11.496 16.516 11.319 1.00 76.25 322 ALA A N 1
ATOM 2410 C CA . ALA A 1 322 ? -10.622 16.347 10.156 1.00 76.25 322 ALA A CA 1
ATOM 2411 C C . ALA A 1 322 ? -10.158 14.896 9.947 1.00 76.25 322 ALA A C 1
ATOM 2413 O O . ALA A 1 322 ? -10.046 14.444 8.810 1.00 76.25 322 ALA A O 1
ATOM 2414 N N . ASP A 1 323 ? -9.891 14.172 11.032 1.00 70.94 323 ASP A N 1
ATOM 2415 C CA . ASP A 1 323 ? -9.385 12.797 11.029 1.00 70.94 323 ASP A CA 1
ATOM 2416 C C . ASP A 1 323 ? -10.514 11.759 11.078 1.00 70.94 323 ASP A C 1
ATOM 2418 O O . ASP A 1 323 ? -10.419 10.721 10.425 1.00 70.94 323 ASP A O 1
ATOM 2422 N N . ARG A 1 324 ? -11.596 12.039 11.817 1.00 79.31 324 ARG A N 1
ATOM 2423 C CA . ARG A 1 324 ? -12.646 11.048 12.129 1.00 79.31 324 ARG A CA 1
ATOM 2424 C C . ARG A 1 324 ? -14.041 11.437 11.659 1.00 79.31 324 ARG A C 1
ATOM 2426 O O . ARG A 1 324 ? -14.988 10.676 11.855 1.00 79.31 324 ARG A O 1
ATOM 2433 N N . LYS A 1 325 ? -14.175 12.602 11.013 1.00 90.56 325 LYS A N 1
ATOM 2434 C CA . LYS A 1 325 ? -15.466 13.159 10.581 1.00 90.56 325 LYS A CA 1
ATOM 2435 C C . LYS A 1 325 ? -16.471 13.194 11.741 1.00 90.56 325 LYS A C 1
ATOM 2437 O O . LYS A 1 325 ? -17.613 12.756 11.613 1.00 90.56 325 LYS A O 1
ATOM 2442 N N . CYS A 1 326 ? -16.023 13.658 12.905 1.00 93.62 326 CYS A N 1
ATOM 2443 C CA . CYS A 1 326 ? -16.897 13.864 14.051 1.00 93.62 326 CYS A CA 1
ATOM 2444 C C . CYS A 1 326 ? -17.554 15.247 13.998 1.00 93.62 326 CYS A C 1
ATOM 2446 O O . CYS A 1 326 ? -16.943 16.226 13.565 1.00 93.62 326 CYS A O 1
ATOM 2448 N N . GLY A 1 327 ? -18.795 15.330 14.466 1.00 93.50 327 GLY A N 1
ATOM 2449 C CA . GLY A 1 327 ? -19.487 16.586 14.723 1.00 93.50 327 GLY A CA 1
ATOM 2450 C C . GLY A 1 327 ? -20.421 16.463 15.920 1.00 93.50 327 GLY A C 1
ATOM 2451 O O . GLY A 1 327 ? -20.761 15.368 16.375 1.00 93.50 327 GLY A O 1
ATOM 2452 N N . TRP A 1 328 ? -20.792 17.605 16.479 1.00 94.25 328 TRP A N 1
ATOM 2453 C CA . TRP A 1 328 ? -21.570 17.670 17.706 1.00 94.25 328 TRP A CA 1
ATOM 2454 C C . TRP A 1 328 ? -23.038 17.916 17.395 1.00 94.25 328 TRP A C 1
ATOM 2456 O O . TRP A 1 328 ? -23.369 18.815 16.621 1.00 94.25 328 TRP A O 1
ATOM 2466 N N . CYS A 1 329 ? -23.923 17.134 18.009 1.00 93.56 329 CYS A N 1
ATOM 2467 C CA . CYS A 1 329 ? -25.360 17.294 17.856 1.00 93.56 329 CYS A CA 1
ATOM 2468 C C . CYS A 1 329 ? -26.022 17.722 19.165 1.00 93.56 329 CYS A C 1
ATOM 2470 O O . CYS A 1 329 ? -25.833 17.082 20.203 1.00 93.56 329 CYS A O 1
ATOM 2472 N N . THR A 1 330 ? -26.846 18.771 19.101 1.00 90.94 330 THR A N 1
ATOM 2473 C CA . THR A 1 330 ? -27.690 19.200 20.224 1.00 90.94 330 THR A CA 1
ATOM 2474 C C . THR A 1 330 ? -29.157 18.892 19.925 1.00 90.94 330 THR A C 1
ATOM 2476 O O . THR A 1 330 ? -29.795 19.601 19.152 1.00 90.94 330 THR A O 1
ATOM 2479 N N . VAL A 1 331 ? -29.724 17.839 20.516 1.00 82.50 331 VAL A N 1
ATOM 2480 C CA . VAL A 1 331 ? -31.150 17.510 20.320 1.00 82.50 331 VAL A CA 1
ATOM 2481 C C . VAL A 1 331 ? -31.965 18.102 21.471 1.00 82.50 331 VAL A C 1
ATOM 2483 O O . VAL A 1 331 ? -31.733 17.738 22.624 1.00 82.50 331 VAL A O 1
ATOM 2486 N N . ASP A 1 332 ? -32.862 19.043 21.153 1.00 68.88 332 ASP A N 1
ATOM 2487 C CA . ASP A 1 332 ? -33.944 19.612 21.983 1.00 68.88 332 ASP A CA 1
ATOM 2488 C C . ASP A 1 332 ? -33.711 19.635 23.509 1.00 68.88 332 ASP A C 1
ATOM 2490 O O . ASP A 1 332 ? -34.554 19.237 24.311 1.00 68.88 332 ASP A O 1
ATOM 2494 N N . GLY A 1 333 ? -32.544 20.140 23.917 1.00 61.38 333 GLY A N 1
ATOM 2495 C CA . GLY A 1 333 ? -32.263 20.564 25.288 1.00 61.38 333 GLY A CA 1
ATOM 2496 C C . GLY A 1 333 ? -31.851 19.492 26.302 1.00 61.38 333 GLY A C 1
ATOM 2497 O O . GLY A 1 333 ? -31.605 19.871 27.444 1.00 61.38 333 GLY A O 1
ATOM 2498 N N . LEU A 1 334 ? -31.741 18.202 25.952 1.00 55.84 334 LEU A N 1
ATOM 2499 C CA . LEU A 1 334 ? -31.460 17.157 26.963 1.00 55.84 334 LEU A CA 1
ATOM 2500 C C . LEU A 1 334 ? -30.445 16.076 26.570 1.00 55.84 334 LEU A C 1
ATOM 2502 O O . LEU A 1 334 ? -30.051 15.282 27.424 1.00 55.84 334 LEU A O 1
ATOM 2506 N N . SER A 1 335 ? -29.985 16.016 25.320 1.00 75.19 335 SER A N 1
ATOM 2507 C CA . SER A 1 335 ? -28.941 15.058 24.948 1.00 75.19 335 SER A CA 1
ATOM 2508 C C . SER A 1 335 ? -27.932 15.659 23.989 1.00 75.19 335 SER A C 1
ATOM 2510 O O . SER A 1 335 ? -28.266 16.131 22.901 1.00 75.19 335 SER A O 1
ATOM 2512 N N . TYR A 1 336 ? -26.687 15.618 24.445 1.00 82.38 336 TYR A N 1
ATOM 2513 C CA . TYR A 1 336 ? -25.513 16.087 23.744 1.00 82.38 336 TYR A CA 1
ATOM 2514 C C . TYR A 1 336 ? -24.673 14.873 23.383 1.00 82.38 336 TYR A C 1
ATOM 2516 O O . TYR A 1 336 ? -24.235 14.154 24.278 1.00 82.38 336 TYR A O 1
ATOM 2524 N N . HIS A 1 337 ? -24.480 14.634 22.090 1.00 90.12 337 HIS A N 1
ATOM 2525 C CA . HIS A 1 337 ? -23.677 13.509 21.624 1.00 90.12 337 HIS A CA 1
ATOM 2526 C C . HIS A 1 337 ? -22.765 13.962 20.496 1.00 90.12 337 HIS A C 1
ATOM 2528 O O . HIS A 1 337 ? -23.191 14.662 19.571 1.00 90.12 337 HIS A O 1
ATOM 2534 N N . CYS A 1 338 ? -21.512 13.531 20.567 1.00 92.31 338 CYS A N 1
ATOM 2535 C CA . CYS A 1 338 ? -20.603 13.606 19.443 1.00 92.31 338 CYS A CA 1
ATOM 2536 C C . CYS A 1 338 ? -20.872 12.427 18.511 1.00 92.31 338 CYS A C 1
ATOM 2538 O O . CYS A 1 338 ? -20.745 11.274 18.911 1.00 92.31 338 CYS A O 1
ATOM 2540 N N . LEU A 1 339 ? -21.262 12.707 17.273 1.00 90.69 339 LEU A N 1
ATOM 2541 C CA . LEU A 1 339 ? -21.654 11.700 16.292 1.00 90.69 339 LEU A CA 1
ATOM 2542 C C . LEU A 1 339 ? -20.719 11.762 15.087 1.00 90.69 339 LEU A C 1
ATOM 2544 O O . LEU A 1 339 ? -20.033 12.755 14.859 1.00 90.69 339 LEU A O 1
ATOM 2548 N N . SER A 1 340 ? -20.712 10.705 14.280 1.00 89.94 340 SER A N 1
ATOM 2549 C CA . SER A 1 340 ? -20.058 10.754 12.971 1.00 89.94 340 SER A CA 1
ATOM 2550 C C . SER A 1 340 ? -20.973 11.438 11.949 1.00 89.94 340 SER A C 1
ATOM 2552 O O . SER A 1 340 ? -22.162 11.113 11.836 1.00 89.94 340 SER A O 1
ATOM 2554 N N . GLY A 1 341 ? -20.431 12.380 11.187 1.00 88.88 341 GLY A N 1
ATOM 2555 C CA . GLY A 1 341 ? -21.159 13.151 10.185 1.00 88.88 341 GLY A CA 1
ATOM 2556 C C . GLY A 1 341 ? -20.235 14.012 9.336 1.00 88.88 341 GLY A C 1
ATOM 2557 O O . GLY A 1 341 ? -19.022 13.988 9.496 1.00 88.88 341 GLY A O 1
ATOM 2558 N N . ASP A 1 342 ? -20.796 14.759 8.400 1.00 90.31 342 ASP A N 1
ATOM 2559 C CA . ASP A 1 342 ? -20.038 15.684 7.559 1.00 90.31 342 ASP A CA 1
ATOM 2560 C C . ASP A 1 342 ? -20.650 17.088 7.611 1.00 90.31 342 ASP A C 1
ATOM 2562 O O . ASP A 1 342 ? -21.487 17.379 8.464 1.00 90.31 342 ASP A O 1
ATOM 2566 N N . GLY A 1 343 ? -20.239 17.985 6.713 1.00 87.62 343 GLY A N 1
ATOM 2567 C CA . GLY A 1 343 ? -20.789 19.341 6.656 1.00 87.62 343 GLY A CA 1
ATOM 2568 C C . GLY A 1 343 ? -22.296 19.405 6.375 1.00 87.62 343 GLY A C 1
ATOM 2569 O O . GLY A 1 343 ? -22.874 20.476 6.526 1.00 87.62 343 GLY A O 1
ATOM 2570 N N . MET A 1 344 ? -22.934 18.296 5.982 1.00 87.06 344 MET A N 1
ATOM 2571 C CA . MET A 1 344 ? -24.371 18.217 5.712 1.00 87.06 344 MET A CA 1
ATOM 2572 C C . MET A 1 344 ? -25.187 17.686 6.900 1.00 87.06 344 MET A C 1
ATOM 2574 O O . MET A 1 344 ? -26.409 17.818 6.892 1.00 87.06 344 MET A O 1
ATOM 2578 N N . GLY A 1 345 ? -24.551 17.100 7.921 1.00 86.94 345 GLY A N 1
ATOM 2579 C CA . GLY A 1 345 ? -25.244 16.583 9.105 1.00 86.94 345 GLY A CA 1
ATOM 2580 C C . GLY A 1 345 ? -24.657 15.290 9.672 1.00 86.94 345 GLY A C 1
ATOM 2581 O O . GLY A 1 345 ? -23.724 14.698 9.127 1.00 86.94 345 GLY A O 1
ATOM 2582 N N . ALA A 1 346 ? -25.242 14.826 10.780 1.00 88.81 346 ALA A N 1
ATOM 2583 C CA . ALA A 1 346 ? -24.950 13.511 11.347 1.00 88.81 346 ALA A CA 1
ATOM 2584 C C . ALA A 1 346 ? -25.439 12.389 10.414 1.00 88.81 346 ALA A C 1
ATOM 2586 O O . ALA A 1 346 ? -26.518 12.473 9.832 1.00 88.81 346 ALA A O 1
ATOM 2587 N N . THR A 1 347 ? -24.686 11.293 10.323 1.00 79.75 347 THR A N 1
ATOM 2588 C CA . THR A 1 347 ? -25.032 10.155 9.444 1.00 79.75 347 THR A CA 1
ATOM 2589 C C . THR A 1 347 ? -26.185 9.283 9.948 1.00 79.75 347 THR A C 1
ATOM 2591 O O . THR A 1 347 ? -26.730 8.501 9.173 1.00 79.75 347 THR A O 1
ATOM 2594 N N . VAL A 1 348 ? -26.538 9.378 11.234 1.00 68.50 348 VAL A N 1
ATOM 2595 C CA . VAL A 1 348 ? -27.393 8.392 11.924 1.00 68.50 348 VAL A CA 1
ATOM 2596 C C . VAL A 1 348 ? -28.550 8.989 12.732 1.00 68.50 348 VAL A C 1
ATOM 2598 O O . VAL A 1 348 ? -29.381 8.235 13.230 1.00 68.50 348 VAL A O 1
ATOM 2601 N N . MET A 1 349 ? -28.662 10.317 12.845 1.00 66.44 349 MET A N 1
ATOM 2602 C CA . MET A 1 349 ? -29.775 10.980 13.542 1.00 66.44 349 MET A CA 1
ATOM 2603 C C . MET A 1 349 ? -30.198 12.274 12.841 1.00 66.44 349 MET A C 1
ATOM 2605 O O . MET A 1 349 ? -29.382 12.917 12.183 1.00 66.44 349 MET A O 1
ATOM 2609 N N . ASN A 1 350 ? -31.467 12.670 13.029 1.00 72.75 350 ASN A N 1
ATOM 2610 C CA . ASN A 1 350 ? -32.032 13.958 12.599 1.00 72.75 350 ASN A CA 1
ATOM 2611 C C . ASN A 1 350 ? -31.423 15.121 13.406 1.00 72.75 350 ASN A C 1
ATOM 2613 O O . ASN A 1 350 ? -32.092 15.780 14.194 1.00 72.75 350 ASN A O 1
ATOM 2617 N N . CYS A 1 351 ? -30.130 15.360 13.216 1.00 82.50 351 CYS A N 1
ATOM 2618 C CA . CYS A 1 351 ? -29.387 16.475 13.795 1.00 82.50 351 CYS A CA 1
ATOM 2619 C C . CYS A 1 351 ? -29.316 17.673 12.843 1.00 82.50 351 CYS A C 1
ATOM 2621 O O . CYS A 1 351 ? -28.478 18.546 13.019 1.00 82.50 351 CYS A O 1
ATOM 2623 N N . THR A 1 352 ? -30.170 17.735 11.824 1.00 76.44 352 THR A N 1
ATOM 2624 C CA . THR A 1 352 ? -30.074 18.705 10.723 1.00 76.44 352 THR A CA 1
ATOM 2625 C C . THR A 1 352 ? -30.112 20.164 11.171 1.00 76.44 352 THR A C 1
ATOM 2627 O O . THR A 1 352 ? -29.430 20.989 10.575 1.00 76.44 352 THR A O 1
ATOM 2630 N N . ASN A 1 353 ? -30.840 20.489 12.242 1.00 80.50 353 ASN A N 1
ATOM 2631 C CA . ASN A 1 353 ? -31.001 21.878 12.688 1.00 80.50 353 ASN A CA 1
ATOM 2632 C C . ASN A 1 353 ? -30.003 22.311 13.775 1.00 80.50 353 ASN A C 1
ATOM 2634 O O . ASN A 1 353 ? -30.007 23.472 14.160 1.00 80.50 353 ASN A O 1
ATOM 2638 N N . ASN A 1 354 ? -29.167 21.395 14.272 1.00 88.50 354 ASN A N 1
ATOM 2639 C CA . ASN A 1 354 ? -28.356 21.583 15.479 1.00 88.50 354 ASN A CA 1
ATOM 2640 C C . ASN A 1 354 ? -27.017 20.822 15.397 1.00 88.50 354 ASN A C 1
ATOM 2642 O O . ASN A 1 354 ? -26.549 20.214 16.366 1.00 88.50 354 ASN A O 1
ATOM 2646 N N . TRP A 1 355 ? -26.433 20.814 14.201 1.00 93.06 355 TRP A N 1
ATOM 2647 C CA . TRP A 1 355 ? -25.191 20.121 13.892 1.00 93.06 355 TRP A CA 1
ATOM 2648 C C . TRP A 1 355 ? -24.023 21.096 13.810 1.00 93.06 355 TRP A C 1
ATOM 2650 O O . TRP A 1 355 ? -24.023 22.028 13.007 1.00 93.06 355 TRP A O 1
ATOM 2660 N N . TYR A 1 356 ? -23.007 20.848 14.626 1.00 93.75 356 TYR A N 1
ATOM 2661 C CA . TYR A 1 356 ? -21.776 21.620 14.661 1.00 93.75 356 TYR A CA 1
ATOM 2662 C C . TYR A 1 356 ? -20.665 20.764 14.055 1.00 93.75 356 TYR A C 1
ATOM 2664 O O . TYR A 1 356 ? -20.345 19.695 14.575 1.00 93.75 356 TYR A O 1
ATOM 2672 N N . TYR A 1 357 ? -20.087 21.220 12.945 1.00 93.38 357 TYR A N 1
ATOM 2673 C CA . TYR A 1 357 ? -19.055 20.486 12.216 1.00 93.38 357 TYR A CA 1
ATOM 2674 C C . TYR A 1 357 ? -18.063 21.434 11.541 1.00 93.38 357 TYR A C 1
ATOM 2676 O O . TYR A 1 357 ? -18.447 22.462 10.981 1.00 93.38 357 TYR A O 1
ATOM 2684 N N . GLY A 1 358 ? -16.784 21.059 11.557 1.00 92.00 358 GLY A N 1
ATOM 2685 C CA . GLY A 1 358 ? -15.706 21.812 10.922 1.00 92.00 358 GLY A CA 1
ATOM 2686 C C . GLY A 1 358 ? -14.941 22.751 11.866 1.00 92.00 358 GLY A C 1
ATOM 2687 O O . GLY A 1 358 ? -15.336 22.952 13.013 1.00 92.00 358 GLY A O 1
ATOM 2688 N N . PRO A 1 359 ? -13.857 23.377 11.372 1.00 88.62 359 PRO A N 1
ATOM 2689 C CA . PRO A 1 359 ? -12.904 24.129 12.198 1.00 88.62 359 PRO A CA 1
ATOM 2690 C C . PRO A 1 359 ? -13.475 25.436 12.762 1.00 88.62 359 PRO A C 1
ATOM 2692 O O . PRO A 1 359 ? -12.915 26.010 13.689 1.00 88.62 359 PRO A O 1
ATOM 2695 N N . ASN A 1 360 ? -14.576 25.919 12.182 1.00 89.75 360 ASN A N 1
ATOM 2696 C CA . ASN A 1 360 ? -15.221 27.175 12.561 1.00 89.75 360 ASN A CA 1
ATOM 2697 C C . ASN A 1 360 ? -16.461 26.966 13.438 1.00 89.75 360 ASN A C 1
ATOM 2699 O O . ASN A 1 360 ? -17.082 27.946 13.854 1.00 89.75 360 ASN A O 1
ATOM 2703 N N . ALA A 1 361 ? -16.852 25.715 13.691 1.00 90.69 361 ALA A N 1
ATOM 2704 C CA . ALA A 1 361 ? -17.987 25.422 14.544 1.00 90.69 361 ALA A CA 1
ATOM 2705 C C . ALA A 1 361 ? -17.648 25.798 15.993 1.00 90.69 361 ALA A C 1
ATOM 2707 O O . ALA A 1 361 ? -16.583 25.458 16.503 1.00 90.69 361 ALA A O 1
ATOM 2708 N N . LYS A 1 362 ? -18.547 26.535 16.649 1.00 90.12 362 LYS A N 1
ATOM 2709 C CA . LYS A 1 362 ? -18.412 26.919 18.057 1.00 90.12 362 LYS A CA 1
ATOM 2710 C C . LYS A 1 362 ? -19.576 26.351 18.842 1.00 90.12 362 LYS A C 1
ATOM 2712 O O . LYS A 1 362 ? -20.722 26.462 18.420 1.00 90.12 362 LYS A O 1
ATOM 2717 N N . CYS A 1 363 ? -19.276 25.796 20.002 1.00 88.44 363 CYS A N 1
ATOM 2718 C CA . CYS A 1 363 ? -20.262 25.257 20.922 1.00 88.44 363 CYS A CA 1
ATOM 2719 C C . CYS A 1 363 ? -21.010 26.418 21.597 1.00 88.44 363 CYS A C 1
ATOM 2721 O O . CYS A 1 363 ? -20.496 27.027 22.529 1.00 88.44 363 CYS A O 1
ATOM 2723 N N . THR A 1 364 ? -22.202 26.776 21.109 1.00 75.81 364 THR A N 1
ATOM 2724 C CA . THR A 1 364 ? -22.976 27.939 21.602 1.00 75.81 364 THR A CA 1
ATOM 2725 C C . THR A 1 364 ? -24.151 27.565 22.515 1.00 75.81 364 THR A C 1
ATOM 2727 O O . THR A 1 364 ? -25.142 28.289 22.579 1.00 75.81 364 THR A O 1
ATOM 2730 N N . GLY A 1 365 ? -24.070 26.439 23.229 1.00 65.12 365 GLY A N 1
ATOM 2731 C CA . GLY A 1 365 ? -25.086 26.034 24.209 1.00 65.12 365 GLY A CA 1
ATOM 2732 C C . GLY A 1 365 ? -24.837 26.624 25.606 1.00 65.12 365 GLY A C 1
ATOM 2733 O O . GLY A 1 365 ? -23.683 26.874 25.959 1.00 65.12 365 GLY A O 1
ATOM 2734 N N . PRO A 1 366 ? -25.882 26.836 26.433 1.00 51.78 366 PRO A N 1
ATOM 2735 C CA . PRO A 1 366 ? -25.694 27.150 27.846 1.00 51.78 366 PRO A CA 1
ATOM 2736 C C . PRO A 1 366 ? -24.892 26.023 28.504 1.00 51.78 366 PRO A C 1
ATOM 2738 O O . PRO A 1 366 ? -25.243 24.850 28.366 1.00 51.78 366 PRO A O 1
ATOM 2741 N N . ALA A 1 367 ? -23.809 26.379 29.201 1.00 41.16 367 ALA A N 1
ATOM 2742 C CA . ALA A 1 367 ? -23.028 25.424 29.979 1.00 41.16 367 ALA A CA 1
ATOM 2743 C C . ALA A 1 367 ? -23.986 24.619 30.879 1.00 41.16 367 ALA A C 1
ATOM 2745 O O . ALA A 1 367 ? -24.820 25.239 31.552 1.00 41.16 367 ALA A O 1
ATOM 2746 N N . PRO A 1 368 ? -23.931 23.273 30.882 1.00 43.16 368 PRO A N 1
ATOM 2747 C CA . PRO A 1 368 ? -24.820 22.477 31.712 1.00 43.16 368 PRO A CA 1
ATOM 2748 C C . PRO A 1 368 ? -24.674 22.931 33.165 1.00 43.16 368 PRO A C 1
ATOM 2750 O O . PRO A 1 368 ? -23.584 22.904 33.737 1.00 43.16 368 PRO A O 1
ATOM 2753 N N . SER A 1 369 ? -25.779 23.407 33.745 1.00 35.31 369 SER A N 1
ATOM 2754 C CA . SER A 1 369 ? -25.833 23.755 35.161 1.00 35.31 369 SER A CA 1
ATOM 2755 C C . SER A 1 369 ? -25.475 22.499 35.963 1.00 35.31 369 SER A C 1
ATOM 2757 O O . SER A 1 369 ? -26.046 21.439 35.678 1.00 35.31 369 SER A O 1
ATOM 2759 N N . PRO A 1 370 ? -24.525 22.563 36.916 1.00 31.02 370 PRO A N 1
ATOM 2760 C CA . PRO A 1 370 ? -24.109 21.399 37.683 1.00 31.02 370 PRO A CA 1
ATOM 2761 C C . PRO A 1 370 ? -25.328 20.836 38.411 1.00 31.02 370 PRO A C 1
ATOM 2763 O O . PRO A 1 370 ? -25.833 21.411 39.373 1.00 31.02 370 PRO A O 1
ATOM 2766 N N . THR A 1 371 ? -25.837 19.713 37.912 1.00 29.88 371 THR A N 1
ATOM 2767 C CA . THR A 1 371 ? -26.942 19.015 38.553 1.00 29.88 371 THR A CA 1
ATOM 2768 C C . THR A 1 371 ? -26.361 18.358 39.797 1.00 29.88 371 THR A C 1
ATOM 2770 O O . THR A 1 371 ? -25.529 17.458 39.698 1.00 29.88 371 THR A O 1
ATOM 2773 N N . VAL A 1 372 ? -26.745 18.859 40.972 1.00 32.06 372 VAL A N 1
ATOM 2774 C CA . VAL A 1 372 ? -26.354 18.301 42.269 1.00 32.06 372 VAL A CA 1
ATOM 2775 C C . VAL A 1 372 ? -26.954 16.898 42.381 1.00 32.06 372 VAL A C 1
ATOM 2777 O O . VAL A 1 372 ? -28.123 16.735 42.719 1.00 32.06 372 VAL A O 1
ATOM 2780 N N . TYR A 1 373 ? -26.157 15.883 42.056 1.00 30.39 373 TYR A N 1
ATOM 2781 C CA . TYR A 1 373 ? -26.438 14.494 42.407 1.00 30.39 373 TYR A CA 1
ATOM 2782 C C . TYR A 1 373 ? -25.985 14.257 43.859 1.00 30.39 373 TYR A C 1
ATOM 2784 O O . TYR A 1 373 ? -24.941 14.786 44.254 1.00 30.39 373 TYR A O 1
ATOM 2792 N N . PRO A 1 374 ? -26.747 13.507 44.677 1.00 29.70 374 PRO A N 1
ATOM 2793 C CA . PRO A 1 374 ? -26.416 13.285 46.079 1.00 29.70 374 PRO A CA 1
ATOM 2794 C C . PRO A 1 374 ? -25.036 12.644 46.222 1.00 29.70 374 PRO A C 1
ATOM 2796 O O . PRO A 1 374 ? -24.728 11.652 45.565 1.00 29.70 374 PRO A O 1
ATOM 2799 N N . THR A 1 375 ? -24.232 13.234 47.106 1.00 31.91 375 THR A N 1
ATOM 2800 C CA . THR A 1 375 ? -22.895 12.796 47.507 1.00 31.91 375 THR A CA 1
ATOM 2801 C C . THR A 1 375 ? -22.858 11.282 47.745 1.00 31.91 375 THR A C 1
ATOM 2803 O O . THR A 1 375 ? -23.437 10.817 48.732 1.00 31.91 375 THR A O 1
ATOM 2806 N N . PRO A 1 376 ? -22.180 10.489 46.893 1.00 33.62 376 PRO A N 1
ATOM 2807 C CA . PRO A 1 376 ? -21.938 9.094 47.202 1.00 33.62 376 PRO A CA 1
ATOM 2808 C C . PRO A 1 376 ? -20.915 9.000 48.339 1.00 33.62 376 PRO A C 1
ATOM 2810 O O . PRO A 1 376 ? -19.876 9.662 48.342 1.00 33.62 376 PRO A O 1
ATOM 2813 N N . THR A 1 377 ? -21.246 8.166 49.320 1.00 37.75 377 THR A N 1
ATOM 2814 C CA . THR A 1 377 ? -20.363 7.684 50.387 1.00 37.75 377 THR A CA 1
ATOM 2815 C C . THR A 1 377 ? -19.008 7.245 49.805 1.00 37.75 377 THR A C 1
ATOM 2817 O O . THR A 1 377 ? -19.003 6.603 48.752 1.00 37.75 377 THR A O 1
ATOM 2820 N N . PRO A 1 378 ? -17.864 7.568 50.445 1.00 30.02 378 PRO A N 1
ATOM 2821 C CA . PRO A 1 378 ? -16.539 7.268 49.906 1.00 30.02 378 PRO A CA 1
ATOM 2822 C C . PRO A 1 378 ? -16.371 5.764 49.664 1.00 30.02 378 PRO A C 1
ATOM 2824 O O . PRO A 1 378 ? -16.277 4.968 50.597 1.00 30.02 378 PRO A O 1
ATOM 2827 N N . SER A 1 379 ? -16.345 5.399 48.384 1.00 34.88 379 SER A N 1
ATOM 2828 C CA . SER A 1 379 ? -15.965 4.077 47.893 1.00 34.88 379 SER A CA 1
ATOM 2829 C C . SER A 1 379 ? -14.430 4.008 47.830 1.00 34.88 379 SER A C 1
ATOM 2831 O O . SER A 1 379 ? -13.799 5.028 47.534 1.00 34.88 379 SER A O 1
ATOM 2833 N N . PRO A 1 380 ? -13.801 2.864 48.155 1.00 33.88 380 PRO A N 1
ATOM 2834 C CA . PRO A 1 380 ? -12.363 2.780 48.382 1.00 33.88 380 PRO A CA 1
ATOM 2835 C C . PRO A 1 380 ? -11.554 3.181 47.147 1.00 33.88 380 PRO A C 1
ATOM 2837 O O . PRO A 1 380 ? -11.867 2.788 46.025 1.00 33.88 380 PRO A O 1
ATOM 2840 N N . THR A 1 381 ? -10.481 3.936 47.389 1.00 32.91 381 THR A N 1
ATOM 2841 C CA . THR A 1 381 ? -9.441 4.292 46.422 1.00 32.91 381 THR A CA 1
ATOM 2842 C C . THR A 1 381 ? -8.986 3.053 45.657 1.00 32.91 381 THR A C 1
ATOM 2844 O O . THR A 1 381 ? -8.261 2.212 46.189 1.00 32.91 381 THR A O 1
ATOM 2847 N N . ILE A 1 382 ? -9.407 2.941 44.399 1.00 27.55 382 ILE A N 1
ATOM 2848 C CA . ILE A 1 382 ? -8.873 1.942 43.483 1.00 27.55 382 ILE A CA 1
ATOM 2849 C C . ILE A 1 382 ? -7.530 2.484 43.003 1.00 27.55 382 ILE A C 1
ATOM 2851 O O . ILE A 1 382 ? -7.464 3.398 42.182 1.00 27.55 382 ILE A O 1
ATOM 2855 N N . THR A 1 383 ? -6.452 1.941 43.558 1.00 30.62 383 THR A N 1
ATOM 2856 C CA . THR A 1 383 ? -5.108 2.073 42.998 1.00 30.62 383 THR A CA 1
ATOM 2857 C C . THR A 1 383 ? -5.165 1.620 41.536 1.00 30.62 383 THR A C 1
ATOM 2859 O O . THR A 1 383 ? -5.582 0.481 41.299 1.00 30.62 383 THR A O 1
ATOM 2862 N N . PRO A 1 384 ? -4.794 2.465 40.553 1.00 29.17 384 PRO A N 1
ATOM 2863 C CA . PRO A 1 384 ? -4.794 2.064 39.155 1.00 29.17 384 PRO A CA 1
ATOM 2864 C C . PRO A 1 384 ? -3.945 0.807 39.014 1.00 29.17 384 PRO A C 1
ATOM 2866 O O . PRO A 1 384 ? -2.775 0.775 39.398 1.00 29.17 384 PRO A O 1
ATOM 2869 N N . THR A 1 385 ? -4.567 -0.256 38.515 1.00 31.81 385 THR A N 1
ATOM 2870 C CA . THR A 1 385 ? -3.865 -1.491 38.197 1.00 31.81 385 THR A CA 1
ATOM 2871 C C . THR A 1 385 ? -2.849 -1.150 37.102 1.00 31.81 385 THR A C 1
ATOM 2873 O O . THR A 1 385 ? -3.254 -0.604 36.072 1.00 31.81 385 THR A O 1
ATOM 2876 N N . PRO A 1 386 ? -1.541 -1.378 37.311 1.00 36.84 386 PRO A N 1
ATOM 2877 C CA . PRO A 1 386 ? -0.533 -1.046 36.315 1.00 36.84 386 PRO A CA 1
ATOM 2878 C C . PRO A 1 386 ? -0.822 -1.807 35.019 1.00 36.84 386 PRO A C 1
ATOM 2880 O O . PRO A 1 386 ? -1.058 -3.017 35.040 1.00 36.84 386 PRO A O 1
ATOM 2883 N N . PHE A 1 387 ? -0.809 -1.088 33.891 1.00 39.41 387 PHE A N 1
ATOM 2884 C CA . PHE A 1 387 ? -0.739 -1.706 32.568 1.00 39.41 387 PHE A CA 1
ATOM 2885 C C . PHE A 1 387 ? 0.437 -2.698 32.550 1.00 39.41 387 PHE A C 1
ATOM 2887 O O . PHE A 1 387 ? 1.466 -2.402 33.163 1.00 39.41 387 PHE A O 1
ATOM 2894 N N . PRO A 1 388 ? 0.326 -3.858 31.875 1.00 46.16 388 PRO A N 1
ATOM 2895 C CA . PRO A 1 388 ? 1.417 -4.821 31.820 1.00 46.16 388 PRO A CA 1
ATOM 2896 C C . PRO A 1 388 ? 2.680 -4.134 31.296 1.00 46.16 388 PRO A C 1
ATOM 2898 O O . PRO A 1 388 ? 2.708 -3.592 30.192 1.00 46.16 388 PRO A O 1
ATOM 2901 N N . ASN A 1 389 ? 3.696 -4.105 32.150 1.00 52.94 389 ASN A N 1
ATOM 2902 C CA . ASN A 1 389 ? 4.918 -3.345 31.959 1.00 52.94 389 ASN A CA 1
ATOM 2903 C C . ASN A 1 389 ? 5.643 -3.737 30.655 1.00 52.94 389 ASN A C 1
ATOM 2905 O O . ASN A 1 389 ? 5.828 -4.916 30.372 1.00 52.94 389 ASN A O 1
ATOM 2909 N N . ASN A 1 390 ? 6.168 -2.721 29.963 1.00 65.06 390 ASN A N 1
ATOM 2910 C CA . ASN A 1 390 ? 7.314 -2.773 29.046 1.00 65.06 390 ASN A CA 1
ATOM 2911 C C . ASN A 1 390 ? 7.131 -3.084 27.548 1.00 65.06 390 ASN A C 1
ATOM 2913 O O . ASN A 1 390 ? 8.151 -3.193 26.873 1.00 65.06 390 ASN A O 1
ATOM 2917 N N . GLU A 1 391 ? 5.936 -3.133 26.955 1.00 84.75 391 GLU A N 1
ATOM 2918 C CA . GLU A 1 391 ? 5.833 -3.463 25.514 1.00 84.75 391 GLU A CA 1
ATOM 2919 C C . GLU A 1 391 ? 6.665 -2.565 24.580 1.00 84.75 391 GLU A C 1
ATOM 2921 O O . GLU A 1 391 ? 7.155 -3.049 23.562 1.00 84.75 391 GLU A O 1
ATOM 2926 N N . CYS A 1 392 ? 6.898 -1.302 24.956 1.00 91.00 392 CYS A N 1
ATOM 2927 C CA . CYS A 1 392 ? 7.773 -0.393 24.212 1.00 91.00 392 CYS A CA 1
ATOM 2928 C C . CYS A 1 392 ? 9.212 -0.900 24.099 1.00 91.00 392 CYS A C 1
ATOM 2930 O O . CYS A 1 392 ? 9.895 -0.597 23.125 1.00 91.00 392 CYS A O 1
ATOM 2932 N N . THR A 1 393 ? 9.661 -1.710 25.059 1.00 83.69 393 THR A N 1
ATOM 2933 C CA . THR A 1 393 ? 11.003 -2.276 25.045 1.00 83.69 393 THR A CA 1
ATOM 2934 C C . THR A 1 393 ? 11.213 -3.101 23.777 1.00 83.69 393 THR A C 1
ATOM 2936 O O . THR A 1 393 ? 12.230 -2.915 23.148 1.00 83.69 393 THR A O 1
ATOM 2939 N N . LYS A 1 394 ? 10.223 -3.831 23.243 1.00 87.00 394 LYS A N 1
ATOM 2940 C CA . LYS A 1 394 ? 10.362 -4.640 22.007 1.00 87.00 394 LYS A CA 1
ATOM 2941 C C . LYS A 1 394 ? 10.886 -3.882 20.766 1.00 87.00 394 LYS A C 1
ATOM 2943 O O . LYS A 1 394 ? 11.330 -4.529 19.825 1.00 87.00 394 LYS A O 1
ATOM 2948 N N . TYR A 1 395 ? 10.866 -2.548 20.759 1.00 83.00 395 TYR A N 1
ATOM 2949 C CA . TYR A 1 395 ? 11.271 -1.684 19.644 1.00 83.00 395 TYR A CA 1
ATOM 2950 C C . TYR A 1 395 ? 12.679 -1.072 19.813 1.00 83.00 395 TYR A C 1
ATOM 2952 O O . TYR A 1 395 ? 12.902 0.092 19.477 1.00 83.00 395 TYR A O 1
ATOM 2960 N N . PHE A 1 396 ? 13.637 -1.833 20.356 1.00 80.00 396 PHE A N 1
ATOM 2961 C CA . PHE A 1 396 ? 14.980 -1.350 20.726 1.00 80.00 396 PHE A CA 1
ATOM 2962 C C . PHE A 1 396 ? 15.873 -0.902 19.559 1.00 80.00 396 PHE A C 1
ATOM 2964 O O . PHE A 1 396 ? 16.880 -0.232 19.791 1.00 80.00 396 PHE A O 1
ATOM 2971 N N . ASP A 1 397 ? 15.564 -1.304 18.326 1.00 78.56 397 ASP A N 1
ATOM 2972 C CA . ASP A 1 397 ? 16.586 -1.353 17.275 1.00 78.56 397 ASP A CA 1
ATOM 2973 C C . ASP A 1 397 ? 17.067 0.029 16.826 1.00 78.56 397 ASP A C 1
ATOM 2975 O O . ASP A 1 397 ? 18.217 0.178 16.412 1.00 78.56 397 ASP A O 1
ATOM 2979 N N . ASN A 1 398 ? 16.217 1.056 16.922 1.00 89.75 398 ASN A N 1
ATOM 2980 C CA . ASN A 1 398 ? 16.608 2.449 16.737 1.00 89.75 398 ASN A CA 1
ATOM 2981 C C . ASN A 1 398 ? 15.492 3.422 17.163 1.00 89.75 398 ASN A C 1
ATOM 2983 O O . ASN A 1 398 ? 14.321 3.070 17.300 1.00 89.75 398 ASN A O 1
ATOM 2987 N N . CYS A 1 399 ? 15.879 4.688 17.310 1.00 95.44 399 CYS A N 1
ATOM 2988 C CA . CYS A 1 399 ? 14.993 5.793 17.663 1.00 95.44 399 CYS A CA 1
ATOM 2989 C C . CYS A 1 399 ? 13.787 5.952 16.719 1.00 95.44 399 CYS A C 1
ATOM 2991 O O . CYS A 1 399 ? 12.692 6.232 17.198 1.00 95.44 399 CYS A O 1
ATOM 2993 N N . TYR A 1 400 ? 13.942 5.717 15.411 1.00 94.19 400 TYR A N 1
ATOM 2994 C CA . TYR A 1 400 ? 12.835 5.859 14.460 1.00 94.19 400 TYR A CA 1
ATOM 2995 C C . TYR A 1 400 ? 11.757 4.795 14.685 1.00 94.19 400 TYR A C 1
ATOM 2997 O O . TYR A 1 400 ? 10.586 5.145 14.782 1.00 94.19 400 TYR A O 1
ATOM 3005 N N . THR A 1 401 ? 12.144 3.528 14.864 1.00 93.31 401 THR A N 1
ATOM 3006 C CA . THR A 1 401 ? 11.208 2.427 15.150 1.00 93.31 401 THR A CA 1
ATOM 3007 C C . THR A 1 401 ? 10.459 2.632 16.468 1.00 93.31 401 THR A C 1
ATOM 3009 O O . THR A 1 401 ? 9.281 2.316 16.575 1.00 93.31 401 THR A O 1
ATOM 3012 N N . CYS A 1 402 ? 11.109 3.191 17.490 1.00 95.19 402 CYS A N 1
ATOM 3013 C CA . CYS A 1 402 ? 10.423 3.527 18.738 1.00 95.19 402 CYS A CA 1
ATOM 3014 C C . CYS A 1 402 ? 9.383 4.643 18.536 1.00 95.19 402 CYS A C 1
ATOM 3016 O O . CYS A 1 402 ? 8.261 4.563 19.041 1.00 95.19 402 CYS A O 1
ATOM 3018 N N . LEU A 1 403 ? 9.741 5.678 17.768 1.00 94.44 403 LEU A N 1
ATOM 3019 C CA . LEU A 1 403 ? 8.885 6.840 17.539 1.00 94.44 403 LEU A CA 1
ATOM 3020 C C . LEU A 1 403 ? 7.725 6.576 16.573 1.00 94.44 403 LEU A C 1
ATOM 3022 O O . LEU A 1 403 ? 6.802 7.381 16.560 1.00 94.44 403 LEU A O 1
ATOM 3026 N N . THR A 1 404 ? 7.688 5.469 15.822 1.00 93.00 404 THR A N 1
ATOM 3027 C CA . THR A 1 404 ? 6.486 5.089 15.052 1.00 93.00 404 THR A CA 1
ATOM 3028 C C . THR A 1 404 ? 5.331 4.624 15.942 1.00 93.00 404 THR A C 1
ATOM 3030 O O . THR A 1 404 ? 4.189 4.649 15.494 1.00 93.00 404 THR A O 1
ATOM 3033 N N . HIS A 1 405 ? 5.600 4.263 17.205 1.00 92.00 405 HIS A N 1
ATOM 3034 C CA . HIS A 1 405 ? 4.612 3.718 18.149 1.00 92.00 405 HIS A CA 1
ATOM 3035 C C . HIS A 1 405 ? 4.167 4.700 19.257 1.00 92.00 405 HIS A C 1
ATOM 3037 O O . HIS A 1 405 ? 3.730 4.315 20.350 1.00 92.00 405 HIS A O 1
ATOM 3043 N N . TYR A 1 406 ? 4.301 6.009 19.020 1.00 89.00 406 TYR A N 1
ATOM 3044 C CA . TYR A 1 406 ? 3.934 7.026 20.015 1.00 89.00 406 TYR A CA 1
ATOM 3045 C C . TYR A 1 406 ? 2.409 7.195 20.186 1.00 89.00 406 TYR A C 1
ATOM 3047 O O . TYR A 1 406 ? 1.953 7.603 21.259 1.00 89.00 406 TYR A O 1
ATOM 3055 N N . THR A 1 407 ? 1.610 6.891 19.153 1.00 83.62 407 THR A N 1
ATOM 3056 C CA . THR A 1 407 ? 0.141 7.047 19.153 1.00 83.62 407 THR A CA 1
ATOM 3057 C C . THR A 1 407 ? -0.588 5.827 19.697 1.00 83.62 407 THR A C 1
ATOM 3059 O O . THR A 1 407 ? -1.485 5.981 20.524 1.00 83.62 407 THR A O 1
ATOM 3062 N N . ASP A 1 408 ? -0.201 4.632 19.255 1.00 84.75 408 ASP A N 1
ATOM 3063 C CA . ASP A 1 408 ? -0.854 3.358 19.561 1.00 84.75 408 ASP A CA 1
ATOM 3064 C C . ASP A 1 408 ? -0.419 2.791 20.919 1.00 84.75 408 ASP A C 1
ATOM 3066 O O . ASP A 1 408 ? -1.253 2.286 21.668 1.00 84.75 408 ASP A O 1
ATOM 3070 N N . ARG A 1 409 ? 0.869 2.906 21.272 1.00 85.38 409 ARG A N 1
ATOM 3071 C CA . ARG A 1 409 ? 1.441 2.260 22.473 1.00 85.38 409 ARG A CA 1
ATOM 3072 C C . ARG A 1 409 ? 2.052 3.208 23.486 1.00 85.38 409 ARG A C 1
ATOM 3074 O O . ARG A 1 409 ? 2.599 2.755 24.491 1.00 85.38 409 ARG A O 1
ATOM 3081 N N . LYS A 1 410 ? 1.931 4.519 23.255 1.00 94.88 410 LYS A N 1
ATOM 3082 C CA . LYS A 1 410 ? 2.471 5.548 24.153 1.00 94.88 410 LYS A CA 1
ATOM 3083 C C . LYS A 1 410 ? 3.980 5.338 24.392 1.00 94.88 410 LYS A C 1
ATOM 3085 O O . LYS A 1 410 ? 4.449 5.421 25.529 1.00 94.88 410 LYS A O 1
ATOM 3090 N N . CYS A 1 411 ? 4.734 5.055 23.330 1.00 96.25 411 CYS A N 1
ATOM 3091 C CA . CYS A 1 411 ? 6.181 4.865 23.401 1.00 96.25 411 CYS A CA 1
ATOM 3092 C C . CYS A 1 411 ? 6.964 6.150 23.093 1.00 96.25 411 CYS A C 1
ATOM 3094 O O . CYS A 1 411 ? 6.571 6.946 22.240 1.00 96.25 411 CYS A O 1
ATOM 3096 N N . GLY A 1 412 ? 8.100 6.327 23.771 1.00 95.88 412 GLY A N 1
ATOM 3097 C CA . GLY A 1 412 ? 9.084 7.370 23.484 1.00 95.88 412 GLY A CA 1
ATOM 3098 C C . GLY A 1 412 ? 10.516 6.870 23.650 1.00 95.88 412 GLY A C 1
ATOM 3099 O O . GLY A 1 412 ? 10.777 5.859 24.309 1.00 95.88 412 GLY A O 1
ATOM 3100 N N . TRP A 1 413 ? 11.453 7.559 23.004 1.00 97.00 413 TRP A N 1
ATOM 3101 C CA . TRP A 1 413 ? 12.853 7.149 22.924 1.00 97.00 413 TRP A CA 1
ATOM 3102 C C . TRP A 1 413 ? 13.721 7.933 23.904 1.00 97.00 413 TRP A C 1
ATOM 3104 O O . TRP A 1 413 ? 13.716 9.164 23.895 1.00 97.00 413 TRP A O 1
ATOM 3114 N N . CYS A 1 414 ? 14.530 7.228 24.697 1.00 97.12 414 CYS A N 1
ATOM 3115 C CA . CYS A 1 414 ? 15.548 7.855 25.529 1.00 97.12 414 CYS A CA 1
ATOM 3116 C C . CYS A 1 414 ? 16.908 7.877 24.823 1.00 97.12 414 CYS A C 1
ATOM 3118 O O . CYS A 1 414 ? 17.551 6.839 24.652 1.00 97.12 414 CYS A O 1
ATOM 3120 N N . ALA A 1 415 ? 17.391 9.067 24.463 1.00 95.19 415 ALA A N 1
ATOM 3121 C CA . ALA A 1 415 ? 18.659 9.241 23.754 1.00 95.19 415 ALA A CA 1
ATOM 3122 C C . ALA A 1 415 ? 19.875 8.740 24.556 1.00 95.19 415 ALA A C 1
ATOM 3124 O O . ALA A 1 415 ? 20.793 8.160 23.974 1.00 95.19 415 ALA A O 1
ATOM 3125 N N . ASN A 1 416 ? 19.858 8.898 25.886 1.00 94.25 416 ASN A N 1
ATOM 3126 C CA . ASN A 1 416 ? 20.965 8.490 26.756 1.00 94.25 416 ASN A CA 1
ATOM 3127 C C . ASN A 1 416 ? 21.092 6.973 26.896 1.00 94.25 416 ASN A C 1
ATOM 3129 O O . ASN A 1 416 ? 22.191 6.433 26.789 1.00 94.25 416 ASN A O 1
ATOM 3133 N N . THR A 1 417 ? 19.982 6.279 27.148 1.00 94.50 417 THR A N 1
ATOM 3134 C CA . THR A 1 417 ? 19.997 4.822 27.353 1.00 94.50 417 THR A CA 1
ATOM 3135 C C . THR A 1 417 ? 19.815 4.045 26.053 1.00 94.50 417 THR A C 1
ATOM 3137 O O . THR A 1 417 ? 19.932 2.822 26.058 1.00 94.50 417 THR A O 1
ATOM 3140 N N . LYS A 1 418 ? 19.520 4.737 24.944 1.00 95.06 418 LYS A N 1
ATOM 3141 C CA . LYS A 1 418 ? 19.203 4.147 23.636 1.00 95.06 418 LYS A CA 1
ATOM 3142 C C . LYS A 1 418 ? 18.130 3.062 23.733 1.00 95.06 418 LYS A C 1
ATOM 3144 O O . LYS A 1 418 ? 18.244 2.006 23.122 1.00 95.06 418 LYS A O 1
ATOM 3149 N N . THR A 1 419 ? 17.127 3.314 24.566 1.00 95.12 419 THR A N 1
ATOM 3150 C CA . THR A 1 419 ? 16.047 2.373 24.857 1.00 95.12 419 THR A CA 1
ATOM 3151 C C . THR A 1 419 ? 14.705 3.082 24.709 1.00 95.12 419 THR A C 1
ATOM 3153 O O . THR A 1 419 ? 14.578 4.276 24.999 1.00 95.12 419 THR A O 1
ATOM 3156 N N . CYS A 1 420 ? 13.707 2.339 24.239 1.00 96.19 420 CYS A N 1
ATOM 3157 C CA . CYS A 1 420 ? 12.332 2.795 24.115 1.00 96.19 420 CYS A CA 1
ATOM 3158 C C . CYS A 1 420 ? 11.559 2.488 25.406 1.00 96.19 420 CYS A C 1
ATOM 3160 O O . CYS A 1 420 ? 11.558 1.346 25.874 1.00 96.19 420 CYS A O 1
ATOM 3162 N N . TYR A 1 421 ? 10.891 3.491 25.973 1.00 96.06 421 TYR A N 1
ATOM 3163 C CA . TYR A 1 421 ? 10.101 3.358 27.201 1.00 96.06 421 TYR A CA 1
ATOM 3164 C C . TYR A 1 421 ? 8.658 3.792 26.961 1.00 96.06 421 TYR A C 1
ATOM 3166 O O . TYR A 1 421 ? 8.363 4.552 26.039 1.00 96.06 421 TYR A O 1
ATOM 3174 N N . SER A 1 422 ? 7.746 3.322 27.809 1.00 95.56 422 SER A N 1
ATOM 3175 C CA . SER A 1 422 ? 6.385 3.858 27.859 1.00 95.56 422 SER A CA 1
ATOM 3176 C C . SER A 1 422 ? 6.396 5.208 28.578 1.00 95.56 422 SER A C 1
ATOM 3178 O O . SER A 1 422 ? 7.031 5.356 29.624 1.00 95.56 422 SER A O 1
ATOM 3180 N N . GLY A 1 423 ? 5.701 6.205 28.038 1.00 95.31 423 GLY A N 1
ATOM 3181 C CA . GLY A 1 423 ? 5.776 7.577 28.539 1.00 95.31 423 GLY A CA 1
ATOM 3182 C C . GLY A 1 423 ? 4.631 8.474 28.097 1.00 95.31 423 GLY A C 1
ATOM 3183 O O . GLY A 1 423 ? 3.555 8.014 27.725 1.00 95.31 423 GLY A O 1
ATOM 3184 N N . ASN A 1 424 ? 4.873 9.778 28.146 1.00 95.19 424 ASN A N 1
ATOM 3185 C CA . ASN A 1 424 ? 4.053 10.805 27.508 1.00 95.19 424 ASN A CA 1
ATOM 3186 C C . ASN A 1 424 ? 4.965 11.872 26.879 1.00 95.19 424 ASN A C 1
ATOM 3188 O O . ASN A 1 424 ? 6.178 11.702 26.845 1.00 95.19 424 ASN A O 1
ATOM 3192 N N . ALA A 1 425 ? 4.413 12.987 26.396 1.00 95.19 425 ALA A N 1
ATOM 3193 C CA . ALA A 1 425 ? 5.204 14.043 25.754 1.00 95.19 425 ALA A CA 1
ATOM 3194 C C . ALA A 1 425 ? 6.268 14.701 26.656 1.00 95.19 425 ALA A C 1
ATOM 3196 O O . ALA A 1 425 ? 7.168 15.360 26.141 1.00 95.19 425 ALA A O 1
ATOM 3197 N N . SER A 1 426 ? 6.182 14.537 27.978 1.00 95.12 426 SER A N 1
ATOM 3198 C CA . SER A 1 426 ? 7.074 15.187 28.940 1.00 95.12 426 SER A CA 1
ATOM 3199 C C . SER A 1 426 ? 8.198 14.273 29.430 1.00 95.12 426 SER A C 1
ATOM 3201 O O . SER A 1 426 ? 9.329 14.737 29.555 1.00 95.12 426 SER A O 1
ATOM 3203 N N . GLN A 1 427 ? 7.906 13.000 29.724 1.00 95.94 427 GLN A N 1
ATOM 3204 C CA . GLN A 1 427 ? 8.868 12.056 30.315 1.00 95.94 427 GLN A CA 1
ATOM 3205 C C . GLN A 1 427 ? 8.377 10.594 30.230 1.00 95.94 427 GLN A C 1
ATOM 3207 O O . GLN A 1 427 ? 7.178 10.362 30.015 1.00 95.94 427 GLN A O 1
ATOM 3212 N N . PRO A 1 428 ? 9.257 9.591 30.424 1.00 96.69 428 PRO A N 1
ATOM 3213 C CA . PRO A 1 428 ? 8.831 8.206 30.614 1.00 96.69 428 PRO A CA 1
ATOM 3214 C C . PRO A 1 428 ? 8.074 8.023 31.939 1.00 96.69 428 PRO A C 1
ATOM 3216 O O . PRO A 1 428 ? 8.322 8.733 32.915 1.00 96.69 428 PRO A O 1
ATOM 3219 N N . ILE A 1 429 ? 7.161 7.047 31.986 1.00 94.00 429 ILE A N 1
ATOM 3220 C CA . ILE A 1 429 ? 6.333 6.753 33.173 1.00 94.00 429 ILE A CA 1
ATOM 3221 C C . ILE A 1 429 ? 7.196 6.296 34.359 1.00 94.00 429 ILE A C 1
ATOM 3223 O O . ILE A 1 429 ? 6.866 6.578 35.507 1.00 94.00 429 ILE A O 1
ATOM 3227 N N . ASP A 1 430 ? 8.308 5.612 34.090 1.00 92.12 430 ASP A N 1
ATOM 3228 C CA . ASP A 1 430 ? 9.207 5.051 35.104 1.00 92.12 430 ASP A CA 1
ATOM 3229 C C . ASP A 1 430 ? 10.340 6.001 35.538 1.00 92.12 430 ASP A C 1
ATOM 3231 O O . ASP A 1 430 ? 11.150 5.646 36.394 1.00 92.12 430 ASP A O 1
ATOM 3235 N N . GLY A 1 431 ? 10.417 7.205 34.958 1.00 91.06 431 GLY A N 1
ATOM 3236 C CA . GLY A 1 431 ? 11.457 8.189 35.268 1.00 91.06 431 GLY A CA 1
ATOM 3237 C C . GLY A 1 431 ? 12.875 7.792 34.830 1.00 91.06 431 GLY A C 1
ATOM 3238 O O . GLY A 1 431 ? 13.839 8.421 35.261 1.00 91.06 431 GLY A O 1
ATOM 3239 N N . THR A 1 432 ? 13.040 6.774 33.978 1.00 93.56 432 THR A N 1
ATOM 3240 C CA . THR A 1 432 ? 14.365 6.267 33.559 1.00 93.56 432 THR A CA 1
ATOM 3241 C C . THR A 1 432 ? 15.135 7.196 32.617 1.00 93.56 432 THR A C 1
ATOM 3243 O O . THR A 1 432 ? 16.336 7.010 32.409 1.00 93.56 432 THR A O 1
ATOM 3246 N N . CYS A 1 433 ? 14.473 8.209 32.058 1.00 96.31 433 CYS A N 1
ATOM 3247 C CA . CYS A 1 433 ? 15.058 9.183 31.147 1.00 96.31 433 CYS A CA 1
ATOM 3248 C C . CYS A 1 433 ? 14.745 10.607 31.604 1.00 96.31 433 CYS A C 1
ATOM 3250 O O . CYS A 1 433 ? 13.595 10.918 31.912 1.00 96.31 433 CYS A O 1
ATOM 3252 N N . SER A 1 434 ? 15.750 11.488 31.600 1.00 96.12 434 SER A N 1
ATOM 3253 C CA . SER A 1 434 ? 15.510 12.916 31.814 1.00 96.12 434 SER A CA 1
ATOM 3254 C C . SER A 1 434 ? 14.750 13.510 30.627 1.00 96.12 434 SER A C 1
ATOM 3256 O O . SER A 1 434 ? 14.950 13.094 29.484 1.00 96.12 434 SER A O 1
ATOM 3258 N N . SER A 1 435 ? 13.917 14.518 30.885 1.00 93.69 435 SER A N 1
ATOM 3259 C CA . SER A 1 435 ? 13.126 15.212 29.859 1.00 93.69 435 SER A CA 1
ATOM 3260 C C . SER A 1 435 ? 13.976 15.789 28.719 1.00 93.69 435 SER A C 1
ATOM 3262 O O . SER A 1 435 ? 13.513 15.877 27.588 1.00 93.69 435 SER A O 1
ATOM 3264 N N . GLU A 1 436 ? 15.238 16.137 28.986 1.00 94.69 436 GLU A N 1
ATOM 3265 C CA . GLU A 1 436 ? 16.194 16.636 27.982 1.00 94.69 436 GLU A CA 1
ATOM 3266 C C . GLU A 1 436 ? 16.617 15.570 26.962 1.00 94.69 436 GLU A C 1
ATOM 3268 O O . GLU A 1 436 ? 16.977 15.897 25.835 1.00 94.69 436 GLU A O 1
ATOM 3273 N N . ASN A 1 437 ? 16.562 14.293 27.346 1.00 95.44 437 ASN A N 1
ATOM 3274 C CA . ASN A 1 437 ? 16.952 13.160 26.506 1.00 95.44 437 ASN A CA 1
ATOM 3275 C C . ASN A 1 437 ? 15.745 12.350 26.027 1.00 95.44 437 ASN A C 1
ATOM 3277 O O . ASN A 1 437 ? 15.916 11.292 25.418 1.00 95.44 437 ASN A O 1
ATOM 3281 N N . TRP A 1 438 ? 14.538 12.834 26.314 1.00 96.81 438 TRP A N 1
ATOM 3282 C CA . TRP A 1 438 ? 13.287 12.178 25.993 1.00 96.81 438 TRP A CA 1
ATOM 3283 C C . TRP A 1 438 ? 12.727 12.692 24.667 1.00 96.81 438 TRP A C 1
ATOM 3285 O O . TRP A 1 438 ? 12.387 13.867 24.520 1.00 96.81 438 TRP A O 1
ATOM 3295 N N . LEU A 1 439 ? 12.630 11.800 23.684 1.00 96.69 439 LEU A N 1
ATOM 3296 C CA . LEU A 1 439 ? 12.037 12.086 22.384 1.00 96.69 439 LEU A CA 1
ATOM 3297 C C . LEU A 1 439 ? 10.649 11.446 22.321 1.00 96.69 439 LEU A C 1
ATOM 3299 O O . LEU A 1 439 ? 10.495 10.244 22.538 1.00 96.69 439 LEU A O 1
ATOM 3303 N N . TRP A 1 440 ? 9.645 12.259 21.999 1.00 95.69 440 TRP A N 1
ATOM 3304 C CA . TRP A 1 440 ? 8.253 11.842 21.889 1.00 95.69 440 TRP A CA 1
ATOM 3305 C C . TRP A 1 440 ? 7.585 12.503 20.685 1.00 95.69 440 TRP A C 1
ATOM 3307 O O . TRP A 1 440 ? 7.686 13.719 20.505 1.00 95.69 440 TRP A O 1
ATOM 3317 N N . GLY A 1 441 ? 6.851 11.713 19.902 1.00 91.81 441 GLY A N 1
ATOM 3318 C CA . GLY A 1 441 ? 6.124 12.188 18.728 1.00 91.81 441 GLY A CA 1
ATOM 3319 C C . GLY A 1 441 ? 6.953 12.231 17.437 1.00 91.81 441 GLY A C 1
ATOM 3320 O O . GLY A 1 441 ? 8.162 12.000 17.450 1.00 91.81 441 GLY A O 1
ATOM 3321 N N . PRO A 1 442 ? 6.305 12.546 16.303 1.00 83.56 442 PRO A N 1
ATOM 3322 C CA . PRO A 1 442 ? 6.865 12.356 14.965 1.00 83.56 442 PRO A CA 1
ATOM 3323 C C . PRO A 1 442 ? 7.814 13.491 14.552 1.00 83.56 442 PRO A C 1
ATOM 3325 O O . PRO A 1 442 ? 8.553 13.367 13.583 1.00 83.56 442 PRO A O 1
ATOM 3328 N N . THR A 1 443 ? 7.796 14.615 15.273 1.00 75.19 443 THR A N 1
ATOM 3329 C CA . THR A 1 443 ? 8.534 15.842 14.932 1.00 75.19 443 THR A CA 1
ATOM 3330 C C . THR A 1 443 ? 9.921 15.922 15.565 1.00 75.19 443 THR A C 1
ATOM 3332 O O . THR A 1 443 ? 10.678 16.851 15.283 1.00 75.19 443 THR A O 1
ATOM 3335 N N . LYS A 1 444 ? 10.284 14.972 16.431 1.00 79.25 444 LYS A N 1
ATOM 3336 C CA . LYS A 1 444 ? 11.590 14.951 17.092 1.00 79.25 444 LYS A CA 1
ATOM 3337 C C . LYS A 1 444 ? 12.561 14.109 16.267 1.00 79.25 444 LYS A C 1
ATOM 3339 O O . LYS A 1 444 ? 12.447 12.890 16.220 1.00 79.25 444 LYS A O 1
ATOM 3344 N N . SER A 1 445 ? 13.522 14.761 15.609 1.00 81.62 445 SER A N 1
ATOM 3345 C CA . SER A 1 445 ? 14.531 14.047 14.821 1.00 81.62 445 SER A CA 1
ATOM 3346 C C . SER A 1 445 ? 15.510 13.308 15.734 1.00 81.62 445 SER A C 1
ATOM 3348 O O . SER A 1 445 ? 16.013 13.886 16.701 1.00 81.62 445 SER A O 1
ATOM 3350 N N . CYS A 1 446 ? 15.829 12.065 15.385 1.00 89.50 446 CYS A N 1
ATOM 3351 C CA . CYS A 1 446 ? 16.826 11.231 16.048 1.00 89.50 446 CYS A CA 1
ATOM 3352 C C . CYS A 1 446 ? 18.252 11.706 15.721 1.00 89.50 446 CYS A C 1
ATOM 3354 O O . CYS A 1 446 ? 19.014 11.009 15.050 1.00 89.50 446 CYS A O 1
ATOM 3356 N N . GLN A 1 447 ? 18.615 12.917 16.143 1.00 77.12 447 GLN A N 1
ATOM 3357 C CA . GLN A 1 447 ? 19.987 13.399 16.035 1.00 77.12 447 GLN A CA 1
ATOM 3358 C C . GLN A 1 447 ? 20.810 12.863 17.204 1.00 77.12 447 GLN A C 1
ATOM 3360 O O . GLN A 1 447 ? 20.466 13.029 18.372 1.00 77.12 447 GLN A O 1
ATOM 3365 N N . ASN A 1 448 ? 21.905 12.188 16.867 1.00 50.03 448 ASN A N 1
ATOM 3366 C CA . ASN A 1 448 ? 22.907 11.759 17.830 1.00 50.03 448 ASN A CA 1
ATOM 3367 C C . ASN A 1 448 ? 23.526 13.033 18.443 1.00 50.03 448 ASN A C 1
ATOM 3369 O O . ASN A 1 448 ? 23.986 13.875 17.665 1.00 50.03 448 ASN A O 1
ATOM 3373 N N . PRO A 1 449 ? 23.526 13.230 19.774 1.00 47.97 449 PRO A N 1
ATOM 3374 C CA . PRO A 1 449 ? 24.109 14.429 20.357 1.00 47.97 449 PRO A CA 1
ATOM 3375 C C . PRO A 1 449 ? 25.586 14.516 19.959 1.00 47.97 449 PRO A C 1
ATOM 3377 O O . PRO A 1 449 ? 26.381 13.614 20.236 1.00 47.97 449 PRO A O 1
ATOM 3380 N N . SER A 1 450 ? 25.934 15.591 19.250 1.00 36.94 450 SER A N 1
ATOM 3381 C CA . SER A 1 450 ? 27.317 15.918 18.912 1.00 36.94 450 SER A CA 1
ATOM 3382 C C . SER A 1 450 ? 28.095 16.115 20.220 1.00 36.94 450 SER A C 1
ATOM 3384 O O . SER A 1 450 ? 27.554 16.731 21.141 1.00 36.94 450 SER A O 1
ATOM 3386 N N . PRO A 1 451 ? 29.322 15.586 20.367 1.00 37.69 451 PRO A N 1
ATOM 3387 C CA . PRO A 1 451 ? 30.072 15.713 21.609 1.00 37.69 451 PRO A CA 1
ATOM 3388 C C . PRO A 1 451 ? 30.344 17.191 21.907 1.00 37.69 451 PRO A C 1
ATOM 3390 O O . PRO A 1 451 ? 31.149 17.836 21.239 1.00 37.69 451 PRO A O 1
ATOM 3393 N N . THR A 1 452 ? 29.670 17.729 22.924 1.00 32.69 452 THR A N 1
ATOM 3394 C CA . THR A 1 452 ? 29.918 19.075 23.439 1.00 32.69 452 THR A CA 1
ATOM 3395 C C . THR A 1 452 ? 31.348 19.154 23.962 1.00 32.69 452 THR A C 1
ATOM 3397 O O . THR A 1 452 ? 31.687 18.599 25.007 1.00 32.69 452 THR A O 1
ATOM 3400 N N . THR A 1 453 ? 32.205 19.862 23.232 1.00 36.97 453 THR A N 1
ATOM 3401 C CA . THR A 1 453 ? 33.526 20.280 23.697 1.00 36.97 453 THR A CA 1
ATOM 3402 C C . THR A 1 453 ? 33.376 21.275 24.844 1.00 36.97 453 THR A C 1
ATOM 3404 O O . THR A 1 453 ? 32.783 22.340 24.681 1.00 36.97 453 THR A O 1
ATOM 3407 N N . SER A 1 454 ? 33.949 20.951 26.001 1.00 32.25 454 SER A N 1
ATOM 3408 C CA . SER A 1 454 ? 34.196 21.899 27.091 1.00 32.25 454 SER A CA 1
ATOM 3409 C C . SER A 1 454 ? 35.600 21.702 27.680 1.00 32.25 454 SER A C 1
ATOM 3411 O O . SER A 1 454 ? 36.197 20.639 27.497 1.00 32.25 454 SER A O 1
ATOM 3413 N N . PRO A 1 455 ? 36.176 22.756 28.290 1.00 42.84 455 PRO A N 1
ATOM 3414 C CA . PRO A 1 455 ? 37.602 23.049 28.204 1.00 42.84 455 PRO A CA 1
ATOM 3415 C C . PRO A 1 455 ? 38.488 22.325 29.225 1.00 42.84 455 PRO A C 1
ATOM 3417 O O . PRO A 1 455 ? 38.104 21.989 30.342 1.00 42.84 455 PRO A O 1
ATOM 3420 N N . THR A 1 456 ? 39.734 22.161 28.788 1.00 40.00 456 THR A N 1
ATOM 3421 C CA . THR A 1 456 ? 40.918 21.575 29.418 1.00 40.00 456 THR A CA 1
ATOM 3422 C C . THR A 1 456 ? 41.122 21.893 30.906 1.00 40.00 456 THR A C 1
ATOM 3424 O O . THR A 1 456 ? 41.337 23.044 31.284 1.00 40.00 456 THR A O 1
ATOM 3427 N N . LYS A 1 457 ? 41.267 20.841 31.727 1.00 31.95 457 LYS A N 1
ATOM 3428 C CA . LYS A 1 457 ? 42.109 20.859 32.939 1.00 31.95 457 LYS A CA 1
ATOM 3429 C C . LYS A 1 457 ? 42.866 19.528 33.090 1.00 31.95 457 LYS A C 1
ATOM 3431 O O . LYS A 1 457 ? 42.275 18.455 33.062 1.00 31.95 457 LYS A O 1
ATOM 3436 N N . LYS A 1 458 ? 44.194 19.624 33.206 1.00 30.22 458 LYS A N 1
ATOM 3437 C CA . LYS A 1 458 ? 45.207 18.550 33.333 1.00 30.22 458 LYS A CA 1
ATOM 3438 C C . LYS A 1 458 ? 45.672 18.467 34.812 1.00 30.22 458 LYS A C 1
ATOM 3440 O O . LYS A 1 458 ? 45.516 19.463 35.513 1.00 30.22 458 LYS A O 1
ATOM 3445 N N . PRO A 1 459 ? 46.420 17.437 35.254 1.00 42.19 459 PRO A N 1
ATOM 3446 C CA . PRO A 1 459 ? 46.035 16.042 35.492 1.00 42.19 459 PRO A CA 1
ATOM 3447 C C . PRO A 1 459 ? 46.186 15.644 36.985 1.00 42.19 459 PRO A C 1
ATOM 3449 O O . PRO A 1 459 ? 46.994 16.218 37.709 1.00 42.19 459 PRO A O 1
ATOM 3452 N N . SER A 1 460 ? 45.502 14.587 37.433 1.00 30.64 460 SER A N 1
ATOM 3453 C CA . SER A 1 460 ? 45.930 13.825 38.618 1.00 30.64 460 SER A CA 1
ATOM 3454 C C . SER A 1 460 ? 45.708 12.336 38.372 1.00 30.64 460 SER A C 1
ATOM 3456 O O . SER A 1 460 ? 44.628 11.899 37.980 1.00 30.64 460 SER A O 1
ATOM 3458 N N . SER A 1 461 ? 46.795 11.586 38.495 1.00 42.59 461 SER A N 1
ATOM 3459 C CA . SER A 1 461 ? 46.972 10.197 38.094 1.00 42.59 461 SER A CA 1
ATOM 3460 C C . SER A 1 461 ? 46.616 9.222 39.213 1.00 42.59 461 SER A C 1
ATOM 3462 O O . SER A 1 461 ? 47.173 9.319 40.306 1.00 42.59 461 SER A O 1
ATOM 3464 N N . THR A 1 462 ? 45.829 8.185 38.916 1.00 38.16 462 THR A N 1
ATOM 3465 C CA . THR A 1 462 ? 45.989 6.865 39.558 1.00 38.16 462 THR A CA 1
ATOM 3466 C C . THR A 1 462 ? 45.495 5.759 38.611 1.00 38.16 462 THR A C 1
ATOM 3468 O O . THR A 1 462 ? 44.356 5.836 38.149 1.00 38.16 462 THR A O 1
ATOM 3471 N N . PRO A 1 463 ? 46.308 4.735 38.286 1.00 41.31 463 PRO A N 1
ATOM 3472 C CA . PRO A 1 463 ? 45.917 3.685 37.351 1.00 41.31 463 PRO A CA 1
ATOM 3473 C C . PRO A 1 463 ? 45.107 2.599 38.072 1.00 41.31 463 PRO A C 1
ATOM 3475 O O . PRO A 1 463 ? 45.594 1.971 39.012 1.00 41.31 463 PRO A O 1
ATOM 3478 N N . LYS A 1 464 ? 43.876 2.338 37.618 1.00 38.97 464 LYS A N 1
ATOM 3479 C CA . LYS A 1 464 ? 43.135 1.119 37.974 1.00 38.97 464 LYS A CA 1
ATOM 3480 C C . LYS A 1 464 ? 43.132 0.166 36.783 1.00 38.97 464 LYS A C 1
ATOM 3482 O O . LYS A 1 464 ? 42.566 0.455 35.734 1.00 38.97 464 LYS A O 1
ATOM 3487 N N . ASN A 1 465 ? 43.787 -0.975 36.977 1.00 41.97 465 ASN A N 1
ATOM 3488 C CA . ASN A 1 465 ? 43.850 -2.085 36.035 1.00 41.97 465 ASN A CA 1
ATOM 3489 C C . ASN A 1 465 ? 42.468 -2.741 35.905 1.00 41.97 465 ASN A C 1
ATOM 3491 O O . ASN A 1 465 ? 42.033 -3.445 36.817 1.00 41.97 465 ASN A O 1
ATOM 3495 N N . HIS A 1 466 ? 41.799 -2.556 34.767 1.00 44.72 466 HIS A N 1
ATOM 3496 C CA . HIS A 1 466 ? 40.630 -3.356 34.411 1.00 44.72 466 HIS A CA 1
ATOM 3497 C C . HIS A 1 466 ? 41.074 -4.609 33.653 1.00 44.72 466 HIS A C 1
ATOM 3499 O O . HIS A 1 466 ? 41.588 -4.542 32.538 1.00 44.72 466 HIS A O 1
ATOM 3505 N N . LYS A 1 467 ? 40.877 -5.766 34.292 1.00 43.16 467 LYS A N 1
ATOM 3506 C CA . LYS A 1 467 ? 40.997 -7.083 33.665 1.00 43.16 467 LYS A CA 1
ATOM 3507 C C . LYS A 1 467 ? 39.882 -7.225 32.626 1.00 43.16 467 LYS A C 1
ATOM 3509 O O . LYS A 1 467 ? 38.705 -7.157 32.973 1.00 43.16 467 LYS A O 1
ATOM 3514 N N . LEU A 1 468 ? 40.261 -7.412 31.365 1.00 49.38 468 LEU A N 1
ATOM 3515 C CA . LEU A 1 468 ? 39.337 -7.736 30.282 1.00 49.38 468 LEU A CA 1
ATOM 3516 C C . LEU A 1 468 ? 38.792 -9.156 30.481 1.00 49.38 468 LEU A C 1
ATOM 3518 O O . LEU A 1 468 ? 39.545 -10.098 30.725 1.00 49.38 468 LEU A O 1
ATOM 3522 N N . SER A 1 469 ? 37.469 -9.282 30.388 1.00 50.41 469 SER A N 1
ATOM 3523 C CA . SER A 1 469 ? 36.753 -10.556 30.433 1.00 50.41 469 SER A CA 1
ATOM 3524 C C . SER A 1 469 ? 37.114 -11.401 29.207 1.00 50.41 469 SER A C 1
ATOM 3526 O O . SER A 1 469 ? 36.923 -10.972 28.067 1.00 50.41 469 SER A O 1
ATOM 3528 N N . GLY A 1 470 ? 37.640 -12.606 29.444 1.00 45.12 470 GLY A N 1
ATOM 3529 C CA . GLY A 1 470 ? 38.182 -13.522 28.431 1.00 45.12 470 GLY A CA 1
ATOM 3530 C C . GLY A 1 470 ? 37.188 -14.045 27.382 1.00 45.12 470 GLY A C 1
ATOM 3531 O O . GLY A 1 470 ? 37.593 -14.797 26.501 1.00 45.12 470 GLY A O 1
ATOM 3532 N N . GLY A 1 471 ? 35.915 -13.640 27.426 1.00 44.78 471 GLY A N 1
ATOM 3533 C CA . GLY A 1 471 ? 34.891 -14.054 26.459 1.00 44.78 471 GLY A CA 1
ATOM 3534 C C . GLY A 1 471 ? 34.980 -13.366 25.089 1.00 44.78 471 GLY A C 1
ATOM 3535 O O . GLY A 1 471 ? 34.617 -13.969 24.084 1.00 44.78 471 GLY A O 1
ATOM 3536 N N . ALA A 1 472 ? 35.511 -12.139 25.008 1.00 47.94 472 ALA A N 1
ATOM 3537 C CA . ALA A 1 472 ? 35.557 -11.382 23.746 1.00 47.94 472 ALA A CA 1
ATOM 3538 C C . ALA A 1 472 ? 36.704 -11.809 22.806 1.00 47.94 472 ALA A C 1
ATOM 3540 O O . ALA A 1 472 ? 36.617 -11.640 21.592 1.00 47.94 472 ALA A O 1
ATOM 3541 N N . ILE A 1 473 ? 37.772 -12.402 23.350 1.00 52.62 473 ILE A N 1
ATOM 3542 C CA . ILE A 1 473 ? 38.963 -12.801 22.579 1.00 52.62 473 ILE A CA 1
ATOM 3543 C C . ILE A 1 473 ? 38.735 -14.144 21.858 1.00 52.62 473 ILE A C 1
ATOM 3545 O O . ILE A 1 473 ? 39.257 -14.355 20.764 1.00 52.62 473 ILE A O 1
ATOM 3549 N N . ALA A 1 474 ? 37.886 -15.024 22.401 1.00 52.91 474 ALA A N 1
ATOM 3550 C CA . ALA A 1 474 ? 37.557 -16.306 21.774 1.00 52.91 474 ALA A CA 1
ATOM 3551 C C . ALA A 1 474 ? 36.657 -16.159 20.527 1.00 52.91 474 ALA A C 1
ATOM 3553 O O . ALA A 1 474 ? 36.823 -16.899 19.557 1.00 52.91 474 ALA A O 1
ATOM 3554 N N . GLY A 1 475 ? 35.753 -15.171 20.506 1.00 49.94 475 GLY A N 1
ATOM 3555 C CA . GLY A 1 475 ? 34.840 -14.947 19.375 1.00 49.94 475 GLY A CA 1
ATOM 3556 C C . GLY A 1 475 ? 35.542 -14.488 18.091 1.00 49.94 475 GLY A C 1
ATOM 3557 O O . GLY A 1 475 ? 35.183 -14.922 16.997 1.00 49.94 475 GLY A O 1
ATOM 3558 N N . ILE A 1 476 ? 36.597 -13.673 18.215 1.00 56.97 476 ILE A N 1
ATOM 3559 C CA . ILE A 1 476 ? 37.360 -13.157 17.065 1.00 56.97 476 ILE A CA 1
ATOM 3560 C C . ILE A 1 476 ? 38.216 -14.265 16.426 1.00 56.97 476 ILE A C 1
ATOM 3562 O O . ILE A 1 476 ? 38.339 -14.329 15.202 1.00 56.97 476 ILE A O 1
ATOM 3566 N N . ALA A 1 477 ? 38.753 -15.186 17.232 1.00 60.38 477 ALA A N 1
ATOM 3567 C CA . ALA A 1 477 ? 39.547 -16.306 16.729 1.00 60.38 477 ALA A CA 1
ATOM 3568 C C . ALA A 1 477 ? 38.704 -17.274 15.878 1.00 60.38 477 ALA A C 1
ATOM 3570 O O . ALA A 1 477 ? 39.105 -17.622 14.765 1.00 60.38 477 ALA A O 1
ATOM 3571 N N . ILE A 1 478 ? 37.510 -17.645 16.356 1.00 65.19 478 ILE A N 1
ATOM 3572 C CA . ILE A 1 478 ? 36.623 -18.604 15.674 1.00 65.19 478 ILE A CA 1
ATOM 3573 C C . ILE A 1 478 ? 36.020 -17.994 14.398 1.00 65.19 478 ILE A C 1
ATOM 3575 O O . ILE A 1 478 ? 35.975 -18.660 13.361 1.00 65.19 478 ILE A O 1
ATOM 3579 N N . GLY A 1 479 ? 35.641 -16.710 14.428 1.00 66.06 479 GLY A N 1
ATOM 3580 C CA . GLY A 1 479 ? 35.136 -16.007 13.244 1.00 66.06 479 GLY A CA 1
ATOM 3581 C C . GLY A 1 479 ? 36.166 -15.923 12.110 1.00 66.06 479 GLY A C 1
ATOM 3582 O O . GLY A 1 479 ? 35.821 -16.115 10.943 1.00 66.06 479 GLY A O 1
ATOM 3583 N N . SER A 1 480 ? 37.448 -15.719 12.443 1.00 77.62 480 SER A N 1
ATOM 3584 C CA . SER A 1 480 ? 38.519 -15.647 11.435 1.00 77.62 480 SER A CA 1
ATOM 3585 C C . SER A 1 480 ? 38.779 -16.985 10.733 1.00 77.62 480 SER A C 1
ATOM 3587 O O . SER A 1 480 ? 39.032 -17.011 9.528 1.00 77.62 480 SER A O 1
ATOM 3589 N N . ALA A 1 481 ? 38.650 -18.102 11.457 1.00 77.00 481 ALA A N 1
ATOM 3590 C CA . ALA A 1 481 ? 38.852 -19.434 10.899 1.00 77.00 481 ALA A CA 1
ATOM 3591 C C . ALA A 1 481 ? 37.721 -19.812 9.930 1.00 77.00 481 ALA A C 1
ATOM 3593 O O . ALA A 1 481 ? 37.987 -20.305 8.834 1.00 77.00 481 ALA A O 1
ATOM 3594 N N . ALA A 1 482 ? 36.468 -19.509 10.285 1.00 81.19 482 ALA A N 1
ATOM 3595 C CA . ALA A 1 482 ? 35.321 -19.749 9.412 1.00 81.19 482 ALA A CA 1
ATOM 3596 C C . ALA A 1 482 ? 35.387 -18.903 8.127 1.00 81.19 482 ALA A C 1
ATOM 3598 O O . ALA A 1 482 ? 35.175 -19.424 7.031 1.00 81.19 482 ALA A O 1
ATOM 3599 N N . GLY A 1 483 ? 35.765 -17.623 8.241 1.00 89.31 483 GLY A N 1
ATOM 3600 C CA . GLY A 1 483 ? 35.952 -16.745 7.083 1.00 89.31 483 GLY A CA 1
ATOM 3601 C C . GLY A 1 483 ? 37.047 -17.235 6.128 1.00 89.31 483 GLY A C 1
ATOM 3602 O O . GLY A 1 483 ? 36.848 -17.245 4.913 1.00 89.31 483 GLY A O 1
ATOM 3603 N N . ALA A 1 484 ? 38.174 -17.717 6.663 1.00 88.44 484 ALA A N 1
ATOM 3604 C CA . ALA A 1 484 ? 39.258 -18.273 5.853 1.00 88.44 484 ALA A CA 1
ATOM 3605 C C . ALA A 1 484 ? 38.837 -19.554 5.108 1.00 88.44 484 ALA A C 1
ATOM 3607 O O . ALA A 1 484 ? 39.179 -19.721 3.937 1.00 88.44 484 ALA A O 1
ATOM 3608 N N . ILE A 1 485 ? 38.053 -20.430 5.747 1.00 90.44 485 ILE A N 1
ATOM 3609 C CA . ILE A 1 485 ? 37.550 -21.662 5.120 1.00 90.44 485 ILE A CA 1
ATOM 3610 C C . ILE A 1 485 ? 36.600 -21.337 3.960 1.00 90.44 485 ILE A C 1
ATOM 3612 O O . ILE A 1 485 ? 36.756 -21.897 2.875 1.00 90.44 485 ILE A O 1
ATOM 3616 N N . ILE A 1 486 ? 35.668 -20.395 4.143 1.00 93.12 486 ILE A N 1
ATOM 3617 C CA . ILE A 1 486 ? 34.736 -19.976 3.080 1.00 93.12 486 ILE A CA 1
ATOM 3618 C C . ILE A 1 486 ? 35.505 -19.410 1.878 1.00 93.12 486 ILE A C 1
ATOM 3620 O O . ILE A 1 486 ? 35.212 -19.750 0.731 1.00 93.12 486 ILE A O 1
ATOM 3624 N N . LEU A 1 487 ? 36.538 -18.602 2.128 1.00 92.94 487 LEU A N 1
ATOM 3625 C CA . LEU A 1 487 ? 37.339 -17.992 1.069 1.00 92.94 487 LEU A CA 1
ATOM 3626 C C . LEU A 1 487 ? 38.146 -19.040 0.278 1.00 92.94 487 LEU A C 1
ATOM 3628 O O . LEU A 1 487 ? 38.214 -18.967 -0.949 1.00 92.94 487 LEU A O 1
ATOM 3632 N N . ILE A 1 488 ? 38.671 -20.073 0.948 1.00 93.88 488 ILE A N 1
ATOM 3633 C CA . ILE A 1 488 ? 39.329 -21.213 0.288 1.00 93.88 488 ILE A CA 1
ATOM 3634 C C . ILE A 1 488 ? 38.330 -22.004 -0.573 1.00 93.88 488 ILE A C 1
ATOM 3636 O O . ILE A 1 488 ? 38.655 -22.352 -1.710 1.00 93.88 488 ILE A O 1
ATOM 3640 N N . VAL A 1 489 ? 37.108 -22.250 -0.085 1.00 94.12 489 VAL A N 1
ATOM 3641 C CA . VAL A 1 489 ? 36.062 -22.953 -0.854 1.00 94.12 489 VAL A CA 1
ATOM 3642 C C . VAL A 1 489 ? 35.704 -22.185 -2.129 1.00 94.12 489 VAL A C 1
ATOM 3644 O O . VAL A 1 489 ? 35.646 -22.786 -3.203 1.00 94.12 489 VAL A O 1
ATOM 3647 N N . ILE A 1 490 ? 35.548 -20.859 -2.049 1.00 93.44 490 ILE A N 1
ATOM 3648 C CA . ILE A 1 490 ? 35.271 -20.009 -3.218 1.00 93.44 490 ILE A CA 1
ATOM 3649 C C . ILE A 1 490 ? 36.410 -20.102 -4.243 1.00 93.44 490 ILE A C 1
ATOM 3651 O O . ILE A 1 490 ? 36.150 -20.301 -5.431 1.00 93.44 490 ILE A O 1
ATOM 3655 N N . ILE A 1 491 ? 37.674 -20.036 -3.805 1.00 93.56 491 ILE A N 1
ATOM 3656 C CA . ILE A 1 491 ? 38.833 -20.169 -4.704 1.00 93.56 491 ILE A CA 1
ATOM 3657 C C . ILE A 1 491 ? 38.828 -21.535 -5.406 1.00 93.56 491 ILE A C 1
ATOM 3659 O O . ILE A 1 491 ? 39.028 -21.605 -6.620 1.00 93.56 491 ILE A O 1
ATOM 3663 N N . VAL A 1 492 ? 38.547 -22.622 -4.682 1.00 93.62 492 VAL A N 1
ATOM 3664 C CA . VAL A 1 492 ? 38.479 -23.973 -5.265 1.00 93.62 492 VAL A CA 1
ATOM 3665 C C . VAL A 1 492 ? 37.355 -24.080 -6.301 1.00 93.62 492 VAL A C 1
ATOM 3667 O O . VAL A 1 492 ? 37.567 -24.666 -7.366 1.00 93.62 492 VAL A O 1
ATOM 3670 N N . LEU A 1 493 ? 36.185 -23.492 -6.038 1.00 90.94 493 LEU A N 1
ATOM 3671 C CA . LEU A 1 493 ? 35.061 -23.482 -6.979 1.00 90.94 493 LEU A CA 1
ATOM 3672 C C . LEU A 1 493 ? 35.379 -22.683 -8.252 1.00 90.94 493 LEU A C 1
ATOM 3674 O O . LEU A 1 493 ? 35.079 -23.149 -9.351 1.00 90.94 493 LEU A O 1
ATOM 3678 N N . VAL A 1 494 ? 36.056 -21.537 -8.132 1.00 89.81 494 VAL A N 1
ATOM 3679 C CA . VAL A 1 494 ? 36.474 -20.715 -9.284 1.00 89.81 494 VAL A CA 1
ATOM 3680 C C . VAL A 1 494 ? 37.555 -21.410 -10.121 1.00 89.81 494 VAL A C 1
ATOM 3682 O O . VAL A 1 494 ? 37.532 -21.358 -11.352 1.00 89.81 494 VAL A O 1
ATOM 3685 N N . VAL A 1 495 ? 38.498 -22.111 -9.487 1.00 90.12 495 VAL A N 1
ATOM 3686 C CA . VAL A 1 495 ? 39.522 -22.879 -10.217 1.00 90.12 495 VAL A CA 1
ATOM 3687 C C . VAL A 1 495 ? 38.902 -24.090 -10.922 1.00 90.12 495 VAL A C 1
ATOM 3689 O O . VAL A 1 495 ? 39.268 -24.394 -12.062 1.00 90.12 495 VAL A O 1
ATOM 3692 N N . ARG A 1 496 ? 37.928 -24.762 -10.293 1.00 85.12 496 ARG A N 1
ATOM 3693 C CA . ARG A 1 496 ? 37.187 -25.868 -10.918 1.00 85.12 496 ARG A CA 1
ATOM 3694 C C . ARG A 1 496 ? 36.330 -25.401 -12.093 1.00 85.12 496 ARG A C 1
ATOM 3696 O O . ARG A 1 496 ? 36.353 -26.050 -13.137 1.00 85.12 496 ARG A O 1
ATOM 3703 N N . SER A 1 497 ? 35.649 -24.260 -11.975 1.00 78.56 497 SER A N 1
ATOM 3704 C CA . SER A 1 497 ? 34.823 -23.726 -13.064 1.00 78.56 497 SER A CA 1
ATOM 3705 C C . SER A 1 497 ? 35.656 -23.292 -14.275 1.00 78.56 497 SER A C 1
ATOM 3707 O O . SER A 1 497 ? 35.223 -23.477 -15.412 1.00 78.56 497 SER A O 1
ATOM 3709 N N . LYS A 1 498 ? 36.890 -22.808 -14.066 1.00 76.31 498 LYS A N 1
ATOM 3710 C CA . LYS A 1 498 ? 37.814 -22.495 -15.169 1.00 76.31 498 LYS A CA 1
ATOM 3711 C C . LYS A 1 498 ? 38.354 -23.733 -15.885 1.00 76.31 498 LYS A C 1
ATOM 3713 O O . LYS A 1 498 ? 38.479 -23.699 -17.107 1.00 76.31 498 LYS A O 1
ATOM 3718 N N . LYS A 1 499 ? 38.625 -24.836 -15.177 1.00 71.12 499 LYS A N 1
ATOM 3719 C CA . LYS A 1 499 ? 39.089 -26.079 -15.824 1.00 71.12 499 LYS A CA 1
ATOM 3720 C C . LYS A 1 499 ? 38.016 -26.753 -16.687 1.00 71.12 499 LYS A C 1
ATOM 3722 O O . LYS A 1 499 ? 38.366 -27.448 -17.632 1.00 71.12 499 LYS A O 1
ATOM 3727 N N . SER A 1 500 ? 36.732 -26.492 -16.437 1.00 61.94 500 SER A N 1
ATOM 3728 C CA . SER A 1 500 ? 35.637 -27.049 -17.244 1.00 61.94 500 SER A CA 1
ATOM 3729 C C . SER A 1 500 ? 35.495 -26.421 -18.640 1.00 61.94 500 SER A C 1
ATOM 3731 O O . SER A 1 500 ? 34.737 -26.947 -19.449 1.00 61.94 500 SER A O 1
ATOM 3733 N N . LYS A 1 501 ? 36.186 -25.312 -18.949 1.00 59.25 501 LYS A N 1
ATOM 3734 C CA . LYS A 1 501 ? 36.013 -24.579 -20.221 1.00 59.25 501 LYS A CA 1
ATOM 3735 C C . LYS A 1 501 ? 37.107 -24.823 -21.274 1.00 59.25 501 LYS A C 1
ATOM 3737 O O . LYS A 1 501 ? 37.093 -24.161 -22.301 1.00 59.25 501 LYS A O 1
ATOM 3742 N N . GLN A 1 502 ? 38.040 -25.757 -21.061 1.00 53.69 502 GLN A N 1
ATOM 3743 C CA . GLN A 1 502 ? 39.151 -26.027 -22.000 1.00 53.69 502 GLN A CA 1
ATOM 3744 C C . GLN A 1 502 ? 39.024 -27.340 -22.799 1.00 53.69 502 GLN A C 1
ATOM 3746 O O . GLN A 1 502 ? 40.026 -27.893 -23.237 1.00 53.69 502 GLN A O 1
ATOM 3751 N N . GLY A 1 503 ? 37.810 -27.845 -23.020 1.00 50.25 503 GLY A N 1
ATOM 3752 C CA . GLY A 1 503 ? 37.595 -29.122 -23.709 1.00 50.25 503 GLY A CA 1
ATOM 3753 C C . GLY A 1 503 ? 36.535 -29.073 -24.801 1.00 50.25 503 GLY A C 1
ATOM 3754 O O . GLY A 1 503 ? 35.614 -29.876 -24.755 1.00 50.25 503 GLY A O 1
ATOM 3755 N N . TYR A 1 504 ? 36.628 -28.144 -25.756 1.00 46.69 504 TYR A N 1
ATOM 3756 C CA . TYR A 1 504 ? 35.939 -28.297 -27.043 1.00 46.69 504 TYR A CA 1
ATOM 3757 C C . TYR A 1 504 ? 36.642 -27.475 -28.131 1.00 46.69 504 TYR A C 1
ATOM 3759 O O . TYR A 1 504 ? 36.207 -26.390 -28.507 1.00 46.69 504 TYR A O 1
ATOM 3767 N N . THR A 1 505 ? 37.772 -27.986 -28.617 1.00 40.91 505 THR A N 1
ATOM 3768 C CA . THR A 1 505 ? 38.358 -27.542 -29.886 1.00 40.91 505 THR A CA 1
ATOM 3769 C C . THR A 1 505 ? 37.931 -28.561 -30.934 1.00 40.91 505 THR A C 1
ATOM 3771 O O . THR A 1 505 ? 38.431 -29.686 -30.937 1.00 40.91 505 THR A O 1
ATOM 3774 N N . GLN A 1 506 ? 36.959 -28.202 -31.776 1.00 45.12 506 GLN A N 1
ATOM 3775 C CA . GLN A 1 506 ? 36.635 -28.998 -32.955 1.00 45.12 506 GLN A CA 1
ATOM 3776 C C . GLN A 1 506 ? 37.759 -28.893 -33.984 1.00 45.12 506 GLN A C 1
ATOM 3778 O O . GLN A 1 506 ? 38.279 -27.815 -34.270 1.00 45.12 506 GLN A O 1
ATOM 3783 N N . ILE A 1 507 ? 38.101 -30.050 -34.537 1.00 43.34 507 ILE A N 1
ATOM 3784 C CA . ILE A 1 507 ? 38.955 -30.228 -35.702 1.00 43.34 507 ILE A CA 1
ATOM 3785 C C . ILE A 1 507 ? 38.122 -29.827 -36.927 1.00 43.34 507 ILE A C 1
ATOM 3787 O O . ILE A 1 507 ? 37.185 -30.538 -37.280 1.00 43.34 507 ILE A O 1
ATOM 3791 N N . GLN A 1 508 ? 38.450 -28.707 -37.577 1.00 40.59 508 GLN A N 1
ATOM 3792 C CA . GLN A 1 508 ? 38.041 -28.462 -38.962 1.00 40.59 508 GLN A CA 1
ATOM 3793 C C . GLN A 1 508 ? 39.089 -29.070 -39.894 1.00 40.59 508 GLN A C 1
ATOM 3795 O O . GLN A 1 508 ? 40.277 -28.768 -39.800 1.00 40.59 508 GLN A O 1
ATOM 3800 N N . THR A 1 509 ? 38.626 -29.955 -40.772 1.00 44.09 509 THR A N 1
ATOM 3801 C CA . THR A 1 509 ? 39.376 -30.519 -41.896 1.00 44.09 509 THR A CA 1
ATOM 3802 C C . THR A 1 509 ? 38.640 -30.122 -43.169 1.00 44.09 509 THR A C 1
ATOM 3804 O O . THR A 1 509 ? 37.596 -30.693 -43.439 1.00 44.09 509 THR A O 1
ATOM 3807 N N . GLU A 1 510 ? 39.178 -29.183 -43.942 1.00 38.22 510 GLU A N 1
ATOM 3808 C CA . GLU A 1 510 ? 38.884 -28.984 -45.371 1.00 38.22 510 GLU A CA 1
ATOM 3809 C C . GLU A 1 510 ? 40.196 -28.478 -46.006 1.00 38.22 510 GLU A C 1
ATOM 3811 O O . GLU A 1 510 ? 40.859 -27.610 -45.448 1.00 38.22 510 GLU A O 1
ATOM 3816 N N . GLY A 1 511 ? 40.736 -29.025 -47.096 1.00 35.16 511 GLY A N 1
ATOM 3817 C CA . GLY A 1 511 ? 40.098 -29.780 -48.173 1.00 35.16 511 GLY A CA 1
ATOM 3818 C C . GLY A 1 511 ? 39.904 -28.861 -49.379 1.00 35.16 511 GLY A C 1
ATOM 3819 O O . GLY A 1 511 ? 38.947 -28.108 -49.435 1.00 35.16 511 GLY A O 1
ATOM 3820 N N . GLN A 1 512 ? 40.866 -28.891 -50.302 1.00 38.94 512 GLN A N 1
ATOM 3821 C CA . GLN A 1 512 ? 40.994 -28.044 -51.493 1.00 38.94 512 GLN A CA 1
ATOM 3822 C C . GLN A 1 512 ? 39.786 -28.051 -52.450 1.00 38.94 512 GLN A C 1
ATOM 3824 O O . GLN A 1 512 ? 39.267 -29.109 -52.782 1.00 38.94 512 GLN A O 1
ATOM 3829 N N . GLY A 1 513 ? 39.566 -26.893 -53.088 1.00 35.94 513 GLY A N 1
ATOM 3830 C CA . GLY A 1 513 ? 39.521 -26.798 -54.554 1.00 35.94 513 GLY A CA 1
ATOM 3831 C C . GLY A 1 513 ? 38.143 -26.746 -55.220 1.00 35.94 513 GLY A C 1
ATOM 3832 O O . GLY A 1 513 ? 37.428 -27.736 -55.272 1.00 35.94 513 GLY A O 1
ATOM 3833 N N . GLY A 1 514 ? 37.834 -25.614 -55.862 1.00 33.50 514 GLY A N 1
ATOM 3834 C CA . GLY A 1 514 ? 36.712 -25.513 -56.799 1.00 33.50 514 GLY A CA 1
ATOM 3835 C C . GLY A 1 514 ? 36.435 -24.081 -57.247 1.00 33.50 514 GLY A C 1
ATOM 3836 O O . GLY A 1 514 ? 35.687 -23.361 -56.602 1.00 33.50 514 GLY A O 1
ATOM 3837 N N . SER A 1 515 ? 37.058 -23.674 -58.351 1.00 39.97 515 SER A N 1
ATOM 3838 C CA . SER A 1 515 ? 36.858 -22.397 -59.044 1.00 39.97 515 SER A CA 1
ATOM 3839 C C . SER A 1 515 ? 35.962 -22.622 -60.258 1.00 39.97 515 SER A C 1
ATOM 3841 O O . SER A 1 515 ? 36.400 -23.386 -61.112 1.00 39.97 515 SER A O 1
ATOM 3843 N N . ILE A 1 516 ? 34.786 -21.974 -60.367 1.00 38.66 516 ILE A N 1
ATOM 3844 C CA . ILE A 1 516 ? 34.092 -21.694 -61.647 1.00 38.66 516 ILE A CA 1
ATOM 3845 C C . ILE A 1 516 ? 33.181 -20.437 -61.541 1.00 38.66 516 ILE A C 1
ATOM 3847 O O . ILE A 1 516 ? 32.200 -20.432 -60.810 1.00 38.66 516 ILE A O 1
ATOM 3851 N N . ASN A 1 517 ? 33.560 -19.401 -62.302 1.00 36.31 517 ASN A N 1
ATOM 3852 C CA . ASN A 1 517 ? 32.830 -18.373 -63.083 1.00 36.31 517 ASN A CA 1
ATOM 3853 C C . ASN A 1 517 ? 31.469 -17.738 -62.685 1.00 36.31 517 ASN A C 1
ATOM 3855 O O . ASN A 1 517 ? 30.449 -18.403 -62.571 1.00 36.31 517 ASN A O 1
ATOM 3859 N N . TYR A 1 518 ? 31.494 -16.390 -62.720 1.00 37.53 518 TYR A N 1
ATOM 3860 C CA . TYR A 1 518 ? 30.605 -15.435 -63.426 1.00 37.53 518 TYR A CA 1
ATOM 3861 C C . TYR A 1 518 ? 29.106 -15.757 -63.589 1.00 37.53 518 TYR A C 1
ATOM 3863 O O . TYR A 1 518 ? 28.767 -16.563 -64.446 1.00 37.53 518 TYR A O 1
ATOM 3871 N N . VAL A 1 519 ? 28.237 -14.931 -62.978 1.00 32.72 519 VAL A N 1
ATOM 3872 C CA . VAL A 1 519 ? 27.082 -14.276 -63.643 1.00 32.72 519 VAL A CA 1
ATOM 3873 C C . VAL A 1 519 ? 26.828 -12.901 -62.998 1.00 32.72 519 VAL A C 1
ATOM 3875 O O . VAL A 1 519 ? 26.870 -12.746 -61.781 1.00 32.72 519 VAL A O 1
ATOM 3878 N N . LYS A 1 520 ? 26.589 -11.914 -63.863 1.00 44.56 520 LYS A N 1
ATOM 3879 C CA . LYS A 1 520 ? 26.204 -10.515 -63.641 1.00 44.56 520 LYS A CA 1
ATOM 3880 C C . LYS A 1 520 ? 24.682 -10.371 -63.859 1.00 44.56 520 LYS A C 1
ATOM 3882 O O . LYS A 1 520 ? 24.208 -10.943 -64.833 1.00 44.56 520 LYS A O 1
ATOM 3887 N N . SER A 1 521 ? 23.972 -9.597 -63.029 1.00 34.47 521 SER A N 1
ATOM 3888 C CA . SER A 1 521 ? 22.683 -8.894 -63.298 1.00 34.47 521 SER A CA 1
ATOM 3889 C C . SER A 1 521 ? 22.349 -8.092 -62.024 1.00 34.47 521 SER A C 1
ATOM 3891 O O . SER A 1 521 ? 22.360 -8.695 -60.956 1.00 34.47 521 SER A O 1
ATOM 3893 N N . GLU A 1 522 ? 22.309 -6.757 -61.950 1.00 42.41 522 GLU A N 1
ATOM 3894 C CA . GLU A 1 522 ? 21.423 -5.754 -62.586 1.00 42.41 522 GLU A CA 1
ATOM 3895 C C . GLU A 1 522 ? 19.916 -6.007 -62.349 1.00 42.41 522 GLU A C 1
ATOM 3897 O O . GLU A 1 522 ? 19.354 -6.964 -62.878 1.00 42.41 522 GLU A O 1
ATOM 3902 N N . ASP A 1 523 ? 19.381 -5.130 -61.486 1.00 45.56 523 ASP A N 1
ATOM 3903 C CA . ASP A 1 523 ? 18.145 -4.331 -61.516 1.00 45.56 523 ASP A CA 1
ATOM 3904 C C . ASP A 1 523 ? 16.717 -4.913 -61.386 1.00 45.56 523 ASP A C 1
ATOM 3906 O O . ASP A 1 523 ? 16.315 -5.884 -62.019 1.00 45.56 523 ASP A O 1
ATOM 3910 N N . ASP A 1 524 ? 15.955 -4.134 -60.601 1.00 36.09 524 ASP A N 1
ATOM 3911 C CA . ASP A 1 524 ? 14.551 -3.729 -60.747 1.00 36.09 524 ASP A CA 1
ATOM 3912 C C . ASP A 1 524 ? 13.371 -4.488 -60.095 1.00 36.09 524 ASP A C 1
ATOM 3914 O O . ASP A 1 524 ? 13.067 -5.642 -60.371 1.00 36.09 524 ASP A O 1
ATOM 3918 N N . LEU A 1 525 ? 12.635 -3.671 -59.317 1.00 38.47 525 LEU A N 1
ATOM 3919 C CA . LEU A 1 525 ? 11.173 -3.531 -59.211 1.00 38.47 525 LEU A CA 1
ATOM 3920 C C . LEU A 1 525 ? 10.338 -4.711 -58.681 1.00 38.47 525 LEU A C 1
ATOM 3922 O O . LEU A 1 525 ? 10.162 -5.723 -59.346 1.00 38.47 525 LEU A O 1
ATOM 3926 N N . LEU A 1 526 ? 9.645 -4.478 -57.556 1.00 39.66 526 LEU A N 1
ATOM 3927 C CA . LEU A 1 526 ? 8.174 -4.382 -57.537 1.00 39.66 526 LEU A CA 1
ATOM 3928 C C . LEU A 1 526 ? 7.648 -3.945 -56.160 1.00 39.66 526 LEU A C 1
ATOM 3930 O O . LEU A 1 526 ? 7.787 -4.637 -55.152 1.00 39.66 526 LEU A O 1
ATOM 3934 N N . SER A 1 527 ? 7.012 -2.777 -56.176 1.00 40.56 527 SER A N 1
ATOM 3935 C CA . SER A 1 527 ? 6.076 -2.268 -55.180 1.00 40.56 527 SER A CA 1
ATOM 3936 C C . SER A 1 527 ? 4.809 -3.131 -55.147 1.00 40.56 527 SER A C 1
ATOM 3938 O O . SER A 1 527 ? 4.338 -3.575 -56.194 1.00 40.56 527 SER A O 1
ATOM 3940 N N . GLY A 1 528 ? 4.235 -3.326 -53.961 1.00 36.47 528 GLY A N 1
ATOM 3941 C CA . GLY A 1 528 ? 2.927 -3.947 -53.766 1.00 36.47 528 GLY A CA 1
ATOM 3942 C C . GLY A 1 528 ? 2.114 -3.130 -52.771 1.00 36.47 528 GLY A C 1
ATOM 3943 O O . GLY A 1 528 ? 2.285 -3.289 -51.565 1.00 36.47 528 GLY A O 1
ATOM 3944 N N . ASP A 1 529 ? 1.271 -2.247 -53.303 1.00 36.66 529 ASP A N 1
ATOM 3945 C CA . ASP A 1 529 ? 0.221 -1.527 -52.587 1.00 36.66 529 ASP A CA 1
ATOM 3946 C C . ASP A 1 529 ? -0.885 -2.497 -52.140 1.00 36.66 529 ASP A C 1
ATOM 3948 O O . ASP A 1 529 ? -1.334 -3.341 -52.918 1.00 36.66 529 ASP A O 1
ATOM 3952 N N . PHE A 1 530 ? -1.359 -2.349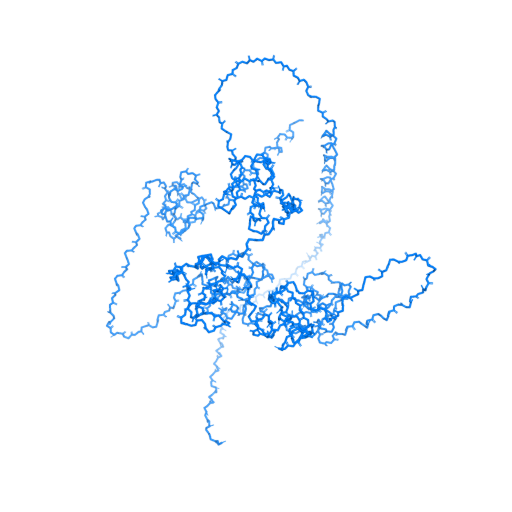 -50.902 1.00 44.75 530 PHE A N 1
ATOM 3953 C CA . PHE A 1 530 ? -2.584 -2.982 -50.411 1.00 44.75 530 PHE A CA 1
ATOM 3954 C C . PHE A 1 530 ? -3.578 -1.874 -50.047 1.00 44.75 530 PHE A C 1
ATOM 3956 O O . PHE A 1 530 ? -3.517 -1.298 -48.962 1.00 44.75 530 PHE A O 1
ATOM 3963 N N . ASN A 1 531 ? -4.469 -1.571 -50.993 1.00 40.50 531 ASN A N 1
ATOM 3964 C CA . ASN A 1 531 ? -5.738 -0.895 -50.738 1.00 40.50 531 ASN A CA 1
ATOM 3965 C C . ASN A 1 531 ? -6.768 -1.945 -50.311 1.00 40.50 531 ASN A C 1
ATOM 3967 O O . ASN A 1 531 ? -6.913 -2.976 -50.968 1.00 40.50 531 ASN A O 1
ATOM 3971 N N . SER A 1 532 ? -7.524 -1.637 -49.265 1.00 52.38 532 SER A N 1
ATOM 3972 C CA . SER A 1 532 ? -8.822 -2.257 -49.000 1.00 52.38 532 SER A CA 1
ATOM 3973 C C . SER A 1 532 ? -9.716 -1.178 -48.401 1.00 52.38 532 SER A C 1
ATOM 3975 O O . SER A 1 532 ? -9.613 -0.866 -47.215 1.00 52.38 532 SER A O 1
ATOM 3977 N N . ASP A 1 533 ? -10.504 -0.584 -49.291 1.00 43.91 533 ASP A N 1
ATOM 3978 C CA . ASP A 1 533 ? -11.680 0.225 -49.004 1.00 43.91 533 ASP A CA 1
ATOM 3979 C C . ASP A 1 533 ? -12.900 -0.687 -48.775 1.00 43.91 533 ASP A C 1
ATOM 3981 O O . ASP A 1 533 ? -12.932 -1.825 -49.247 1.00 43.91 533 ASP A O 1
ATOM 3985 N N . ASP A 1 534 ? -13.884 -0.097 -48.096 1.00 42.41 534 ASP A N 1
ATOM 3986 C CA . ASP A 1 534 ? -15.322 -0.375 -48.117 1.00 42.41 534 ASP A CA 1
ATOM 3987 C C . ASP A 1 534 ? -15.850 -1.687 -47.508 1.00 42.41 534 ASP A C 1
ATOM 3989 O O . ASP A 1 534 ? -15.705 -2.775 -48.049 1.00 42.41 534 ASP A O 1
ATOM 3993 N N . ASP A 1 535 ? -16.586 -1.541 -46.399 1.00 47.94 535 ASP A N 1
ATOM 3994 C CA . ASP A 1 535 ? -18.018 -1.847 -46.444 1.00 47.94 535 ASP A CA 1
ATOM 3995 C C . ASP A 1 535 ? -18.800 -1.028 -45.402 1.00 47.94 535 ASP A C 1
ATOM 3997 O O . ASP A 1 535 ? -18.571 -1.062 -44.189 1.00 47.94 535 ASP A O 1
ATOM 4001 N N . ASP A 1 536 ? -19.725 -0.267 -45.972 1.00 44.75 536 ASP A N 1
ATOM 4002 C CA . ASP A 1 536 ? -20.776 0.566 -45.412 1.00 44.75 536 ASP A CA 1
ATOM 4003 C C . ASP A 1 536 ? -21.862 -0.317 -44.760 1.00 44.75 536 ASP A C 1
ATOM 4005 O O . ASP A 1 536 ? -22.295 -1.312 -45.344 1.00 44.75 536 ASP A O 1
ATOM 4009 N N . TYR A 1 537 ? -22.368 0.049 -43.579 1.00 54.09 537 TYR A N 1
ATOM 4010 C CA . TYR A 1 537 ? -23.664 -0.462 -43.114 1.00 54.09 537 TYR A CA 1
ATOM 4011 C C . TYR A 1 537 ? -24.414 0.633 -42.361 1.00 54.09 537 TYR A C 1
ATOM 4013 O O . TYR A 1 537 ? -24.197 0.889 -41.175 1.00 54.09 537 TYR A O 1
ATOM 4021 N N . SER A 1 538 ? -25.307 1.289 -43.095 1.00 57.84 538 SER A N 1
ATOM 4022 C CA . SER A 1 538 ? -26.326 2.192 -42.585 1.00 57.84 538 SER A CA 1
ATOM 4023 C C . SER A 1 538 ? -27.659 1.448 -42.422 1.00 57.84 538 SER A C 1
ATOM 4025 O O . SER A 1 538 ? -28.120 0.757 -43.322 1.00 57.84 538 SER A O 1
ATOM 4027 N N . ASP A 1 539 ? -28.239 1.636 -41.238 1.00 53.59 539 ASP A N 1
ATOM 4028 C CA . ASP A 1 539 ? -29.641 1.988 -40.981 1.00 53.59 539 ASP A CA 1
ATOM 4029 C C . ASP A 1 539 ? -30.789 1.052 -41.419 1.00 53.59 539 ASP A C 1
ATOM 4031 O O . ASP A 1 539 ? -31.006 0.779 -42.598 1.00 53.59 539 ASP A O 1
ATOM 4035 N N . SER A 1 540 ? -31.625 0.656 -40.451 1.00 55.88 540 SER A N 1
ATOM 4036 C CA . SER A 1 540 ? -33.066 0.433 -40.647 1.00 55.88 540 SER A CA 1
ATOM 4037 C C . SER A 1 540 ? -33.812 0.485 -39.310 1.00 55.88 540 SER A C 1
ATOM 4039 O O . SER A 1 540 ? -33.662 -0.378 -38.445 1.00 55.88 540 SER A O 1
ATOM 4041 N N . ASP A 1 541 ? -34.648 1.506 -39.216 1.00 62.88 541 ASP A N 1
ATOM 4042 C CA . ASP A 1 541 ? -35.767 1.730 -38.309 1.00 62.88 541 ASP A CA 1
ATOM 4043 C C . ASP A 1 541 ? -36.893 0.657 -38.376 1.00 62.88 541 ASP A C 1
ATOM 4045 O O . ASP A 1 541 ? -37.065 -0.023 -39.388 1.00 62.88 541 ASP A O 1
ATOM 4049 N N . LEU A 1 542 ? -37.741 0.663 -37.328 1.00 58.66 542 LEU A N 1
ATOM 4050 C CA . LEU A 1 542 ? -39.163 0.233 -37.231 1.00 58.66 542 LEU A CA 1
ATOM 4051 C C . LEU A 1 542 ? -39.535 -1.271 -37.131 1.00 58.66 542 LEU A C 1
ATOM 4053 O O . LEU A 1 542 ? -39.625 -1.976 -38.133 1.00 58.66 542 LEU A O 1
ATOM 4057 N N . VAL A 1 543 ? -39.918 -1.726 -35.922 1.00 53.28 543 VAL A N 1
ATOM 4058 C CA . VAL A 1 543 ? -41.299 -1.938 -35.377 1.00 53.28 543 VAL A CA 1
ATOM 4059 C C . VAL A 1 543 ? -41.202 -2.616 -34.009 1.00 53.28 543 VAL A C 1
ATOM 4061 O O . VAL A 1 543 ? -40.497 -3.644 -33.905 1.00 53.28 543 VAL A O 1
#

Foldseek 3Di:
DVVVVVVVVVVVVVVVVVPDDPPLQVCLQDQVVQAVCCVPQQWKAFQVNSGIARHHQCAHPVPPHHNVRIAGHPPGDDDPDPPPPDDDDDDDDDDDDDDDDQDAWPLQPPDQAQVVQQCCCVPHQWKAFLVVSGIARHHPQDGPVPPRHDPRIFHYPLRPRDSDDALQVQLPAQVSQAVCCVPRVWKAFQVVSGIARDHLQAHPVPPHDNVRIAGDPPGDDDPDPDPPPDPDDDDDDDPDDDDDPDPLDLQVDQAQVVQQVCCPPRQWKAFQVVSGIARDHQQAHPVPPGGDPRIQHYPPRPRFPCVQQPDPDQVVQAVCCPPQVWKWADDPPDDIGTGHDHPQAGPRDPRRVGIAGDPPGDDPDDDPDPDDDDDDDDDDDDDPDDDPADPLQVQQPAQVSQQVCCPPQQWKAFLVVSGIARPHLQAGPVNPHHSVRIGYHDPDDPDNDDPDDDDDDDDDDDDDDDDDDPPVVVVVVVVVVVVVVVVVVVVVVVVVVVVVPPPDDDDDDDDDDDDDDDDDDDDDDDDDDDDDDDDDDDDDDDD

InterPro domains:
  IPR016201 PSI domain [SM00423] (23-79)
  IPR016201 PSI domain [SM00423] (106-162)
  IPR016201 PSI domain [SM00423] (166-222)
  IPR016201 PSI domain [SM00423] (249-304)
  IPR016201 PSI domain [SM00423] (307-364)
  IPR016201 PSI domain [SM00423] (391-447)
  IPR052304 Pituitary tumor-transforming gene 1 protein-interacting [PTHR15191] (164-217)

Organism: NCBI:txid1746091

Radius of gyration: 36.93 Å; chains: 1; bounding box: 94×86×114 Å

Sequence (543 aa):
MNLNLSLLFLFVITLSLIRCNDVCSAYDNSCELCLTHFADRQCGWCKATSTCFTGNTNGPLDGTCSKDNWYWGANSQCPPNPPPSPTTTPTPTPTPTPIPTPIKNECTKNYKDCASCSAHFADRNCGWCISDQTCYDGSSSGPDNAICTGMSWVYGKNSKCNADLGCGAYNNSCDSCLTHFADRQCGWCNSTSNCFTGNTNGPLDSTCAQDNWYWGANSQCPPNPAPKPTTIPTPTPTPTPIPTPNSDDCTIYPDCNRCSAHYADRNCGWCASEQKCYQGTKSGSSNGKCKGVNWNYGSNAKCISSECNNYDSCDVCLTHFADRKCGWCTVDGLSYHCLSGDGMGATVMNCTNNWYYGPNAKCTGPAPSPTVYPTPTPSPTITPTPFPNNECTKYFDNCYTCLTHYTDRKCGWCANTKTCYSGNASQPIDGTCSSENWLWGPTKSCQNPSPTTSPTKKPSSTPKNHKLSGGAIAGIAIGSAAGAIILIVIIVLVVRSKKSKQGYTQIQTEGQGGSINYVKSEDDLLSGDFNSDDDDYSDSDLV